Protein AF-A0A968QYL8-F1 (afdb_monomer_lite)

Radius of gyration: 37.09 Å; chains: 1; bounding box: 80×95×115 Å

Sequence (605 aa):
WSVRKTETATDTAAAGEGAASYKPMAKMARERADRGEMQGMAQDVFSGMNFLADGAVILPNLKPDEKGQIVIDRKLLGYHQHVHLLAADTINTLYQEISLPEVSVKKRDLRLAQAADSKKSLTEQRQISVIKAGEKSESRGESAEYNSIARVYQLMLTLNNNPDLQEFNFILRWNDSDDKQKREWYSKYACHELNLFLYHKDKKFFDQEILPHLRFKKDKTFMDLWLLGENLETYLAPWAFSRLNTAEKILLARRLPKERERIVKHIRQQFEMIPQDNETWYRLFDIALSGRAFDAEATGGMQMIDSVGEAEEMDSDLAMDESAAMKSEARTMAAPAPPPMMPKLAAEPEPEAMKDKKQMPAGGKEFFKGRSAERKAVRRFFRSPDKTQEWAENNYWHLPIESQNADLIKINAFWNEYANSDSQKLFLSGNFVYAAGNFTEMMLALAVLDLPITGCVKCDVLSVKNPVIIFHKEIREAAASEEKIPVMVTRNIFKADDRYRYEGNEKFDKFVQDEFLLDTAYGCQFLISNPTSSRRRFTAFLQIPEGAIPLNKGFYGKSIPIVLEPYSNQLAEYYFYFPKPAVSGKLRYGFPKMKKSWLRLRKSH

Secondary structure (DSSP, 8-state):
-EEEE---------TT---PPP----------S----------------TTBSSPPP---SPPP-TTS-----GGGGTT--EEEEEEE-SS-EEEEEEEPPP-PPPBPP-S--S---TTS-EEEEEEEEEE-TTPPP---SEEEEE-SHHHHHHHHHHH---HHHHHGGGGGGGGGS-HHHHHHHHHHH-SHHHHHHHHHH-HHHIIIIIHHHHHT-SS--HHHHHHHT---GGGGSHHHHHHS-HHHHHHHHHH-HHHHHHHHHHHHHHHHTSPP-HHHHHHHHHHHHHTTHHHHHTTS---------------------------------PPPPP---------PPPPPP--------TTHHHHHHHHHHHHHHHHHH-PPPPPPEEEPP-SSTT--GGG-STTSS---HHHHHHHHS-TTS----GGGGG--SSHHHHHHHHHHS---SS--TT--TT--SS-EEEEEEEEEEPP--SS----EEEEEEEESS--EEEETTEEEE-B--SPPPTT-EEEEEEEEE--SSS-EEEEEEEEPPTT-EE-TT--SEEEEEEEEPTT-EEEEEEEEE-SS--S-S-----------------B--

Foldseek 3Di:
DFPDFDDDDDDDDDPPDDDDDDDDDPPPPPPDDPPPPPPPPPPPPPPPLLFFPDDAQDDPDQDADPVRDGDDDPVSRPQDFWDWDWDDDPPDIDIDIGGHDHDDTDTDDQFFADDDDPVFQKDKDWDKDWDFFFDFDDFPFQKDKDQALLLLLVLLCVLPVDVVSVVVPCLLCLVVDDPVVNVVCCVVFPALLVLLLCVQAPVPCNVPPVQVVLVPDPDHDLSSCLSNLHDPVVCVPPVNVQFAALLSLLSVLQSDVVCLVVSLVVLVVQAVPDDDDVVVVVVLLVSSSCSVVVLVCVVDDDPPPPDPDDDDDDDDDDDDDDDDDDDDDDDDDDDDDDDDDDDDDDDDDDDDDDDDDDDDDPPVVVVVVVVVVVVVVVVVVDDPPGGDTDDDDRHDHPDDPVRSGHVVHHRDPLSSQSSVDDPVDQDADPSLSVQSPDDSSNSSSSSRHNRHSDGDPDDDSGGRNRIMIMTGIDIDRDDFDPDAQPKDKDKFKAFPVGQWDADPNDIDGDTDPDDADAPTKMKIKMKIWAQAQDKAKFKDKDADDGQKRWPDPDDRIDIDIDIDHHGDMDMDMTMIGHNDPHPDPDPPPPPPPDDDDDDRTDGDD

Structure (mmCIF, N/CA/C/O backbone):
data_AF-A0A968QYL8-F1
#
_entry.id   AF-A0A968QYL8-F1
#
loop_
_atom_site.group_PDB
_atom_site.id
_atom_site.type_symbol
_atom_site.label_atom_id
_atom_site.label_alt_id
_atom_site.label_comp_id
_atom_site.label_asym_id
_atom_site.label_entity_id
_atom_site.label_seq_id
_atom_site.pdbx_PDB_ins_code
_atom_site.Cartn_x
_atom_site.Cartn_y
_atom_site.Cartn_z
_atom_site.occupancy
_atom_site.B_iso_or_equiv
_atom_site.auth_seq_id
_atom_site.auth_comp_id
_atom_site.auth_asym_id
_atom_site.auth_atom_id
_atom_site.pdbx_PDB_model_num
ATOM 1 N N . TRP A 1 1 ? -2.889 11.075 28.009 1.00 76.06 1 TRP A N 1
ATOM 2 C CA . TRP A 1 1 ? -1.684 11.836 27.611 1.00 76.06 1 TRP A CA 1
ATOM 3 C C . TRP A 1 1 ? -1.864 13.310 27.981 1.00 76.06 1 TRP A C 1
ATOM 5 O O . TRP A 1 1 ? -3.004 13.737 28.159 1.00 76.06 1 TRP A O 1
ATOM 15 N N . SER A 1 2 ? -0.778 14.073 28.169 1.00 74.19 2 SER A N 1
ATOM 16 C CA . SER A 1 2 ? -0.864 15.488 28.574 1.00 74.19 2 SER A CA 1
ATOM 17 C C . SER A 1 2 ? -1.129 16.391 27.364 1.00 74.19 2 SER A C 1
ATOM 19 O O . SER A 1 2 ? -0.269 16.487 26.490 1.00 74.19 2 SER A O 1
ATOM 21 N N . VAL A 1 3 ? -2.275 17.073 27.325 1.00 72.31 3 VAL A N 1
ATOM 22 C CA . VAL A 1 3 ? -2.668 17.952 26.204 1.00 72.31 3 VAL A CA 1
ATOM 23 C C . VAL A 1 3 ? -2.065 19.346 26.353 1.00 72.31 3 VAL A C 1
ATOM 25 O O . VAL A 1 3 ? -1.611 19.948 25.381 1.00 72.31 3 VAL A O 1
ATOM 28 N N . ARG A 1 4 ? -2.033 19.870 27.584 1.00 68.56 4 ARG A N 1
ATOM 29 C CA . ARG A 1 4 ? -1.472 21.187 27.913 1.00 68.56 4 ARG A CA 1
ATOM 30 C C . ARG A 1 4 ? -0.678 21.113 29.212 1.00 68.56 4 ARG A C 1
ATOM 32 O O . ARG A 1 4 ? -1.124 20.508 30.185 1.00 68.56 4 ARG A O 1
ATOM 39 N N . LYS A 1 5 ? 0.487 21.765 29.232 1.00 61.31 5 LYS A N 1
ATOM 40 C CA . LYS A 1 5 ? 1.267 22.043 30.446 1.00 61.31 5 LYS A CA 1
ATOM 41 C C . LYS A 1 5 ? 1.184 23.544 30.707 1.00 61.31 5 LYS A C 1
ATOM 43 O O . LYS A 1 5 ? 1.471 24.330 29.810 1.00 61.31 5 LYS A O 1
ATOM 48 N N . THR A 1 6 ? 0.772 23.950 31.903 1.00 55.56 6 THR A N 1
ATOM 49 C CA . THR A 1 6 ? 0.759 25.372 32.279 1.00 55.56 6 THR A CA 1
ATOM 50 C C . THR A 1 6 ? 2.189 25.915 32.382 1.00 55.56 6 THR A C 1
ATOM 52 O O . THR A 1 6 ? 3.077 25.269 32.938 1.00 55.56 6 THR A O 1
ATOM 55 N N . GLU A 1 7 ? 2.451 27.099 31.828 1.00 50.72 7 GLU A N 1
ATOM 56 C CA . GLU A 1 7 ? 3.715 27.815 32.024 1.00 50.72 7 GLU A CA 1
ATOM 57 C C . GLU A 1 7 ? 3.544 28.842 33.142 1.00 50.72 7 GLU A C 1
ATOM 59 O O . GLU A 1 7 ? 2.859 29.847 32.985 1.00 50.72 7 GLU A O 1
ATOM 64 N N . THR A 1 8 ? 4.154 28.584 34.297 1.00 48.81 8 THR A N 1
ATOM 65 C CA . THR A 1 8 ? 4.257 29.563 35.380 1.00 48.81 8 THR A CA 1
ATOM 66 C C . THR A 1 8 ? 5.431 30.491 35.076 1.00 48.81 8 THR A C 1
ATOM 68 O O . THR A 1 8 ? 6.583 30.069 35.163 1.00 48.81 8 THR A O 1
ATOM 71 N N . ALA A 1 9 ? 5.158 31.742 34.706 1.00 46.16 9 ALA A N 1
ATOM 72 C CA . ALA A 1 9 ? 6.168 32.796 34.661 1.00 46.16 9 ALA A CA 1
ATOM 73 C C . ALA A 1 9 ? 6.125 33.578 35.981 1.00 46.16 9 ALA A C 1
ATOM 75 O O . ALA A 1 9 ? 5.064 34.043 36.397 1.00 46.16 9 ALA A O 1
ATOM 76 N N . THR A 1 10 ? 7.262 33.706 36.664 1.00 44.12 10 THR A N 1
ATOM 77 C CA . THR A 1 10 ? 7.397 34.621 37.803 1.00 44.12 10 THR A CA 1
ATOM 78 C C . THR A 1 10 ? 7.758 36.000 37.280 1.00 44.12 10 THR A C 1
ATOM 80 O O . THR A 1 10 ? 8.883 36.203 36.826 1.00 44.12 10 THR A O 1
ATOM 83 N N . ASP A 1 11 ? 6.812 36.929 37.351 1.00 39.50 11 ASP A N 1
ATOM 84 C CA . ASP A 1 11 ? 7.047 38.333 37.039 1.00 39.50 11 ASP A CA 1
ATOM 85 C C . ASP A 1 11 ? 7.591 39.030 38.296 1.00 39.50 11 ASP A C 1
ATOM 87 O O . ASP A 1 11 ? 6.912 39.109 39.323 1.00 39.50 11 ASP A O 1
ATOM 91 N N . THR A 1 12 ? 8.849 39.470 38.266 1.00 44.78 12 THR A N 1
ATOM 92 C CA . THR A 1 12 ? 9.421 40.299 39.334 1.00 44.78 12 THR A CA 1
ATOM 93 C C . THR A 1 12 ? 9.500 41.734 38.846 1.00 44.78 12 THR A C 1
ATOM 95 O O . THR A 1 12 ? 10.491 42.124 38.233 1.00 44.78 12 THR A O 1
ATOM 98 N N . ALA A 1 13 ? 8.468 42.523 39.137 1.00 44.53 13 ALA A N 1
ATOM 99 C CA . ALA A 1 13 ? 8.512 43.966 38.941 1.00 44.53 13 ALA A CA 1
ATOM 100 C C . ALA A 1 13 ? 9.446 44.616 39.980 1.00 44.53 13 ALA A C 1
ATOM 102 O O . ALA A 1 13 ? 9.364 44.323 41.178 1.00 44.53 13 ALA A O 1
ATOM 103 N N . ALA A 1 14 ? 10.329 45.512 39.532 1.00 49.56 14 ALA A N 1
ATOM 104 C CA . ALA A 1 14 ? 11.038 46.426 40.424 1.00 49.56 14 ALA A CA 1
ATOM 105 C C . ALA A 1 14 ? 10.087 47.542 40.898 1.00 49.56 14 ALA A C 1
ATOM 107 O O . ALA A 1 14 ? 9.089 47.851 40.246 1.00 49.56 14 ALA A O 1
ATOM 108 N N . ALA A 1 15 ? 10.377 48.145 42.056 1.00 35.97 15 ALA A N 1
ATOM 109 C CA . ALA A 1 15 ? 9.539 49.198 42.625 1.00 35.97 15 ALA A CA 1
ATOM 110 C C . ALA A 1 15 ? 9.454 50.408 41.674 1.00 35.97 15 ALA A C 1
ATOM 112 O O . ALA A 1 15 ? 10.436 51.128 41.512 1.00 35.97 15 ALA A O 1
ATOM 113 N N . GLY A 1 16 ? 8.275 50.624 41.080 1.00 52.22 16 GLY A N 1
ATOM 114 C CA . GLY A 1 16 ? 7.958 51.804 40.269 1.00 52.22 16 GLY A CA 1
ATOM 115 C C . GLY A 1 16 ? 7.453 51.538 38.847 1.00 52.22 16 GLY A C 1
ATOM 116 O O . GLY A 1 16 ? 6.991 52.481 38.214 1.00 52.22 16 GLY A O 1
ATOM 117 N N . GLU A 1 17 ? 7.473 50.302 38.339 1.00 38.94 17 GLU A N 1
ATOM 118 C CA . GLU A 1 17 ? 7.007 50.011 36.972 1.00 38.94 17 GLU A CA 1
ATOM 119 C C . GLU A 1 17 ? 5.620 49.345 36.952 1.00 38.94 17 GLU A C 1
ATOM 121 O O . GLU A 1 17 ? 5.368 48.350 37.633 1.00 38.94 17 GLU A O 1
ATOM 126 N N . GLY A 1 18 ? 4.695 49.923 36.177 1.00 41.22 18 GLY A N 1
ATOM 127 C CA . GLY A 1 18 ? 3.356 49.381 35.935 1.00 41.22 18 GLY A CA 1
ATOM 128 C C . GLY A 1 18 ? 3.382 48.195 34.965 1.00 41.22 18 GLY A C 1
ATOM 129 O O . GLY A 1 18 ? 4.142 48.192 34.000 1.00 41.22 18 GLY A O 1
ATOM 130 N N . ALA A 1 19 ? 2.533 47.196 35.223 1.00 38.53 19 ALA A N 1
ATOM 131 C CA . ALA A 1 19 ? 2.480 45.928 34.496 1.00 38.53 19 ALA A CA 1
ATOM 132 C C . ALA A 1 19 ? 2.296 46.115 32.976 1.00 38.53 19 ALA A C 1
ATOM 134 O O . ALA A 1 19 ? 1.256 46.591 32.512 1.00 38.53 19 ALA A O 1
ATOM 135 N N . ALA A 1 20 ? 3.300 45.710 32.196 1.00 40.69 20 ALA A N 1
ATOM 136 C CA . ALA A 1 20 ? 3.242 45.715 30.741 1.00 40.69 20 ALA A CA 1
ATOM 137 C C . ALA A 1 20 ? 2.497 44.474 30.222 1.00 40.69 20 ALA A C 1
ATOM 139 O O . ALA A 1 20 ? 2.777 43.338 30.599 1.00 40.69 20 ALA A O 1
ATOM 140 N N . SER A 1 21 ? 1.542 44.702 29.321 1.00 38.44 21 SER A N 1
ATOM 141 C CA . SER A 1 21 ? 0.743 43.672 28.659 1.00 38.44 21 SER A CA 1
ATOM 142 C C . SER A 1 21 ? 1.612 42.672 27.888 1.00 38.44 21 SER A C 1
ATOM 144 O O . SER A 1 21 ? 2.337 43.047 26.962 1.00 38.44 21 SER A O 1
ATOM 146 N N . TYR A 1 22 ? 1.467 41.394 28.223 1.00 39.66 22 TYR A N 1
ATOM 147 C CA . TYR A 1 22 ? 2.064 40.261 27.526 1.00 39.66 22 TYR A CA 1
ATOM 148 C C . TYR A 1 22 ? 1.618 40.209 26.051 1.00 39.66 22 TYR A C 1
ATOM 150 O O . TYR A 1 22 ? 0.425 40.138 25.754 1.00 39.66 22 TYR A O 1
ATOM 158 N N . LYS A 1 23 ? 2.578 40.204 25.117 1.00 33.69 23 LYS A N 1
ATOM 159 C CA . LYS A 1 23 ? 2.373 39.764 23.728 1.00 33.69 23 LYS A CA 1
ATOM 160 C C . LYS A 1 23 ? 3.076 38.415 23.550 1.00 33.69 23 LYS A C 1
ATOM 162 O O . LYS A 1 23 ? 4.284 38.359 23.782 1.00 33.69 23 LYS A O 1
ATOM 167 N N . PRO A 1 24 ? 2.381 37.348 23.120 1.00 35.31 24 PRO A N 1
ATOM 168 C CA . PRO A 1 24 ? 3.034 36.078 22.844 1.00 35.31 24 PRO A CA 1
ATOM 169 C C . PRO A 1 24 ? 3.993 36.251 21.664 1.00 35.31 24 PRO A C 1
ATOM 171 O O . PRO A 1 24 ? 3.607 36.667 20.569 1.00 35.31 24 PRO A O 1
ATOM 174 N N . MET A 1 25 ? 5.266 35.957 21.909 1.00 31.05 25 MET A N 1
ATOM 175 C CA . MET A 1 25 ? 6.300 35.948 20.887 1.00 31.05 25 MET A CA 1
ATOM 176 C C . MET A 1 25 ? 6.080 34.709 20.014 1.00 31.05 25 MET A C 1
ATOM 178 O O . MET A 1 25 ? 6.291 33.577 20.447 1.00 31.05 25 MET A O 1
ATOM 182 N N . ALA A 1 26 ? 5.614 34.921 18.783 1.00 32.69 26 ALA A N 1
ATOM 183 C CA . ALA A 1 26 ? 5.569 33.881 17.769 1.00 32.69 26 ALA A CA 1
ATOM 184 C C . ALA A 1 26 ? 6.998 33.377 17.526 1.00 32.69 26 ALA A C 1
ATOM 186 O O . ALA A 1 26 ? 7.859 34.117 17.047 1.00 32.69 26 ALA A O 1
ATOM 187 N N . LYS A 1 27 ? 7.248 32.109 17.860 1.00 33.00 27 LYS A N 1
ATOM 188 C CA . LYS A 1 27 ? 8.456 31.386 17.467 1.00 33.00 27 LYS A CA 1
ATOM 189 C C . LYS A 1 27 ? 8.401 31.213 15.946 1.00 33.00 27 LYS A C 1
ATOM 191 O O . LYS A 1 27 ? 7.859 30.237 15.436 1.00 33.00 27 LYS A O 1
ATOM 196 N N . MET A 1 28 ? 8.901 32.201 15.205 1.00 31.48 28 MET A N 1
ATOM 197 C CA . MET A 1 28 ? 9.215 32.016 13.794 1.00 31.48 28 MET A CA 1
ATOM 198 C C . MET A 1 28 ? 10.347 30.998 13.714 1.00 31.48 28 MET A C 1
ATOM 200 O O . MET A 1 28 ? 11.487 31.277 14.084 1.00 31.48 28 MET A O 1
ATOM 204 N N . ALA A 1 29 ? 9.999 29.807 13.236 1.00 34.44 29 ALA A N 1
ATOM 205 C CA . ALA A 1 29 ? 10.938 28.836 12.720 1.00 34.44 29 ALA A CA 1
ATOM 206 C C . ALA A 1 29 ? 11.777 29.506 11.624 1.00 34.44 29 ALA A C 1
ATOM 208 O O . ALA A 1 29 ? 11.308 29.751 10.513 1.00 34.44 29 ALA A O 1
ATOM 209 N N . ARG A 1 30 ? 13.028 29.828 11.953 1.00 32.38 30 ARG A N 1
ATOM 210 C CA . ARG A 1 30 ? 14.072 30.124 10.975 1.00 32.38 30 ARG A CA 1
ATOM 211 C C . ARG A 1 30 ? 14.800 28.816 10.673 1.00 32.38 30 ARG A C 1
ATOM 213 O O . ARG A 1 30 ? 15.943 28.621 11.053 1.00 32.38 30 ARG A O 1
ATOM 220 N N . GLU A 1 31 ? 14.106 27.919 9.985 1.00 34.31 31 GLU A N 1
ATOM 221 C CA . GLU A 1 31 ? 14.721 26.808 9.260 1.00 34.31 31 GLU A CA 1
ATOM 222 C C . GLU A 1 31 ? 14.403 26.983 7.780 1.00 34.31 31 GLU A C 1
ATOM 224 O O . GLU A 1 31 ? 13.396 26.499 7.269 1.00 34.31 31 GLU A O 1
ATOM 229 N N . ARG A 1 32 ? 15.254 27.757 7.105 1.00 32.25 32 ARG A N 1
ATOM 230 C CA . ARG A 1 32 ? 15.595 27.622 5.683 1.00 32.25 32 ARG A CA 1
ATOM 231 C C . ARG A 1 32 ? 16.558 28.738 5.310 1.00 32.25 32 ARG A C 1
ATOM 233 O O . ARG A 1 32 ? 16.131 29.863 5.081 1.00 32.25 32 ARG A O 1
ATOM 240 N N . ALA A 1 33 ? 17.837 28.397 5.252 1.00 34.19 33 ALA A N 1
ATOM 241 C CA . ALA A 1 33 ? 18.744 28.776 4.170 1.00 34.19 33 ALA A CA 1
ATOM 242 C C . ALA A 1 33 ? 20.137 28.224 4.490 1.00 34.19 33 ALA A C 1
ATOM 244 O O . ALA A 1 33 ? 21.062 28.982 4.739 1.00 34.19 33 ALA A O 1
ATOM 245 N N . ASP A 1 34 ? 20.259 26.897 4.501 1.00 31.03 34 ASP A N 1
ATOM 246 C CA . ASP A 1 34 ? 21.494 26.271 4.034 1.00 31.03 34 ASP A CA 1
ATOM 247 C C . ASP A 1 34 ? 21.165 24.889 3.456 1.00 31.03 34 ASP A C 1
ATOM 249 O O . ASP A 1 34 ? 21.412 23.832 4.028 1.00 31.03 34 ASP A O 1
ATOM 253 N N . ARG A 1 35 ? 20.466 24.901 2.318 1.00 30.69 35 ARG A N 1
ATOM 254 C CA . ARG A 1 35 ? 20.659 23.847 1.327 1.00 30.69 35 ARG A CA 1
ATOM 255 C C . ARG A 1 35 ? 21.636 24.436 0.335 1.00 30.69 35 ARG A C 1
ATOM 257 O O . ARG A 1 35 ? 21.217 25.015 -0.663 1.00 30.69 35 ARG A O 1
ATOM 264 N N . GLY A 1 36 ? 22.922 24.321 0.652 1.00 31.12 36 GLY A N 1
ATOM 265 C CA . GLY A 1 36 ? 23.928 24.307 -0.389 1.00 31.12 36 GLY A CA 1
ATOM 266 C C . GLY A 1 36 ? 23.453 23.319 -1.446 1.00 31.12 36 GLY A C 1
ATOM 267 O O . GLY A 1 36 ? 23.208 22.145 -1.154 1.00 31.12 36 GLY A O 1
ATOM 268 N N . GLU A 1 37 ? 23.233 23.826 -2.654 1.00 32.59 37 GLU A N 1
ATOM 269 C CA . GLU A 1 37 ? 23.182 23.008 -3.848 1.00 32.59 37 GLU A CA 1
ATOM 270 C C . GLU A 1 37 ? 24.529 22.288 -3.941 1.00 32.59 37 GLU A C 1
ATOM 272 O O . GLU A 1 37 ? 25.467 22.739 -4.592 1.00 32.59 37 GLU A O 1
ATOM 277 N N . MET A 1 38 ? 24.628 21.127 -3.295 1.00 28.36 38 MET A N 1
ATOM 278 C CA . MET A 1 38 ? 25.409 20.046 -3.859 1.00 28.36 38 MET A CA 1
ATOM 279 C C . MET A 1 38 ? 24.703 19.708 -5.169 1.00 28.36 38 MET A C 1
ATOM 281 O O . MET A 1 38 ? 23.797 18.875 -5.224 1.00 28.36 38 MET A O 1
ATOM 285 N N . GLN A 1 39 ? 25.101 20.406 -6.235 1.00 31.12 39 GLN A N 1
ATOM 286 C CA . GLN A 1 39 ? 25.135 19.808 -7.555 1.00 31.12 39 GLN A CA 1
ATOM 287 C C . GLN A 1 39 ? 25.925 18.515 -7.391 1.00 31.12 39 GLN A C 1
ATOM 289 O O . GLN A 1 39 ? 27.153 18.494 -7.445 1.00 31.12 39 GLN A O 1
ATOM 294 N N . GLY A 1 40 ? 25.201 17.431 -7.126 1.00 31.38 40 GLY A N 1
ATOM 295 C CA . GLY A 1 40 ? 25.692 16.105 -7.399 1.00 31.38 40 GLY A CA 1
ATOM 296 C C . GLY A 1 40 ? 26.027 16.097 -8.878 1.00 31.38 40 GLY A C 1
ATOM 297 O O . GLY A 1 40 ? 25.142 15.973 -9.724 1.00 31.38 40 GLY A O 1
ATOM 298 N N . MET A 1 41 ? 27.312 16.253 -9.185 1.00 34.72 41 MET A N 1
ATOM 299 C CA . MET A 1 41 ? 27.903 15.639 -10.358 1.00 34.72 41 MET A CA 1
ATOM 300 C C . MET A 1 41 ? 27.671 14.132 -10.225 1.00 34.72 41 MET A C 1
ATOM 302 O O . MET A 1 41 ? 28.511 13.384 -9.752 1.00 34.72 41 MET A O 1
ATOM 306 N N . ALA A 1 42 ? 26.473 13.704 -10.597 1.00 37.31 42 ALA A N 1
ATOM 307 C CA . ALA A 1 42 ? 26.135 12.330 -10.903 1.00 37.31 42 ALA A CA 1
ATOM 308 C C . ALA A 1 42 ? 25.526 12.327 -12.309 1.00 37.31 42 ALA A C 1
ATOM 310 O O . ALA A 1 42 ? 24.409 11.879 -12.552 1.00 37.31 42 ALA A O 1
ATOM 311 N N . GLN A 1 43 ? 26.287 12.891 -13.246 1.00 36.62 43 GLN A N 1
ATOM 312 C CA . GLN A 1 43 ? 26.263 12.464 -14.637 1.00 36.62 43 GLN A CA 1
ATOM 313 C C . GLN A 1 43 ? 27.434 11.512 -14.900 1.00 36.62 43 GLN A C 1
ATOM 315 O O . GLN A 1 43 ? 28.006 11.509 -15.983 1.00 36.62 43 GLN A O 1
ATOM 320 N N . ASP A 1 44 ? 27.745 10.634 -13.946 1.00 37.38 44 ASP A N 1
ATOM 321 C CA . ASP A 1 44 ? 28.324 9.362 -14.346 1.00 37.38 44 ASP A CA 1
ATOM 322 C C . ASP A 1 44 ? 27.204 8.559 -14.996 1.00 37.38 44 ASP A C 1
ATOM 324 O O . ASP A 1 44 ? 26.410 7.859 -14.364 1.00 37.38 44 ASP A O 1
ATOM 328 N N . VAL A 1 45 ? 27.117 8.713 -16.316 1.00 39.91 45 VAL A N 1
ATOM 329 C CA . VAL A 1 45 ? 26.490 7.740 -17.200 1.00 39.91 45 VAL A CA 1
ATOM 330 C C . VAL A 1 45 ? 27.331 6.469 -17.090 1.00 39.91 45 VAL A C 1
ATOM 332 O O . VAL A 1 45 ? 28.104 6.136 -17.985 1.00 39.91 45 VAL A O 1
ATOM 335 N N . PHE A 1 46 ? 27.218 5.751 -15.970 1.00 47.25 46 PHE A N 1
ATOM 336 C CA . PHE A 1 46 ? 27.701 4.385 -15.913 1.00 47.25 46 PHE A CA 1
ATOM 337 C C . PHE A 1 46 ? 26.968 3.633 -17.019 1.00 47.25 46 PHE A C 1
ATOM 339 O O . PHE A 1 46 ? 25.735 3.559 -17.052 1.00 47.25 46 PHE A O 1
ATOM 346 N N . SER A 1 47 ? 27.739 3.111 -17.970 1.00 58.22 47 SER A N 1
ATOM 347 C CA . SER A 1 47 ? 27.216 2.178 -18.956 1.00 58.22 47 SER A CA 1
ATOM 348 C C . SER A 1 47 ? 26.647 0.995 -18.185 1.00 58.22 47 SER A C 1
ATOM 350 O O . SER A 1 47 ? 27.392 0.282 -17.518 1.00 58.22 47 SER A O 1
ATOM 352 N N . GLY A 1 48 ? 25.325 0.812 -18.222 1.00 62.84 48 GLY A N 1
ATOM 353 C CA . GLY A 1 48 ? 24.682 -0.293 -17.520 1.00 62.84 48 GLY A CA 1
ATOM 354 C C . GLY A 1 48 ? 25.299 -1.612 -17.977 1.00 62.84 48 GLY A C 1
ATOM 355 O O . GLY A 1 48 ? 25.119 -2.014 -19.127 1.00 62.84 48 GLY A O 1
ATOM 356 N N . MET A 1 49 ? 26.018 -2.300 -17.088 1.00 73.06 49 MET A N 1
ATOM 357 C CA . MET A 1 49 ? 26.732 -3.548 -17.390 1.00 73.06 49 MET A CA 1
ATOM 358 C C . MET A 1 49 ? 25.788 -4.760 -17.485 1.00 73.06 49 MET A C 1
ATOM 360 O O . MET A 1 49 ? 26.171 -5.896 -17.234 1.00 73.06 49 MET A O 1
ATOM 364 N N . ASN A 1 50 ? 24.540 -4.537 -17.904 1.00 72.44 50 ASN A N 1
ATOM 365 C CA . ASN A 1 50 ? 23.487 -5.550 -18.004 1.00 72.44 50 ASN A CA 1
ATOM 366 C C . ASN A 1 50 ? 23.790 -6.629 -19.062 1.00 72.44 50 ASN A C 1
ATOM 368 O O . ASN A 1 50 ? 23.094 -7.641 -19.126 1.00 72.44 50 ASN A O 1
ATOM 372 N N . PHE A 1 51 ? 24.791 -6.396 -19.921 1.00 79.38 51 PHE A N 1
ATOM 373 C CA . PHE A 1 51 ? 25.290 -7.367 -20.895 1.00 79.38 51 PHE A CA 1
ATOM 374 C C . PHE A 1 51 ? 26.201 -8.427 -20.263 1.00 79.38 51 PHE A C 1
ATOM 376 O O . PHE A 1 51 ? 26.495 -9.425 -20.919 1.00 79.38 51 PHE A O 1
ATOM 383 N N . LEU A 1 52 ? 26.670 -8.231 -19.029 1.00 84.69 52 LEU A N 1
ATOM 384 C CA . LEU A 1 52 ? 27.392 -9.251 -18.277 1.00 84.69 52 LEU A CA 1
ATOM 385 C C . LEU A 1 52 ? 26.392 -10.297 -17.777 1.00 84.69 52 LEU A C 1
ATOM 387 O O . LEU A 1 52 ? 25.318 -9.955 -17.286 1.00 84.69 52 LEU A O 1
ATOM 391 N N . ALA A 1 53 ? 26.705 -11.580 -17.966 1.00 80.44 53 ALA A N 1
ATOM 392 C CA . ALA A 1 53 ? 25.822 -12.659 -17.521 1.00 80.44 53 ALA A CA 1
ATOM 393 C C . ALA A 1 53 ? 25.841 -12.838 -15.997 1.00 80.44 53 ALA A C 1
ATOM 395 O O . ALA A 1 53 ? 24.817 -13.200 -15.422 1.00 80.44 53 ALA A O 1
ATOM 396 N N . ASP A 1 54 ? 26.987 -12.561 -15.379 1.00 80.19 54 ASP A N 1
ATOM 397 C CA . ASP A 1 54 ? 27.230 -12.721 -13.952 1.00 80.19 54 ASP A CA 1
ATOM 398 C C . ASP A 1 54 ? 27.482 -11.336 -13.325 1.00 80.19 54 ASP A C 1
ATOM 400 O O . ASP A 1 54 ? 28.128 -10.481 -13.935 1.00 80.19 54 ASP A O 1
ATOM 404 N N . GLY A 1 55 ? 26.919 -11.099 -12.137 1.00 79.75 55 GLY A N 1
ATOM 405 C CA . GLY A 1 55 ? 27.144 -9.877 -11.357 1.00 79.75 55 GLY A CA 1
ATOM 406 C C . GLY A 1 55 ? 28.412 -9.958 -10.503 1.00 79.75 55 GLY A C 1
ATOM 407 O O . GLY A 1 55 ? 29.020 -11.021 -10.399 1.00 79.75 55 GLY A O 1
ATOM 408 N N . ALA A 1 56 ? 28.777 -8.847 -9.854 1.00 83.00 56 ALA A N 1
ATOM 409 C CA . ALA A 1 56 ? 29.958 -8.785 -8.996 1.00 83.00 56 ALA A CA 1
ATOM 410 C C . ALA A 1 56 ? 29.912 -9.834 -7.869 1.00 83.00 56 ALA A C 1
ATOM 412 O O . ALA A 1 56 ? 28.887 -10.025 -7.212 1.00 83.00 56 ALA A O 1
ATOM 413 N N . VAL A 1 57 ? 31.045 -10.493 -7.626 1.00 86.06 57 VAL A N 1
ATOM 414 C CA . VAL A 1 57 ? 31.210 -11.430 -6.509 1.00 86.06 57 VAL A CA 1
ATOM 415 C C . VAL A 1 57 ? 31.609 -10.647 -5.262 1.00 86.06 57 VAL A C 1
ATOM 417 O O . VAL A 1 57 ? 32.653 -9.999 -5.248 1.00 86.06 57 VAL A O 1
ATOM 420 N N . ILE A 1 58 ? 30.794 -10.733 -4.208 1.00 88.44 58 ILE A N 1
ATOM 421 C CA . ILE A 1 58 ? 31.067 -10.117 -2.903 1.00 88.44 58 ILE A CA 1
ATOM 422 C C . ILE A 1 58 ? 31.367 -11.232 -1.900 1.00 88.44 58 ILE A C 1
ATOM 424 O O . ILE A 1 58 ? 30.544 -12.123 -1.694 1.00 88.44 58 ILE A O 1
ATOM 428 N N . LEU A 1 59 ? 32.540 -11.174 -1.268 1.00 87.12 59 LEU A N 1
ATOM 429 C CA . LEU A 1 59 ? 32.954 -12.090 -0.202 1.00 87.1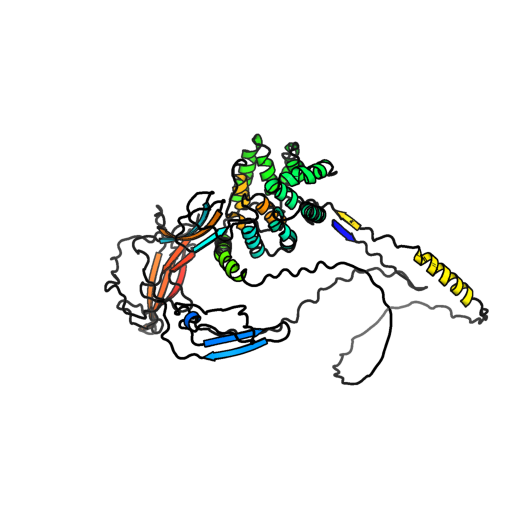2 59 LEU A CA 1
ATOM 430 C C . LEU A 1 59 ? 33.070 -11.298 1.112 1.00 87.12 59 LEU A C 1
ATOM 432 O O . LEU A 1 59 ? 34.146 -10.781 1.414 1.00 87.12 59 LEU A O 1
ATOM 436 N N . PRO A 1 60 ? 31.972 -11.134 1.873 1.00 88.38 60 PRO A N 1
ATOM 437 C CA . PRO A 1 60 ? 31.986 -10.336 3.093 1.00 88.38 60 PRO A CA 1
ATOM 438 C C . PRO A 1 60 ? 32.588 -11.116 4.269 1.00 88.38 60 PRO A C 1
ATOM 440 O O . PRO A 1 60 ? 32.498 -12.342 4.328 1.00 88.38 60 PRO A O 1
ATOM 443 N N . ASN A 1 61 ? 33.127 -10.389 5.252 1.00 85.19 61 ASN A N 1
ATOM 444 C CA . ASN A 1 61 ? 33.514 -10.918 6.567 1.00 85.19 61 ASN A CA 1
ATOM 445 C C . ASN A 1 61 ? 34.474 -12.123 6.524 1.00 85.19 61 ASN A C 1
ATOM 447 O O . ASN A 1 61 ? 34.359 -13.050 7.332 1.00 85.19 61 ASN A O 1
ATOM 451 N N . LEU A 1 62 ? 35.421 -12.123 5.581 1.00 85.88 62 LEU A N 1
ATOM 452 C CA . LEU A 1 62 ? 36.463 -13.145 5.513 1.00 85.88 62 LEU A CA 1
ATOM 453 C C . LEU A 1 62 ? 37.331 -13.084 6.773 1.00 85.88 62 LEU A C 1
ATOM 455 O O . LEU A 1 62 ? 37.887 -12.040 7.109 1.00 85.88 62 LEU A O 1
ATOM 459 N N . LYS A 1 63 ? 37.432 -14.215 7.475 1.00 86.06 63 LYS A N 1
ATOM 460 C CA . LYS A 1 63 ? 38.244 -14.319 8.687 1.00 86.06 63 LYS A CA 1
ATOM 461 C C . LYS A 1 63 ? 39.690 -14.635 8.307 1.00 86.06 63 LYS A C 1
ATOM 463 O O . LYS A 1 63 ? 39.896 -15.600 7.568 1.00 86.06 63 LYS A O 1
ATOM 468 N N . PRO A 1 64 ? 40.672 -13.862 8.795 1.00 85.50 64 PRO A N 1
ATOM 469 C CA . PRO A 1 64 ? 42.069 -14.222 8.632 1.00 85.50 64 PRO A CA 1
ATOM 470 C C . PRO A 1 64 ? 42.387 -15.512 9.396 1.00 85.50 64 PRO A C 1
ATOM 472 O O . PRO A 1 64 ? 41.726 -15.848 10.382 1.00 85.50 64 PRO A O 1
ATOM 475 N N . ASP A 1 65 ? 43.401 -16.232 8.929 1.00 88.44 65 ASP A N 1
ATOM 476 C CA . ASP A 1 65 ? 43.967 -17.373 9.641 1.00 88.44 65 ASP A CA 1
ATOM 477 C C . ASP A 1 65 ? 44.775 -16.938 10.883 1.00 88.44 65 ASP A C 1
ATOM 479 O O . ASP A 1 65 ? 44.909 -15.751 11.191 1.00 88.44 65 ASP A O 1
ATOM 483 N N . GLU A 1 66 ? 45.353 -17.906 11.602 1.00 84.69 66 GLU A N 1
ATOM 484 C CA . GLU A 1 66 ? 46.183 -17.665 12.797 1.00 84.69 66 GLU A CA 1
ATOM 485 C C . GLU A 1 66 ? 47.417 -16.776 12.530 1.00 84.69 66 GLU A C 1
ATOM 487 O O . GLU A 1 66 ? 48.051 -16.300 13.470 1.00 84.69 66 GLU A O 1
ATOM 492 N N . LYS A 1 67 ? 47.761 -16.530 11.259 1.00 85.69 67 LYS A N 1
ATOM 493 C CA . LYS A 1 67 ? 48.874 -15.679 10.818 1.00 85.69 67 LYS A CA 1
ATOM 494 C C . LYS A 1 67 ? 48.408 -14.345 10.224 1.00 85.69 67 LYS A C 1
ATOM 496 O O . LYS A 1 67 ? 49.242 -13.599 9.711 1.00 85.69 67 LYS A O 1
ATOM 501 N N . GLY A 1 68 ? 47.113 -14.028 10.277 1.00 83.50 68 GLY A N 1
ATOM 502 C CA . GLY A 1 68 ? 46.570 -12.787 9.725 1.00 83.50 68 GLY A CA 1
ATOM 503 C C . GLY A 1 68 ? 46.355 -12.810 8.206 1.00 83.50 68 GLY A C 1
ATOM 504 O O . GLY A 1 68 ? 46.126 -11.757 7.616 1.00 83.50 68 GLY A O 1
ATOM 505 N N . GLN A 1 69 ? 46.451 -13.970 7.551 1.00 86.94 69 GLN A N 1
ATOM 506 C CA . GLN A 1 69 ? 46.349 -14.098 6.096 1.00 86.94 69 GLN A CA 1
ATOM 507 C C . GLN A 1 69 ? 44.947 -14.541 5.673 1.00 86.94 69 GLN A C 1
ATOM 509 O O . GLN A 1 69 ? 44.310 -15.373 6.317 1.00 86.94 69 GLN A O 1
ATOM 514 N N . ILE A 1 70 ? 44.469 -13.998 4.553 1.00 87.00 70 ILE A N 1
ATOM 515 C CA . ILE A 1 70 ? 43.212 -14.406 3.921 1.00 87.00 70 ILE A CA 1
ATOM 516 C C . ILE A 1 70 ? 43.554 -15.020 2.567 1.00 87.00 70 ILE A C 1
ATOM 518 O O . ILE A 1 70 ? 44.094 -14.349 1.688 1.00 87.00 70 ILE A O 1
ATOM 522 N N . VAL A 1 71 ? 43.223 -16.299 2.394 1.00 87.44 71 VAL A N 1
ATOM 523 C CA . VAL A 1 71 ? 43.416 -17.021 1.133 1.00 87.44 71 VAL A CA 1
ATOM 524 C C . VAL A 1 71 ? 42.065 -17.185 0.448 1.00 87.44 71 VAL A C 1
ATOM 526 O O . VAL A 1 71 ? 41.157 -17.815 0.986 1.00 87.44 71 VAL A O 1
ATOM 529 N N . ILE A 1 72 ? 41.934 -16.622 -0.752 1.00 86.12 72 ILE A N 1
ATOM 530 C CA . ILE A 1 72 ? 40.718 -16.704 -1.568 1.00 86.12 72 ILE A CA 1
ATOM 531 C C . ILE A 1 72 ? 40.997 -17.624 -2.757 1.00 86.12 72 ILE A C 1
ATOM 533 O O . ILE A 1 72 ? 41.923 -17.376 -3.530 1.00 86.12 72 ILE A O 1
ATOM 537 N N . ASP A 1 73 ? 40.192 -18.676 -2.933 1.00 86.38 73 ASP A N 1
ATOM 538 C CA . ASP A 1 73 ? 40.289 -19.527 -4.123 1.00 86.38 73 ASP A CA 1
ATOM 539 C C . ASP A 1 73 ? 39.905 -18.717 -5.374 1.00 86.38 73 ASP A C 1
ATOM 541 O O . ASP A 1 73 ? 38.794 -18.189 -5.483 1.00 86.38 73 ASP A O 1
ATOM 545 N N . ARG A 1 74 ? 40.815 -18.656 -6.356 1.00 83.75 74 ARG A N 1
ATOM 546 C CA . ARG A 1 74 ? 40.619 -17.965 -7.640 1.00 83.75 74 ARG A CA 1
ATOM 547 C C . ARG A 1 74 ? 39.352 -18.416 -8.370 1.00 83.75 74 ARG A C 1
ATOM 549 O O . ARG A 1 74 ? 38.786 -17.621 -9.127 1.00 83.75 74 ARG A O 1
ATOM 556 N N . LYS A 1 75 ? 38.898 -19.655 -8.155 1.00 84.44 75 LYS A N 1
ATOM 557 C CA . LYS A 1 75 ? 37.660 -20.187 -8.744 1.00 84.44 75 LYS A CA 1
ATOM 558 C C . LYS A 1 75 ? 36.413 -19.443 -8.269 1.00 84.44 75 LYS A C 1
ATOM 560 O O . LYS A 1 75 ? 35.491 -19.277 -9.061 1.00 84.44 75 LYS A O 1
ATOM 565 N N . LEU A 1 76 ? 36.401 -18.949 -7.028 1.00 83.44 76 LEU A N 1
ATOM 566 C CA . LEU A 1 76 ? 35.269 -18.201 -6.464 1.00 83.44 76 LEU A CA 1
ATOM 567 C C . LEU A 1 76 ? 35.059 -16.856 -7.168 1.00 83.44 76 LEU A C 1
ATOM 569 O O . LEU A 1 76 ? 33.935 -16.377 -7.256 1.00 83.44 76 LEU A O 1
ATOM 573 N N . LEU A 1 77 ? 36.129 -16.276 -7.717 1.00 82.44 77 LEU A N 1
ATOM 574 C CA . LEU A 1 77 ? 36.084 -15.013 -8.454 1.00 82.44 77 LEU A CA 1
ATOM 575 C C . LEU A 1 77 ? 35.605 -15.189 -9.907 1.00 82.44 77 LEU A C 1
ATOM 577 O O . LEU A 1 77 ? 35.313 -14.204 -10.579 1.00 82.44 77 LEU A O 1
ATOM 581 N N . GLY A 1 78 ? 35.504 -16.421 -10.420 1.00 82.56 78 GLY A N 1
ATOM 582 C CA . GLY A 1 78 ? 34.990 -16.701 -11.765 1.00 82.56 78 GLY A CA 1
ATOM 583 C C . GLY A 1 78 ? 35.692 -15.897 -12.868 1.00 82.56 78 GLY A C 1
ATOM 584 O O . GLY A 1 78 ? 36.922 -15.850 -12.933 1.00 82.56 78 GLY A O 1
ATOM 585 N N . TYR A 1 79 ? 34.906 -15.244 -13.727 1.00 81.56 79 TYR A N 1
ATOM 586 C CA . TYR A 1 79 ? 35.389 -14.445 -14.863 1.00 81.56 79 TYR A CA 1
ATOM 587 C C . TYR A 1 79 ? 35.768 -12.996 -14.501 1.00 81.56 79 TYR A C 1
ATOM 589 O O . TYR A 1 79 ? 36.119 -12.222 -15.390 1.00 81.56 79 TYR A O 1
ATOM 597 N N . HIS A 1 80 ? 35.690 -12.613 -13.222 1.00 85.75 80 HIS A N 1
ATOM 598 C CA . HIS A 1 80 ? 35.977 -11.251 -12.769 1.00 85.75 80 HIS A CA 1
ATOM 599 C C . HIS A 1 80 ? 37.483 -10.971 -12.774 1.00 85.75 80 HIS A C 1
ATOM 601 O O . HIS A 1 80 ? 38.300 -11.861 -12.507 1.00 85.75 80 HIS A O 1
ATOM 607 N N . GLN A 1 81 ? 37.830 -9.727 -13.105 1.00 86.94 81 GLN A N 1
ATOM 608 C CA . GLN A 1 81 ? 39.210 -9.291 -13.328 1.00 86.94 81 GLN A CA 1
ATOM 609 C C . GLN A 1 81 ? 39.623 -8.162 -12.378 1.00 86.94 81 GLN A C 1
ATOM 611 O O . GLN A 1 81 ? 40.740 -8.183 -11.881 1.00 86.94 81 GLN A O 1
ATOM 616 N N . HIS A 1 82 ? 38.722 -7.229 -12.065 1.00 86.81 82 HIS A N 1
ATOM 617 C CA . HIS A 1 82 ? 38.961 -6.184 -11.070 1.00 86.81 82 HIS A CA 1
ATOM 618 C C . HIS A 1 82 ? 38.511 -6.666 -9.693 1.00 86.81 82 HIS A C 1
ATOM 620 O O . HIS A 1 82 ? 37.333 -6.962 -9.484 1.00 86.81 82 HIS A O 1
ATOM 626 N N . VAL A 1 83 ? 39.462 -6.788 -8.769 1.00 89.38 83 VAL A N 1
ATOM 627 C CA . VAL A 1 83 ? 39.217 -7.187 -7.384 1.00 89.38 83 VAL A CA 1
ATOM 628 C C . VAL A 1 83 ? 39.409 -5.974 -6.491 1.00 89.38 83 VAL A C 1
ATOM 630 O O . VAL A 1 83 ? 40.499 -5.412 -6.419 1.00 89.38 83 VAL A O 1
ATOM 633 N N . HIS A 1 84 ? 38.348 -5.614 -5.778 1.00 91.75 84 HIS A N 1
ATOM 634 C CA . HIS A 1 84 ? 38.359 -4.577 -4.758 1.00 91.75 84 HIS A CA 1
ATOM 635 C C . HIS A 1 84 ? 38.455 -5.242 -3.385 1.00 91.75 84 HIS A C 1
ATOM 637 O O . HIS A 1 84 ? 37.579 -6.018 -3.002 1.00 91.75 84 HIS A O 1
ATOM 643 N N . LEU A 1 85 ? 39.529 -4.959 -2.656 1.00 89.81 85 LEU A N 1
ATOM 644 C CA . LEU A 1 85 ? 39.754 -5.428 -1.295 1.00 89.81 85 LEU A CA 1
ATOM 645 C C . LEU A 1 85 ? 39.486 -4.270 -0.338 1.00 89.81 85 LEU A C 1
ATOM 647 O O . LEU A 1 85 ? 40.128 -3.226 -0.429 1.00 89.81 85 LEU A O 1
ATOM 651 N N . LEU A 1 86 ? 38.542 -4.466 0.579 1.00 91.38 86 LEU A N 1
ATOM 652 C CA . LEU A 1 86 ? 38.207 -3.510 1.628 1.00 91.38 86 LEU A CA 1
ATOM 653 C C . LEU A 1 86 ? 38.379 -4.194 2.983 1.00 91.38 86 LEU A C 1
ATOM 655 O O . LEU A 1 86 ? 37.716 -5.192 3.262 1.00 91.38 86 LEU A O 1
ATOM 659 N N . ALA A 1 87 ? 39.254 -3.646 3.817 1.00 88.31 87 ALA A N 1
ATOM 660 C CA . ALA A 1 87 ? 39.417 -4.046 5.206 1.00 88.31 87 ALA A CA 1
ATOM 661 C C . ALA A 1 87 ? 39.074 -2.849 6.093 1.00 88.31 87 ALA A C 1
ATOM 663 O O . ALA A 1 87 ? 39.673 -1.786 5.952 1.00 88.31 87 ALA A O 1
ATOM 664 N N . ALA A 1 88 ? 38.105 -3.010 6.989 1.00 88.38 88 ALA A N 1
ATOM 665 C CA . ALA A 1 88 ? 37.670 -1.951 7.891 1.00 88.38 88 ALA A CA 1
ATOM 666 C C . ALA A 1 88 ? 37.639 -2.457 9.337 1.00 88.38 88 ALA A C 1
ATOM 668 O O . ALA A 1 88 ? 37.183 -3.573 9.595 1.00 88.38 88 ALA A O 1
ATOM 669 N N . ASP A 1 89 ? 38.124 -1.628 10.259 1.00 84.19 89 ASP A N 1
ATOM 670 C CA . ASP A 1 89 ? 37.918 -1.760 11.703 1.00 84.19 89 ASP A CA 1
ATOM 671 C C . ASP A 1 89 ? 37.046 -0.583 12.209 1.00 84.19 89 ASP A C 1
ATOM 673 O O . ASP A 1 89 ? 36.469 0.157 11.409 1.00 84.19 89 ASP A O 1
ATOM 677 N N . THR A 1 90 ? 36.882 -0.414 13.525 1.00 85.50 90 THR A N 1
ATOM 678 C CA . THR A 1 90 ? 36.045 0.660 14.100 1.00 85.50 90 THR A CA 1
ATOM 679 C C . THR A 1 90 ? 36.601 2.079 13.904 1.00 85.50 90 THR A C 1
ATOM 681 O O . THR A 1 90 ? 35.885 3.043 14.163 1.00 85.50 90 THR A O 1
ATOM 684 N N . ILE A 1 91 ? 37.858 2.223 13.478 1.00 87.94 91 ILE A N 1
ATOM 685 C CA . ILE A 1 91 ? 38.616 3.482 13.408 1.00 87.94 91 ILE A CA 1
ATOM 686 C C . ILE A 1 91 ? 39.268 3.685 12.023 1.00 87.94 91 ILE A C 1
ATOM 688 O O . ILE A 1 91 ? 39.411 4.817 11.567 1.00 87.94 91 ILE A O 1
ATOM 692 N N . ASN A 1 92 ? 39.642 2.611 11.330 1.00 88.06 92 ASN A N 1
ATOM 693 C CA . ASN A 1 92 ? 40.435 2.603 10.107 1.00 88.06 92 ASN A CA 1
ATOM 694 C C . ASN A 1 92 ? 39.710 1.886 8.970 1.00 88.06 92 ASN A C 1
ATOM 696 O O . ASN A 1 92 ? 39.004 0.896 9.155 1.00 88.06 92 ASN A O 1
ATOM 700 N N . THR A 1 93 ? 39.951 2.348 7.748 1.00 91.19 93 THR A N 1
ATOM 701 C CA . THR A 1 93 ? 39.529 1.666 6.524 1.00 91.19 93 THR A CA 1
ATOM 702 C C . THR A 1 93 ? 40.689 1.656 5.540 1.00 91.19 93 THR A C 1
ATOM 704 O O . THR A 1 93 ? 41.257 2.698 5.221 1.00 91.19 93 THR A O 1
ATOM 707 N N . LEU A 1 94 ? 41.043 0.467 5.066 1.00 90.81 94 LEU A N 1
ATOM 708 C CA . LEU A 1 94 ? 42.069 0.219 4.066 1.00 90.81 94 LEU A CA 1
ATOM 709 C C . LEU A 1 94 ? 41.406 -0.338 2.811 1.00 90.81 94 LEU A C 1
ATOM 711 O O . LEU A 1 94 ? 40.608 -1.274 2.870 1.00 90.81 94 LEU A O 1
ATOM 715 N N . TYR A 1 95 ? 41.761 0.240 1.671 1.00 92.31 95 TYR A N 1
ATOM 716 C CA . TYR A 1 95 ? 41.246 -0.146 0.368 1.00 92.31 95 TYR A CA 1
ATOM 717 C C . TYR A 1 95 ? 42.406 -0.417 -0.584 1.00 92.31 95 TYR A C 1
ATOM 719 O O . TYR A 1 95 ? 43.342 0.379 -0.678 1.00 92.31 95 TYR A O 1
ATOM 727 N N . GLN A 1 96 ? 42.331 -1.535 -1.299 1.00 91.00 96 GLN A N 1
ATOM 728 C CA . GLN A 1 96 ? 43.296 -1.902 -2.323 1.00 91.00 96 GLN A CA 1
ATOM 729 C C . GLN A 1 96 ? 42.577 -2.492 -3.533 1.00 91.00 96 GLN A C 1
ATOM 731 O O . GLN A 1 96 ? 41.641 -3.276 -3.395 1.00 91.00 96 GLN A O 1
ATOM 736 N N . GLU A 1 97 ? 43.046 -2.149 -4.727 1.00 92.31 97 GLU A N 1
ATOM 737 C CA . GLU A 1 97 ? 42.556 -2.727 -5.973 1.00 92.31 97 GLU A CA 1
ATOM 738 C C . GLU A 1 97 ? 43.637 -3.593 -6.618 1.00 92.31 97 GLU A C 1
ATOM 740 O O . GLU A 1 97 ? 44.816 -3.230 -6.649 1.00 92.31 97 GLU A O 1
ATOM 745 N N . ILE A 1 98 ? 43.229 -4.751 -7.133 1.00 90.62 98 ILE A N 1
ATOM 746 C CA . ILE A 1 98 ? 44.095 -5.679 -7.854 1.00 90.62 98 ILE A CA 1
ATOM 747 C C . ILE A 1 98 ? 43.417 -6.048 -9.171 1.00 90.62 98 ILE A C 1
ATOM 749 O O . ILE A 1 98 ? 42.269 -6.490 -9.190 1.00 90.62 98 ILE A O 1
ATOM 753 N N . SER A 1 99 ? 44.146 -5.899 -10.276 1.00 90.19 99 SER A N 1
ATOM 754 C CA . SER A 1 99 ? 43.715 -6.366 -11.597 1.00 90.19 99 SER A CA 1
ATOM 755 C C . SER A 1 99 ? 44.308 -7.743 -11.888 1.00 90.19 99 SER A C 1
ATOM 757 O O . SER A 1 99 ? 45.523 -7.937 -11.849 1.00 90.19 99 SER A O 1
ATOM 759 N N . LEU A 1 100 ? 43.444 -8.712 -12.168 1.00 87.88 100 LEU A N 1
ATOM 760 C CA . LEU A 1 100 ? 43.804 -10.069 -12.565 1.00 87.88 100 LEU A CA 1
ATOM 761 C C . LEU A 1 100 ? 43.948 -10.165 -14.095 1.00 87.88 100 LEU A C 1
ATOM 763 O O . LEU A 1 100 ? 43.379 -9.345 -14.815 1.00 87.88 100 LEU A O 1
ATOM 767 N N . PRO A 1 101 ? 44.663 -11.183 -14.610 1.00 85.19 101 PRO A N 1
ATOM 768 C CA . PRO A 1 101 ? 44.778 -11.416 -16.048 1.00 85.19 101 PRO A CA 1
ATOM 769 C C . PRO A 1 101 ? 43.421 -11.567 -16.746 1.00 85.19 101 PRO A C 1
ATOM 771 O O . PRO A 1 101 ? 42.458 -12.062 -16.153 1.00 85.19 101 PRO A O 1
ATOM 774 N N . GLU A 1 102 ? 43.373 -11.184 -18.024 1.00 82.19 102 GLU A N 1
ATOM 775 C CA . GLU A 1 102 ? 42.151 -11.200 -18.826 1.00 82.19 102 GLU A CA 1
ATOM 776 C C . GLU A 1 102 ? 41.590 -12.623 -18.989 1.00 82.19 102 GLU A C 1
ATOM 778 O O . GLU A 1 102 ? 42.286 -13.567 -19.367 1.00 82.19 102 GLU A O 1
ATOM 783 N N . VAL A 1 103 ? 40.294 -12.768 -18.719 1.00 83.50 103 VAL A N 1
ATOM 784 C CA . VAL A 1 103 ? 39.518 -13.995 -18.917 1.00 83.50 103 VAL A CA 1
ATOM 785 C C . VAL A 1 103 ? 38.288 -13.663 -19.751 1.00 83.50 103 VAL A C 1
ATOM 787 O O . VAL A 1 103 ? 37.617 -12.662 -19.503 1.00 83.50 103 VAL A O 1
ATOM 790 N N . SER A 1 104 ? 37.965 -14.518 -20.723 1.00 82.38 104 SER A N 1
ATOM 791 C CA . SER A 1 104 ? 36.780 -14.344 -21.566 1.00 82.38 104 SER A CA 1
ATOM 792 C C . SER A 1 104 ? 35.508 -14.247 -20.719 1.00 82.38 104 SER A C 1
ATOM 794 O O . SER A 1 104 ? 35.177 -15.156 -19.956 1.00 82.38 104 SER A O 1
ATOM 796 N N . VAL A 1 105 ? 34.802 -13.127 -20.859 1.00 80.88 105 VAL A N 1
ATOM 797 C CA . VAL A 1 105 ? 33.621 -12.813 -20.058 1.00 80.88 105 VAL A CA 1
ATOM 798 C C . VAL A 1 105 ? 32.372 -13.407 -20.695 1.00 80.88 105 VAL A C 1
ATOM 800 O O . VAL A 1 105 ? 32.099 -13.213 -21.884 1.00 80.88 105 VAL A O 1
ATOM 803 N N . LYS A 1 106 ? 31.562 -14.089 -19.884 1.00 82.69 106 LYS A N 1
ATOM 804 C CA . LYS A 1 106 ? 30.258 -14.593 -20.307 1.00 82.69 106 LYS A CA 1
ATOM 805 C C . LYS A 1 106 ? 29.280 -13.427 -20.472 1.00 82.69 106 LYS A C 1
ATOM 807 O O . LYS A 1 106 ? 28.974 -12.710 -19.521 1.00 82.69 106 LYS A O 1
ATOM 812 N N . LYS A 1 107 ? 28.779 -13.240 -21.693 1.00 84.38 107 LYS A N 1
ATOM 813 C CA . LYS A 1 107 ? 27.828 -12.172 -22.031 1.00 84.38 107 LYS A CA 1
ATOM 814 C C . LYS A 1 107 ? 26.398 -12.704 -22.071 1.00 84.38 107 LYS A C 1
ATOM 816 O O . LYS A 1 107 ? 26.156 -13.819 -22.533 1.00 84.38 107 LYS A O 1
ATOM 821 N N . ARG A 1 108 ? 25.453 -11.885 -21.618 1.00 83.38 108 ARG A N 1
ATOM 822 C CA . ARG A 1 108 ? 24.014 -12.095 -21.765 1.00 83.38 108 ARG A CA 1
ATOM 823 C C . ARG A 1 108 ? 23.550 -11.535 -23.103 1.00 83.38 108 ARG A C 1
ATOM 825 O O . ARG A 1 108 ? 23.936 -10.431 -23.486 1.00 83.38 108 ARG A O 1
ATOM 832 N N . ASP A 1 109 ? 22.688 -12.273 -23.794 1.00 84.25 109 ASP A N 1
ATOM 833 C CA . ASP A 1 109 ? 21.987 -11.727 -24.951 1.00 84.25 109 ASP A CA 1
ATOM 834 C C . ASP A 1 109 ? 20.940 -10.713 -24.476 1.00 84.25 109 ASP A C 1
ATOM 836 O O . ASP A 1 109 ? 20.064 -11.033 -23.672 1.00 84.25 109 ASP A O 1
ATOM 840 N N . LEU A 1 110 ? 21.070 -9.475 -24.944 1.00 86.56 110 LEU A N 1
ATOM 841 C CA . LEU A 1 110 ? 20.151 -8.382 -24.638 1.00 86.56 110 LEU A CA 1
ATOM 842 C C . LEU A 1 110 ? 19.087 -8.201 -25.716 1.00 86.56 110 LEU A C 1
ATOM 844 O O . LEU A 1 110 ? 18.307 -7.268 -25.645 1.00 86.56 110 LEU A O 1
ATOM 848 N N . ARG A 1 111 ? 19.032 -9.043 -26.744 1.00 87.62 111 ARG A N 1
ATOM 849 C CA . ARG A 1 111 ? 17.983 -8.928 -27.759 1.00 87.62 111 ARG A CA 1
ATOM 850 C C . ARG A 1 111 ? 16.646 -9.417 -27.214 1.00 87.62 111 ARG A C 1
ATOM 852 O O . ARG A 1 111 ? 16.593 -10.326 -26.385 1.00 87.62 111 ARG A O 1
ATOM 859 N N . LEU A 1 112 ? 15.548 -8.876 -27.743 1.00 82.62 112 LEU A N 1
ATOM 860 C CA . LEU A 1 112 ? 14.238 -9.494 -27.546 1.00 82.62 112 LEU A CA 1
ATOM 861 C C . LEU A 1 112 ? 14.241 -10.894 -28.181 1.00 82.62 112 LEU A C 1
ATOM 863 O O . LEU A 1 112 ? 14.253 -11.008 -29.405 1.00 82.62 112 LEU A O 1
ATOM 867 N N . ALA A 1 113 ? 14.239 -11.941 -27.354 1.00 80.50 113 ALA A N 1
ATOM 868 C CA . ALA A 1 113 ? 14.365 -13.323 -27.816 1.00 80.50 113 ALA A CA 1
ATOM 869 C C . ALA A 1 113 ? 13.132 -13.819 -28.585 1.00 80.50 113 ALA A C 1
ATOM 871 O O . ALA A 1 113 ? 13.277 -14.497 -29.595 1.00 80.50 113 ALA A O 1
ATOM 872 N N . GLN A 1 114 ? 11.932 -13.479 -28.109 1.00 78.50 114 GLN A N 1
ATOM 873 C CA . GLN A 1 114 ? 10.673 -13.872 -28.734 1.00 78.50 114 GLN A CA 1
ATOM 874 C C . GLN A 1 114 ? 9.687 -12.707 -28.669 1.00 78.50 114 GLN A C 1
ATOM 876 O O . GLN A 1 114 ? 9.402 -12.184 -27.586 1.00 78.50 114 GLN A O 1
ATOM 881 N N . ALA A 1 115 ? 9.171 -12.288 -29.824 1.00 74.94 115 ALA A N 1
ATOM 882 C CA . ALA A 1 115 ? 8.107 -11.294 -29.860 1.00 74.94 115 ALA A CA 1
ATOM 883 C C . ALA A 1 115 ? 6.761 -11.886 -29.414 1.00 74.94 115 ALA A C 1
ATOM 885 O O . ALA A 1 115 ? 6.506 -13.088 -29.512 1.00 74.94 115 ALA A O 1
ATOM 886 N N . ALA A 1 116 ? 5.877 -11.012 -28.934 1.00 72.19 116 ALA A N 1
ATOM 887 C CA . ALA A 1 116 ? 4.488 -11.362 -28.686 1.00 72.19 116 ALA A CA 1
ATOM 888 C C . ALA A 1 116 ? 3.801 -11.806 -29.987 1.00 72.19 116 ALA A C 1
ATOM 890 O O . ALA A 1 116 ? 4.057 -11.252 -31.059 1.00 72.19 116 ALA A O 1
ATOM 891 N N . ASP A 1 117 ? 2.877 -12.766 -29.895 1.00 71.38 117 ASP A N 1
ATOM 892 C CA . ASP A 1 117 ? 2.079 -13.170 -31.052 1.00 71.38 117 ASP A CA 1
ATOM 893 C C . ASP A 1 117 ? 1.201 -12.003 -31.527 1.00 71.38 117 ASP A C 1
ATOM 895 O O . ASP A 1 117 ? 0.208 -11.652 -30.894 1.00 71.38 117 ASP A O 1
ATOM 899 N N . SER A 1 118 ? 1.555 -11.433 -32.681 1.00 65.25 118 SER A N 1
ATOM 900 C CA . SER A 1 118 ? 0.828 -10.335 -33.333 1.00 65.25 118 SER A CA 1
ATOM 901 C C . SER A 1 118 ? -0.650 -10.626 -33.629 1.00 65.25 118 SER A C 1
ATOM 903 O O . SER A 1 118 ? -1.418 -9.691 -33.854 1.00 65.25 118 SER A O 1
ATOM 905 N N . LYS A 1 119 ? -1.069 -11.901 -33.644 1.00 69.12 119 LYS A N 1
ATOM 906 C CA . LYS A 1 119 ? -2.475 -12.289 -33.838 1.00 69.12 119 LYS A CA 1
ATOM 907 C C . LYS A 1 119 ? -3.293 -12.218 -32.552 1.00 69.12 119 LYS A C 1
ATOM 909 O O . LYS A 1 119 ? -4.520 -12.155 -32.622 1.00 69.12 119 LYS A O 1
ATOM 914 N N . LYS A 1 120 ? -2.634 -12.240 -31.395 1.00 69.25 120 LYS A N 1
ATOM 915 C CA . LYS A 1 120 ? -3.275 -12.193 -30.084 1.00 69.25 120 LYS A CA 1
ATOM 916 C C . LYS A 1 120 ? -3.280 -10.762 -29.573 1.00 69.25 120 LYS A C 1
ATOM 918 O O . LYS A 1 120 ? -2.282 -10.051 -29.633 1.00 69.25 120 LYS A O 1
ATOM 923 N N . SER A 1 121 ? -4.416 -10.331 -29.036 1.00 68.19 121 SER A N 1
ATOM 924 C CA . SER A 1 121 ? -4.492 -9.044 -28.342 1.00 68.19 121 SER A CA 1
ATOM 925 C C . SER A 1 121 ? -3.885 -9.215 -26.956 1.00 68.19 121 SER A C 1
ATOM 927 O O . SER A 1 121 ? -4.586 -9.582 -26.021 1.00 68.19 121 SER A O 1
ATOM 929 N N . LEU A 1 122 ? -2.575 -9.026 -26.826 1.00 69.50 122 LEU A N 1
ATOM 930 C CA . LEU A 1 122 ? -1.905 -9.106 -25.531 1.00 69.50 122 LEU A CA 1
ATOM 931 C C . LEU A 1 122 ? -1.965 -7.764 -24.804 1.00 69.50 122 LEU A C 1
ATOM 933 O O . LEU A 1 122 ? -1.778 -6.702 -25.397 1.00 69.50 122 LEU A O 1
ATOM 937 N N . THR A 1 123 ? -2.194 -7.824 -23.499 1.00 70.56 123 THR A N 1
ATOM 938 C CA . THR A 1 123 ? -2.151 -6.663 -22.608 1.00 70.56 123 THR A CA 1
ATOM 939 C C . THR A 1 123 ? -1.399 -7.034 -21.345 1.00 70.56 123 THR A C 1
ATOM 941 O O . THR A 1 123 ? -1.573 -8.139 -20.831 1.00 70.56 123 THR A O 1
ATOM 944 N N . GLU A 1 124 ? -0.605 -6.107 -20.819 1.00 76.62 124 GLU A N 1
ATOM 945 C CA . GLU A 1 124 ? -0.102 -6.233 -19.454 1.00 76.62 124 GLU A CA 1
ATOM 946 C C . GLU A 1 124 ? -1.272 -6.052 -18.490 1.00 76.62 124 GLU A C 1
ATOM 948 O O . GLU A 1 124 ? -1.943 -5.017 -18.482 1.00 76.62 124 GLU A O 1
ATOM 953 N N . GLN A 1 125 ? -1.532 -7.078 -17.696 1.00 78.06 125 GLN A N 1
ATOM 954 C CA . GLN A 1 125 ? -2.552 -7.066 -16.670 1.00 78.06 125 GLN A CA 1
ATOM 955 C C . GLN A 1 125 ? -1.856 -6.976 -15.319 1.00 78.06 125 GLN A C 1
ATOM 957 O O . GLN A 1 125 ? -0.969 -7.767 -15.006 1.00 78.06 125 GLN A O 1
ATOM 962 N N . ARG A 1 126 ? -2.261 -5.973 -14.542 1.00 84.25 126 ARG A N 1
ATOM 963 C CA . ARG A 1 126 ? -1.946 -5.859 -13.122 1.00 84.25 126 ARG A CA 1
ATOM 964 C C . ARG A 1 126 ? -3.094 -6.491 -12.366 1.00 84.25 126 ARG A C 1
ATOM 966 O O . ARG A 1 126 ? -4.246 -6.102 -12.569 1.00 84.25 126 ARG A O 1
ATOM 973 N N . GLN A 1 127 ? -2.788 -7.496 -11.569 1.00 84.62 127 GLN A N 1
ATOM 974 C CA . GLN A 1 127 ? -3.782 -8.231 -10.813 1.00 84.62 127 GLN A CA 1
ATOM 975 C C . GLN A 1 127 ? -3.306 -8.402 -9.380 1.00 84.62 127 GLN A C 1
ATOM 977 O O . GLN A 1 127 ? -2.113 -8.478 -9.094 1.00 84.62 127 GLN A O 1
ATOM 982 N N . ILE A 1 128 ? -4.288 -8.435 -8.492 1.00 88.69 128 ILE A N 1
ATOM 983 C CA . ILE A 1 128 ? -4.113 -8.810 -7.103 1.00 88.69 128 ILE A CA 1
ATOM 984 C C . ILE A 1 128 ? -4.828 -10.146 -6.960 1.00 88.69 128 ILE A C 1
ATOM 986 O O . ILE A 1 128 ? -6.040 -10.219 -7.172 1.00 88.69 128 ILE A O 1
ATOM 990 N N . SER A 1 129 ? -4.094 -11.199 -6.626 1.00 86.31 129 SER A N 1
ATOM 991 C CA . SER A 1 129 ? -4.680 -12.494 -6.283 1.00 86.31 129 SER A CA 1
ATOM 992 C C . SER A 1 129 ? -4.514 -12.770 -4.800 1.00 86.31 129 SER A C 1
ATOM 994 O O . SER A 1 129 ? -3.419 -12.652 -4.255 1.00 86.31 129 SER A O 1
ATOM 996 N N . VAL A 1 130 ? -5.605 -13.181 -4.164 1.00 86.44 130 VAL A N 1
ATOM 997 C CA . VAL A 1 130 ? -5.598 -13.714 -2.805 1.00 86.44 130 VAL A CA 1
ATOM 998 C C . VAL A 1 130 ? -5.573 -15.231 -2.910 1.00 86.44 130 VAL A C 1
ATOM 1000 O O . VAL A 1 130 ? -6.476 -15.817 -3.504 1.00 86.44 130 VAL A O 1
ATOM 1003 N N . ILE A 1 131 ? -4.546 -15.852 -2.340 1.00 81.94 131 ILE A N 1
ATOM 1004 C CA . ILE A 1 131 ? -4.340 -17.299 -2.366 1.00 81.94 131 ILE A CA 1
ATOM 1005 C C . ILE A 1 131 ? -4.546 -17.832 -0.958 1.00 81.94 131 ILE A C 1
ATOM 1007 O O . ILE A 1 131 ? -3.915 -17.362 -0.005 1.00 81.94 131 ILE A O 1
ATOM 1011 N N . LYS A 1 132 ? -5.452 -18.800 -0.813 1.00 78.19 132 LYS A N 1
ATOM 1012 C CA . LYS A 1 132 ? -5.691 -19.448 0.478 1.00 78.19 132 LYS A CA 1
ATOM 1013 C C . LYS A 1 132 ? -4.629 -20.510 0.744 1.00 78.19 132 LYS A C 1
ATOM 1015 O O . LYS A 1 132 ? -3.976 -21.008 -0.170 1.00 78.19 132 LYS A O 1
ATOM 1020 N N . ALA A 1 133 ? -4.472 -20.876 2.014 1.00 71.00 133 ALA A N 1
ATOM 1021 C CA . ALA A 1 133 ? -3.544 -21.928 2.409 1.00 71.00 133 ALA A CA 1
ATOM 1022 C C . ALA A 1 133 ? -3.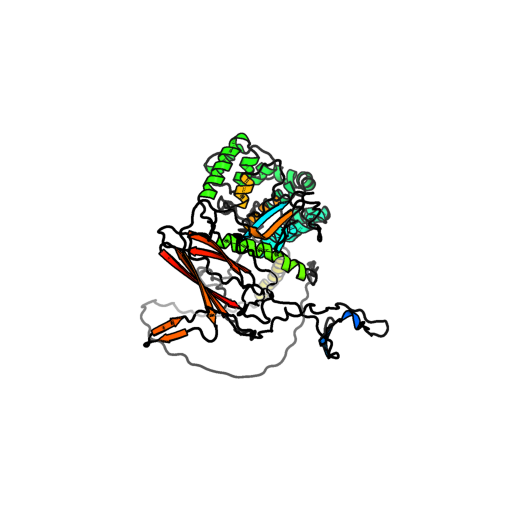806 -23.226 1.613 1.00 71.00 133 ALA A C 1
ATOM 1024 O O . ALA A 1 133 ? -4.932 -23.720 1.577 1.00 71.00 133 ALA A O 1
ATOM 1025 N N . GLY A 1 134 ? -2.764 -23.764 0.976 1.00 63.75 134 GLY A N 1
ATOM 1026 C CA . GLY A 1 134 ? -2.804 -24.986 0.165 1.00 63.75 134 GLY A CA 1
ATOM 1027 C C . GLY A 1 134 ? -3.148 -24.800 -1.319 1.00 63.75 134 GLY A C 1
ATOM 1028 O O . GLY A 1 134 ? -3.041 -25.763 -2.078 1.00 63.75 134 GLY A O 1
ATOM 1029 N N . GLU A 1 135 ? -3.519 -23.597 -1.762 1.00 68.88 135 GLU A N 1
ATOM 1030 C CA . GLU A 1 135 ? -3.752 -23.297 -3.180 1.00 68.88 135 GLU A CA 1
ATOM 1031 C C . GLU A 1 135 ? -2.431 -22.959 -3.899 1.00 68.88 135 GLU A C 1
ATOM 1033 O O . GLU A 1 135 ? -1.489 -22.431 -3.304 1.00 68.88 135 GLU A O 1
ATOM 1038 N N . LYS A 1 136 ? -2.344 -23.285 -5.195 1.00 64.75 136 LYS A N 1
ATOM 1039 C CA . LYS A 1 136 ? -1.166 -22.989 -6.027 1.00 64.75 136 LYS A CA 1
ATOM 1040 C C . LYS A 1 136 ? -1.345 -21.667 -6.762 1.00 64.75 136 LYS A C 1
ATOM 1042 O O . LYS A 1 136 ? -2.408 -21.421 -7.329 1.00 64.75 136 LYS A O 1
ATOM 1047 N N . SER A 1 137 ? -0.281 -20.867 -6.817 1.00 63.69 137 SER A N 1
ATOM 1048 C CA . SER A 1 137 ? -0.212 -19.708 -7.711 1.00 63.69 137 SER A CA 1
ATOM 1049 C C . SER A 1 137 ? 0.350 -20.098 -9.076 1.00 63.69 137 SER A C 1
ATOM 1051 O O . SER A 1 137 ? 1.363 -20.792 -9.157 1.00 63.69 137 SER A O 1
ATOM 1053 N N . GLU A 1 138 ? -0.253 -19.587 -10.148 1.00 60.44 138 GLU A N 1
ATOM 1054 C CA . GLU A 1 138 ? 0.295 -19.632 -11.507 1.00 60.44 138 GLU A CA 1
ATOM 1055 C C . GLU A 1 138 ? 0.603 -18.210 -12.006 1.00 60.44 138 GLU A C 1
ATOM 1057 O O . GLU A 1 138 ? 0.035 -17.739 -12.989 1.00 60.44 138 GLU A O 1
ATOM 1062 N N . SER A 1 139 ? 1.496 -17.482 -11.330 1.00 60.66 139 SER A N 1
ATOM 1063 C CA . SER A 1 139 ? 2.011 -16.206 -11.846 1.00 60.66 139 SER A CA 1
ATOM 1064 C C . SER A 1 139 ? 3.307 -16.439 -12.630 1.00 60.66 139 SER A C 1
ATOM 1066 O O . SER A 1 139 ? 4.324 -16.810 -12.048 1.00 60.66 139 SER A O 1
ATOM 1068 N N . ARG A 1 140 ? 3.296 -16.208 -13.952 1.00 62.78 140 ARG A N 1
ATOM 1069 C CA . ARG A 1 140 ? 4.491 -16.309 -14.828 1.00 62.78 140 ARG A CA 1
ATOM 1070 C C . ARG A 1 140 ? 5.169 -14.955 -15.103 1.00 62.78 140 ARG A C 1
ATOM 1072 O O . ARG A 1 140 ? 5.961 -14.846 -16.036 1.00 62.78 140 ARG A O 1
ATOM 1079 N N . GLY A 1 141 ? 4.815 -13.924 -14.337 1.00 72.69 141 GLY A N 1
ATOM 1080 C CA . GLY A 1 141 ? 5.292 -12.549 -14.497 1.00 72.69 141 GLY A CA 1
ATOM 1081 C C . GLY A 1 141 ? 6.059 -12.029 -13.284 1.00 72.69 141 GLY A C 1
ATOM 1082 O O . GLY A 1 141 ? 6.470 -12.792 -12.413 1.00 72.69 141 GLY A O 1
ATOM 1083 N N . GLU A 1 142 ? 6.237 -10.712 -13.237 1.00 80.06 142 GLU A N 1
ATOM 1084 C CA . GLU A 1 142 ? 6.772 -10.029 -12.060 1.00 80.06 142 GLU A CA 1
ATOM 1085 C C . GLU A 1 142 ? 5.746 -10.118 -10.926 1.00 80.06 142 GLU A C 1
ATOM 1087 O O . GLU A 1 142 ? 4.562 -9.852 -11.148 1.00 80.06 142 GLU A O 1
ATOM 1092 N N . SER A 1 143 ? 6.179 -10.518 -9.730 1.00 83.81 143 SER A N 1
ATOM 1093 C CA . SER A 1 143 ? 5.295 -10.678 -8.577 1.00 83.81 143 SER A CA 1
ATOM 1094 C C . SER A 1 143 ? 5.947 -10.251 -7.261 1.00 83.81 143 SER A C 1
ATOM 1096 O O . SER A 1 143 ? 7.154 -10.427 -7.050 1.00 83.81 143 SER A O 1
ATOM 1098 N N . ALA A 1 144 ? 5.110 -9.715 -6.372 1.00 85.75 144 ALA A N 1
ATOM 1099 C CA . ALA A 1 144 ? 5.409 -9.397 -4.983 1.00 85.75 144 ALA A CA 1
ATOM 1100 C C . ALA A 1 144 ? 4.393 -10.081 -4.062 1.00 85.75 144 ALA A C 1
ATOM 1102 O O . ALA A 1 144 ? 3.186 -10.062 -4.317 1.00 85.75 144 ALA A O 1
ATOM 1103 N N . GLU A 1 145 ? 4.890 -10.693 -2.989 1.00 86.38 145 GLU A N 1
ATOM 1104 C CA . GLU A 1 145 ? 4.103 -11.547 -2.099 1.00 86.38 145 GLU A CA 1
ATOM 1105 C C . GLU A 1 145 ? 4.020 -10.969 -0.688 1.00 86.38 145 GLU A C 1
ATOM 1107 O O . GLU A 1 145 ? 5.025 -10.812 0.013 1.00 86.38 145 GLU A O 1
ATOM 1112 N N . TYR A 1 146 ? 2.794 -10.748 -0.232 1.00 87.94 146 TYR A N 1
ATOM 1113 C CA . TYR A 1 146 ? 2.465 -10.288 1.109 1.00 87.94 146 TYR A CA 1
ATOM 1114 C C . TYR A 1 146 ? 1.865 -11.444 1.898 1.00 87.94 146 TYR A C 1
ATOM 1116 O O . TYR A 1 146 ? 0.674 -11.746 1.810 1.00 87.94 146 TYR A O 1
ATOM 1124 N N . ASN A 1 147 ? 2.730 -12.118 2.651 1.00 86.25 147 ASN A N 1
ATOM 1125 C CA . ASN A 1 147 ? 2.397 -13.299 3.444 1.00 86.25 147 ASN A CA 1
ATOM 1126 C C . ASN A 1 147 ? 2.313 -13.027 4.953 1.00 86.25 147 ASN A C 1
ATOM 1128 O O . ASN A 1 147 ? 2.117 -13.958 5.730 1.00 86.25 147 ASN A O 1
ATOM 1132 N N . SER A 1 148 ? 2.510 -11.776 5.373 1.00 89.19 148 SER A N 1
ATOM 1133 C CA . SER A 1 148 ? 2.549 -11.374 6.777 1.00 89.19 148 SER A CA 1
ATOM 1134 C C . SER A 1 148 ? 2.143 -9.925 6.978 1.00 89.19 148 SER A C 1
ATOM 1136 O O . SER A 1 148 ? 2.286 -9.095 6.076 1.00 89.19 148 SER A O 1
ATOM 1138 N N . ILE A 1 149 ? 1.696 -9.621 8.194 1.00 91.50 149 ILE A N 1
ATOM 1139 C CA . ILE A 1 149 ? 1.428 -8.255 8.645 1.00 91.50 149 ILE A CA 1
ATOM 1140 C C . ILE A 1 149 ? 2.716 -7.435 8.615 1.00 91.50 149 ILE A C 1
ATOM 1142 O O . ILE A 1 149 ? 2.657 -6.287 8.203 1.00 91.50 149 ILE A O 1
ATOM 1146 N N . ALA A 1 150 ? 3.877 -8.016 8.944 1.00 90.12 150 ALA A N 1
ATOM 1147 C CA . ALA A 1 150 ? 5.164 -7.320 8.859 1.00 90.12 150 ALA A CA 1
ATOM 1148 C C . ALA A 1 150 ? 5.433 -6.720 7.466 1.00 90.12 150 ALA A C 1
ATOM 1150 O O . ALA A 1 150 ? 5.788 -5.547 7.361 1.00 90.12 150 ALA A O 1
ATOM 1151 N N . ARG A 1 151 ? 5.182 -7.475 6.386 1.00 89.00 151 ARG A N 1
ATOM 1152 C CA . ARG A 1 151 ? 5.333 -6.952 5.014 1.00 89.00 151 ARG A CA 1
ATOM 1153 C C . ARG A 1 151 ? 4.296 -5.889 4.659 1.00 89.00 151 ARG A C 1
ATOM 1155 O O . ARG A 1 151 ? 4.615 -4.924 3.970 1.00 89.00 151 ARG A O 1
ATOM 1162 N N . VAL A 1 152 ? 3.053 -6.054 5.113 1.00 92.19 152 VAL A N 1
ATOM 1163 C CA . VAL A 1 152 ? 1.999 -5.047 4.901 1.00 92.19 152 VAL A CA 1
ATOM 1164 C C . VAL A 1 152 ? 2.334 -3.752 5.646 1.00 92.19 152 VAL A C 1
ATOM 1166 O O . VAL A 1 152 ? 2.232 -2.673 5.071 1.00 92.19 152 VAL A O 1
ATOM 1169 N N . TYR A 1 153 ? 2.804 -3.865 6.886 1.00 92.50 153 TYR A N 1
ATOM 1170 C CA . TYR A 1 153 ? 3.263 -2.765 7.730 1.00 92.50 153 TYR A CA 1
ATOM 1171 C C . TYR A 1 153 ? 4.424 -2.000 7.078 1.00 92.50 153 TYR A C 1
ATOM 1173 O O . TYR A 1 153 ? 4.375 -0.776 6.978 1.00 92.50 153 TYR A O 1
ATOM 1181 N N . GLN A 1 154 ? 5.428 -2.708 6.549 1.00 91.06 154 GLN A N 1
ATOM 1182 C CA . GLN A 1 154 ? 6.536 -2.090 5.809 1.00 91.06 154 GLN A CA 1
ATOM 1183 C C . GLN A 1 154 ? 6.056 -1.340 4.560 1.00 91.06 154 GLN A C 1
ATOM 1185 O O . GLN A 1 154 ? 6.516 -0.227 4.288 1.00 91.06 154 GLN A O 1
ATOM 1190 N N . LEU A 1 155 ? 5.100 -1.907 3.812 1.00 92.06 155 LEU A N 1
ATOM 1191 C CA . LEU A 1 155 ? 4.526 -1.208 2.665 1.00 92.06 155 LEU A CA 1
ATOM 1192 C C . LEU A 1 155 ? 3.768 0.048 3.105 1.00 92.06 155 LEU A C 1
ATOM 1194 O O . LEU A 1 155 ? 3.935 1.097 2.493 1.00 92.06 155 LEU A O 1
ATOM 1198 N N . MET A 1 156 ? 2.970 -0.031 4.171 1.00 93.31 156 MET A N 1
ATOM 1199 C CA . MET A 1 156 ? 2.243 1.122 4.710 1.00 93.31 156 MET A CA 1
ATOM 1200 C C . MET A 1 156 ? 3.191 2.245 5.140 1.00 93.31 156 MET A C 1
ATOM 1202 O O . MET A 1 156 ? 2.949 3.389 4.765 1.00 93.31 156 MET A O 1
ATOM 1206 N N . LEU A 1 157 ? 4.309 1.929 5.806 1.00 92.12 157 LEU A N 1
ATOM 1207 C CA . LEU A 1 157 ? 5.351 2.914 6.130 1.00 92.12 157 LEU A CA 1
ATOM 1208 C C . LEU A 1 157 ? 5.981 3.550 4.883 1.00 92.12 157 LEU A C 1
ATOM 1210 O O . LEU A 1 157 ? 6.296 4.738 4.883 1.00 92.12 157 LEU A O 1
ATOM 1214 N N . THR A 1 158 ? 6.140 2.775 3.808 1.00 91.56 158 THR A N 1
ATOM 1215 C CA . THR A 1 158 ? 6.665 3.274 2.527 1.00 91.56 158 THR A CA 1
ATOM 1216 C C . THR A 1 158 ? 5.681 4.235 1.853 1.00 91.56 158 THR A C 1
ATOM 1218 O O . THR A 1 158 ? 6.084 5.225 1.246 1.00 91.56 158 THR A O 1
ATOM 1221 N N . LEU A 1 159 ? 4.380 3.955 1.956 1.00 91.50 159 LEU A N 1
ATOM 1222 C CA . LEU A 1 159 ? 3.322 4.805 1.407 1.00 91.50 159 LEU A CA 1
ATOM 1223 C C . LEU A 1 159 ? 3.113 6.073 2.237 1.00 91.50 159 LEU A C 1
ATOM 1225 O O . LEU A 1 159 ? 2.861 7.141 1.679 1.00 91.50 159 LEU A O 1
ATOM 1229 N N . ASN A 1 160 ? 3.201 5.946 3.560 1.00 92.31 160 ASN A N 1
ATOM 1230 C CA . ASN A 1 160 ? 3.015 7.022 4.516 1.00 92.31 160 ASN A CA 1
ATOM 1231 C C . ASN A 1 160 ? 3.989 6.847 5.688 1.00 92.31 160 ASN A C 1
ATOM 1233 O O . ASN A 1 160 ? 3.781 6.014 6.572 1.00 92.31 160 ASN A O 1
ATOM 1237 N N . ASN A 1 161 ? 5.045 7.662 5.700 1.00 91.12 161 ASN A N 1
ATOM 1238 C CA . ASN A 1 161 ? 6.093 7.631 6.716 1.00 91.12 161 ASN A CA 1
ATOM 1239 C C . ASN A 1 161 ? 5.626 8.283 8.032 1.00 91.12 161 ASN A C 1
ATOM 1241 O O . ASN A 1 161 ? 6.102 9.351 8.421 1.00 91.12 161 ASN A O 1
ATOM 1245 N N . ASN A 1 162 ? 4.631 7.675 8.677 1.00 91.44 162 ASN A N 1
ATOM 1246 C CA . ASN A 1 162 ? 4.022 8.184 9.897 1.00 91.44 162 ASN A CA 1
ATOM 1247 C C . ASN A 1 162 ? 4.860 7.785 11.136 1.00 91.44 162 ASN A C 1
ATOM 1249 O O . ASN A 1 162 ? 5.092 6.589 11.337 1.00 91.44 162 ASN A O 1
ATOM 1253 N N . PRO A 1 163 ? 5.285 8.746 11.980 1.00 93.00 163 PRO A N 1
ATOM 1254 C CA . PRO A 1 163 ? 6.130 8.468 13.143 1.00 93.00 163 PRO A CA 1
ATOM 1255 C C . PRO A 1 163 ? 5.426 7.629 14.218 1.00 93.00 163 PRO A C 1
ATOM 1257 O O . PRO A 1 163 ? 6.065 6.772 14.822 1.00 93.00 163 PRO A O 1
ATOM 1260 N N . ASP A 1 164 ? 4.114 7.802 14.416 1.00 93.06 164 ASP A N 1
ATOM 1261 C CA . ASP A 1 164 ? 3.351 6.998 15.377 1.00 93.06 164 ASP A CA 1
ATOM 1262 C C . ASP A 1 164 ? 3.331 5.527 14.942 1.00 93.06 164 ASP A C 1
ATOM 1264 O O . ASP A 1 164 ? 3.499 4.625 15.757 1.00 93.06 164 ASP A O 1
ATOM 1268 N N . LEU A 1 165 ? 3.211 5.250 13.636 1.00 92.94 165 LEU A N 1
ATOM 1269 C CA . LEU A 1 165 ? 3.249 3.867 13.152 1.00 92.94 165 LEU A CA 1
ATOM 1270 C C . LEU A 1 165 ? 4.611 3.220 13.428 1.00 92.94 165 LEU A C 1
ATOM 1272 O O . LEU A 1 165 ? 4.648 2.054 13.821 1.00 92.94 165 LEU A O 1
ATOM 1276 N N . GLN A 1 166 ? 5.709 3.968 13.272 1.00 92.75 166 GLN A N 1
ATOM 1277 C CA . GLN A 1 166 ? 7.063 3.504 13.599 1.00 92.75 166 GLN A CA 1
ATOM 1278 C C . GLN A 1 166 ? 7.232 3.206 15.094 1.00 92.75 166 GLN A C 1
ATOM 1280 O O . GLN A 1 166 ? 7.847 2.199 15.445 1.00 92.75 166 GLN A O 1
ATOM 1285 N N . GLU A 1 167 ? 6.654 4.027 15.977 1.00 93.06 167 GLU A N 1
ATOM 1286 C CA . GLU A 1 167 ? 6.659 3.774 17.425 1.00 93.06 167 GLU A CA 1
ATOM 1287 C C . GLU A 1 167 ? 5.952 2.448 17.766 1.00 93.06 167 GLU A C 1
ATOM 1289 O O . GLU A 1 167 ? 6.392 1.705 18.645 1.00 93.06 167 GLU A O 1
ATOM 1294 N N . PHE A 1 168 ? 4.924 2.085 16.993 1.00 93.94 168 PHE A N 1
ATOM 1295 C CA . PHE A 1 168 ? 4.165 0.839 17.134 1.00 93.94 168 PHE A CA 1
ATOM 1296 C C . PHE A 1 168 ? 4.804 -0.395 16.465 1.00 93.94 168 PHE A C 1
ATOM 1298 O O . PHE A 1 168 ? 4.186 -1.460 16.406 1.00 93.94 168 PHE A O 1
ATOM 1305 N N . ASN A 1 169 ? 6.063 -0.321 16.018 1.00 92.81 169 ASN A N 1
ATOM 1306 C CA . ASN A 1 169 ? 6.785 -1.460 15.427 1.00 92.81 169 ASN A CA 1
ATOM 1307 C C . ASN A 1 169 ? 6.889 -2.678 16.376 1.00 92.81 169 ASN A C 1
ATOM 1309 O O . ASN A 1 169 ? 7.010 -3.820 15.929 1.00 92.81 169 ASN A O 1
ATOM 1313 N N . PHE A 1 170 ? 6.776 -2.471 17.696 1.00 92.50 170 PHE A N 1
ATOM 1314 C CA . PHE A 1 170 ? 6.773 -3.557 18.688 1.00 92.50 170 PHE A CA 1
ATOM 1315 C C . PHE A 1 170 ? 5.689 -4.617 18.422 1.00 92.50 170 PHE A C 1
ATOM 1317 O O . PHE A 1 170 ? 5.875 -5.785 18.760 1.00 92.50 170 PHE A O 1
ATOM 1324 N N . ILE A 1 171 ? 4.593 -4.250 17.747 1.00 92.62 171 ILE A N 1
ATOM 1325 C CA . ILE A 1 171 ? 3.511 -5.167 17.370 1.00 92.62 171 ILE A CA 1
ATOM 1326 C C . ILE A 1 171 ? 4.010 -6.332 16.508 1.00 92.62 171 ILE A C 1
ATOM 1328 O O . ILE A 1 171 ? 3.501 -7.448 16.623 1.00 92.62 171 ILE A O 1
ATOM 1332 N N . LEU A 1 172 ? 5.036 -6.111 15.681 1.00 90.88 172 LEU A N 1
ATOM 1333 C CA . LEU A 1 172 ? 5.609 -7.164 14.841 1.00 90.88 172 LEU A CA 1
ATOM 1334 C C . LEU A 1 172 ? 6.322 -8.250 15.656 1.00 90.88 172 LEU A C 1
ATOM 1336 O O . LEU A 1 172 ? 6.464 -9.370 15.178 1.00 90.88 172 LEU A O 1
ATOM 1340 N N . ARG A 1 173 ? 6.748 -7.927 16.881 1.00 89.81 173 ARG A N 1
ATOM 1341 C CA . ARG A 1 173 ? 7.422 -8.842 17.814 1.00 89.81 173 ARG A CA 1
ATOM 1342 C C . ARG A 1 173 ? 6.496 -9.328 18.927 1.00 89.81 173 ARG A C 1
ATOM 1344 O O . ARG A 1 173 ? 6.930 -10.080 19.789 1.00 89.81 173 ARG A O 1
ATOM 1351 N N . TRP A 1 174 ? 5.217 -8.941 18.901 1.00 89.81 174 TRP A N 1
ATOM 1352 C CA . TRP A 1 174 ? 4.267 -9.217 19.981 1.00 89.81 174 TRP A CA 1
ATOM 1353 C C . TRP A 1 174 ? 4.183 -10.702 20.346 1.00 89.81 174 TRP A C 1
ATOM 1355 O O . TRP A 1 174 ? 4.161 -11.052 21.521 1.00 89.81 174 TRP A O 1
ATOM 1365 N N . ASN A 1 175 ? 4.159 -11.587 19.346 1.00 87.19 175 ASN A N 1
ATOM 1366 C CA . ASN A 1 175 ? 4.064 -13.029 19.580 1.00 87.19 175 ASN A CA 1
ATOM 1367 C C . ASN A 1 175 ? 5.346 -13.647 20.154 1.00 87.19 175 ASN A C 1
ATOM 1369 O O . ASN A 1 175 ? 5.260 -14.710 20.765 1.00 87.19 175 ASN A O 1
ATOM 1373 N N . ASP A 1 176 ? 6.492 -12.994 19.965 1.00 88.06 176 ASP A N 1
ATOM 1374 C CA . ASP A 1 176 ? 7.800 -13.475 20.417 1.00 88.06 176 ASP A CA 1
ATOM 1375 C C . ASP A 1 176 ? 8.158 -12.947 21.823 1.00 88.06 176 ASP A C 1
ATOM 1377 O O . ASP A 1 176 ? 9.107 -13.425 22.443 1.00 88.06 176 ASP A O 1
ATOM 1381 N N . SER A 1 177 ? 7.399 -11.974 22.335 1.00 88.94 177 SER A N 1
ATOM 1382 C CA . SER A 1 177 ? 7.616 -11.336 23.637 1.00 88.94 177 SER A CA 1
ATOM 1383 C C . SER A 1 177 ? 6.975 -12.077 24.805 1.00 88.94 177 SER A C 1
ATOM 1385 O O . SER A 1 177 ? 5.948 -12.747 24.667 1.00 88.94 177 SER A O 1
ATOM 1387 N N . ASP A 1 178 ? 7.563 -11.896 25.989 1.00 92.19 178 ASP A N 1
ATOM 1388 C CA . ASP A 1 178 ? 7.036 -12.440 27.238 1.00 92.19 178 ASP A CA 1
ATOM 1389 C C . ASP A 1 178 ? 5.829 -11.638 27.772 1.00 92.19 178 ASP A C 1
ATOM 1391 O O . ASP A 1 178 ? 5.562 -10.495 27.387 1.00 92.19 178 ASP A O 1
ATOM 1395 N N . ASP A 1 179 ? 5.072 -12.234 28.697 1.00 89.81 179 ASP A N 1
ATOM 1396 C CA . ASP A 1 179 ? 3.866 -11.603 29.254 1.00 89.81 179 ASP A CA 1
ATOM 1397 C C . ASP A 1 179 ? 4.173 -10.348 30.091 1.00 89.81 179 ASP A C 1
ATOM 1399 O O . ASP A 1 179 ? 3.291 -9.520 30.337 1.00 89.81 179 ASP A O 1
ATOM 1403 N N . LYS A 1 180 ? 5.412 -10.189 30.575 1.00 92.81 180 LYS A N 1
ATOM 1404 C CA . LYS A 1 180 ? 5.822 -9.004 31.339 1.00 92.81 180 LYS A CA 1
ATOM 1405 C C . LYS A 1 180 ? 6.005 -7.809 30.401 1.00 92.81 180 LYS A C 1
ATOM 1407 O O . LYS A 1 180 ? 5.405 -6.764 30.642 1.00 92.81 180 LYS A O 1
ATOM 1412 N N . GLN A 1 181 ? 6.750 -7.992 29.315 1.00 92.12 181 GLN A N 1
ATOM 1413 C CA . GLN A 1 181 ? 6.960 -7.002 28.262 1.00 92.12 181 GLN A CA 1
ATOM 1414 C C . GLN A 1 181 ? 5.644 -6.629 27.584 1.00 92.12 181 GLN A C 1
ATOM 1416 O O . GLN A 1 181 ? 5.370 -5.446 27.401 1.00 92.12 181 GLN A O 1
ATOM 1421 N N . LYS A 1 182 ? 4.778 -7.609 27.284 1.00 93.00 182 LYS A N 1
ATOM 1422 C CA . LYS A 1 182 ? 3.443 -7.339 26.721 1.00 93.00 182 LYS A CA 1
ATOM 1423 C C . LYS A 1 182 ? 2.626 -6.387 27.596 1.00 93.00 182 LYS A C 1
ATOM 1425 O O . LYS A 1 182 ? 2.001 -5.462 27.079 1.00 93.00 182 LYS A O 1
ATOM 1430 N N . ARG A 1 183 ? 2.649 -6.577 28.921 1.00 93.25 183 ARG A N 1
ATOM 1431 C CA . ARG A 1 183 ? 1.967 -5.685 29.876 1.00 93.25 183 ARG A CA 1
ATOM 1432 C C . ARG A 1 183 ? 2.596 -4.300 29.943 1.00 93.25 183 ARG A C 1
ATOM 1434 O O . ARG A 1 183 ? 1.864 -3.319 30.015 1.00 93.25 183 ARG A O 1
ATOM 1441 N N . GLU A 1 184 ? 3.919 -4.209 29.889 1.00 93.88 184 GLU A N 1
ATOM 1442 C CA . GLU A 1 184 ? 4.628 -2.927 29.868 1.00 93.88 184 GLU A CA 1
ATOM 1443 C C . GLU A 1 184 ? 4.296 -2.117 28.607 1.00 93.88 184 GLU A C 1
ATOM 1445 O O . GLU A 1 184 ? 3.902 -0.952 28.697 1.00 93.88 184 GLU A O 1
ATOM 1450 N N . TRP A 1 185 ? 4.347 -2.754 27.434 1.00 92.69 185 TRP A N 1
ATOM 1451 C CA . TRP A 1 185 ? 3.925 -2.132 26.181 1.00 92.69 185 TRP A CA 1
ATOM 1452 C C . TRP A 1 185 ? 2.461 -1.732 26.212 1.00 92.69 185 TRP A C 1
ATOM 1454 O O . TRP A 1 185 ? 2.139 -0.601 25.860 1.00 92.69 185 TRP A O 1
ATOM 1464 N N . TYR A 1 186 ? 1.575 -2.611 26.678 1.00 93.00 186 TYR A N 1
ATOM 1465 C CA . TYR A 1 186 ? 0.161 -2.279 26.791 1.00 93.00 186 TYR A CA 1
ATOM 1466 C C . TYR A 1 186 ? -0.074 -1.090 27.734 1.00 93.00 186 TYR A C 1
ATOM 1468 O O . TYR A 1 186 ? -0.820 -0.176 27.394 1.00 93.00 186 TYR A O 1
ATOM 1476 N N . SER A 1 187 ? 0.617 -1.038 28.877 1.00 91.88 187 SER A N 1
ATOM 1477 C CA . SER A 1 187 ? 0.520 0.081 29.819 1.00 91.88 187 SER A CA 1
ATOM 1478 C C . SER A 1 187 ? 0.964 1.411 29.206 1.00 91.88 187 SER A C 1
ATOM 1480 O O . SER A 1 187 ? 0.425 2.454 29.575 1.00 91.88 187 SER A O 1
ATOM 1482 N N . LYS A 1 188 ? 1.945 1.395 28.295 1.00 91.56 188 LYS A N 1
ATOM 1483 C CA . LYS A 1 188 ? 2.440 2.599 27.615 1.00 91.56 188 LYS A CA 1
ATOM 1484 C C . LYS A 1 188 ? 1.571 2.996 26.415 1.00 91.56 188 LYS A C 1
ATOM 1486 O O . LYS A 1 188 ? 1.337 4.184 26.202 1.00 91.56 188 LYS A O 1
ATOM 1491 N N . TYR A 1 189 ? 1.087 2.014 25.656 1.00 92.88 189 TYR A N 1
ATOM 1492 C CA . TYR A 1 189 ? 0.469 2.195 24.338 1.00 92.88 189 TYR A CA 1
ATOM 1493 C C . TYR A 1 189 ? -1.037 1.896 24.289 1.00 92.88 189 TYR A C 1
ATOM 1495 O O . TYR A 1 189 ? -1.586 1.701 23.207 1.00 92.88 189 TYR A O 1
ATOM 1503 N N . ALA A 1 190 ? -1.727 1.847 25.431 1.00 92.44 190 ALA A N 1
ATOM 1504 C CA . ALA A 1 190 ? -3.164 1.578 25.474 1.00 92.44 190 ALA A CA 1
ATOM 1505 C C . ALA A 1 190 ? -3.959 2.590 24.622 1.00 92.44 190 ALA A C 1
ATOM 1507 O O . ALA A 1 190 ? -3.956 3.794 24.903 1.00 92.44 190 ALA A O 1
ATOM 1508 N N . CYS A 1 191 ? -4.641 2.081 23.592 1.00 94.25 191 CYS A N 1
ATOM 1509 C CA . CYS A 1 191 ? -5.522 2.815 22.680 1.00 94.25 191 CYS A CA 1
ATOM 1510 C C . CYS A 1 191 ? -6.483 1.858 21.945 1.00 94.25 191 CYS A C 1
ATOM 1512 O O . CYS A 1 191 ? -6.320 0.635 21.974 1.00 94.25 191 CYS A O 1
ATOM 1514 N N . HIS A 1 192 ? -7.497 2.399 21.266 1.00 94.69 192 HIS A N 1
ATOM 1515 C CA . HIS A 1 192 ? -8.491 1.642 20.502 1.00 94.69 192 HIS A CA 1
ATOM 1516 C C . HIS A 1 192 ? -7.867 0.850 19.348 1.00 94.69 192 HIS A C 1
ATOM 1518 O O . HIS A 1 192 ? -8.290 -0.278 19.094 1.00 94.69 192 HIS A O 1
ATOM 1524 N N . GLU A 1 193 ? -6.852 1.409 18.683 1.00 95.62 193 GLU A N 1
ATOM 1525 C CA . GLU A 1 193 ? -6.095 0.749 17.620 1.00 95.62 193 GLU A CA 1
ATOM 1526 C C . GLU A 1 193 ? -5.459 -0.556 18.108 1.00 95.62 193 GLU A C 1
ATOM 1528 O O . GLU A 1 193 ? -5.677 -1.620 17.522 1.00 95.62 193 GLU A O 1
ATOM 1533 N N . LEU A 1 194 ? -4.712 -0.479 19.214 1.00 95.31 194 LEU A N 1
ATOM 1534 C CA . LEU A 1 194 ? -4.040 -1.626 19.815 1.00 95.31 194 LEU A CA 1
ATOM 1535 C C . LEU A 1 194 ? -5.053 -2.626 20.379 1.00 95.31 194 LEU A C 1
ATOM 1537 O O . LEU A 1 194 ? -4.901 -3.830 20.183 1.00 95.31 194 LEU A O 1
ATOM 1541 N N . ASN A 1 195 ? -6.121 -2.145 21.019 1.00 95.44 195 ASN A N 1
ATOM 1542 C CA . ASN A 1 195 ? -7.166 -3.008 21.569 1.00 95.44 195 ASN A CA 1
ATOM 1543 C C . ASN A 1 195 ? -7.850 -3.840 20.480 1.00 95.44 195 ASN A C 1
ATOM 1545 O O . ASN A 1 195 ? -8.058 -5.039 20.671 1.00 95.44 195 ASN A O 1
ATOM 1549 N N . LEU A 1 196 ? -8.177 -3.233 19.332 1.00 95.38 196 LEU A N 1
ATOM 1550 C CA . LEU A 1 196 ? -8.755 -3.966 18.207 1.00 95.38 196 LEU A CA 1
ATOM 1551 C C . LEU A 1 196 ? -7.744 -4.947 17.602 1.00 95.38 196 LEU A C 1
ATOM 1553 O O . LEU A 1 196 ? -8.104 -6.081 17.287 1.00 95.38 196 LEU A O 1
ATOM 1557 N N . PHE A 1 197 ? -6.480 -4.539 17.469 1.00 95.50 197 PHE A N 1
ATOM 1558 C CA . PHE A 1 197 ? -5.420 -5.418 16.983 1.00 95.50 197 PHE A CA 1
ATOM 1559 C C . PHE A 1 197 ? -5.286 -6.672 17.854 1.00 95.50 197 PHE A C 1
ATOM 1561 O O . PHE A 1 197 ? -5.340 -7.795 17.350 1.00 95.50 197 PHE A O 1
ATOM 1568 N N . LEU A 1 198 ? -5.198 -6.501 19.172 1.00 94.81 198 LEU A N 1
ATOM 1569 C CA . LEU A 1 198 ? -5.061 -7.607 20.118 1.00 94.81 198 LEU A CA 1
ATOM 1570 C C . LEU A 1 198 ? -6.331 -8.457 20.205 1.00 94.81 198 LEU A C 1
ATOM 1572 O O . LEU A 1 198 ? -6.228 -9.674 20.320 1.00 94.81 198 LEU A O 1
ATOM 1576 N N . TYR A 1 199 ? -7.517 -7.865 20.043 1.00 94.56 199 TYR A N 1
ATOM 1577 C CA . TYR A 1 199 ? -8.768 -8.621 19.948 1.00 94.56 199 TYR A CA 1
ATOM 1578 C C . TYR A 1 199 ? -8.738 -9.669 18.822 1.00 94.56 199 TYR A C 1
ATOM 1580 O O . TYR A 1 199 ? -9.208 -10.790 19.018 1.00 94.56 199 TYR A O 1
ATOM 1588 N N . HIS A 1 200 ? -8.170 -9.323 17.661 1.00 91.62 200 HIS A N 1
ATOM 1589 C CA . HIS A 1 200 ? -8.073 -10.226 16.511 1.00 91.62 200 HIS A CA 1
ATOM 1590 C C . HIS A 1 200 ? -6.844 -11.144 16.547 1.00 91.62 200 HIS A C 1
ATOM 1592 O O . HIS A 1 200 ? -6.923 -12.279 16.077 1.00 91.62 200 HIS A O 1
ATOM 1598 N N . LYS A 1 201 ? -5.707 -10.672 17.072 1.00 90.94 201 LYS A N 1
ATOM 1599 C CA . LYS A 1 201 ? -4.417 -11.378 16.966 1.00 90.94 201 LYS A CA 1
ATOM 1600 C C . LYS A 1 201 ? -4.013 -12.160 18.211 1.00 90.94 201 LYS A C 1
ATOM 1602 O O . LYS A 1 201 ? -3.408 -13.218 18.072 1.00 90.94 201 LYS A O 1
ATOM 1607 N N . ASP A 1 202 ? -4.374 -11.686 19.401 1.00 92.81 202 ASP A N 1
ATOM 1608 C CA . ASP A 1 202 ? -4.059 -12.325 20.683 1.00 92.81 202 ASP A CA 1
ATOM 1609 C C . ASP A 1 202 ? -5.264 -12.240 21.632 1.00 92.81 202 ASP A C 1
ATOM 1611 O O . ASP A 1 202 ? -5.292 -11.519 22.634 1.00 92.81 202 ASP A O 1
ATOM 1615 N N . LYS A 1 203 ? -6.305 -13.007 21.288 1.00 92.69 203 LYS A N 1
ATOM 1616 C CA . LYS A 1 203 ? -7.568 -13.025 22.032 1.00 92.69 203 LYS A CA 1
ATOM 1617 C C . LYS A 1 203 ? -7.387 -13.435 23.500 1.00 92.69 203 LYS A C 1
ATOM 1619 O O . LYS A 1 203 ? -8.119 -12.952 24.359 1.00 92.69 203 LYS A O 1
ATOM 1624 N N . LYS A 1 204 ? -6.396 -14.288 23.793 1.00 93.81 204 LYS A N 1
ATOM 1625 C CA . LYS A 1 204 ? -6.094 -14.748 25.157 1.00 93.81 204 LYS A CA 1
ATOM 1626 C C . LYS A 1 204 ? -5.627 -13.592 26.035 1.00 93.81 204 LYS A C 1
ATOM 1628 O O . LYS A 1 204 ? -6.196 -13.394 27.105 1.00 93.81 204 LYS A O 1
ATOM 1633 N N . PHE A 1 205 ? -4.648 -12.818 25.565 1.00 93.81 205 PHE A N 1
ATOM 1634 C CA . PHE A 1 205 ? -4.181 -11.630 26.279 1.00 93.81 205 PHE A CA 1
ATOM 1635 C C . PHE A 1 205 ? -5.297 -10.587 26.414 1.00 93.81 205 PHE A C 1
ATOM 1637 O O . PHE A 1 205 ? -5.503 -10.023 27.489 1.00 93.81 205 PHE A O 1
ATOM 1644 N N . PHE A 1 206 ? -6.075 -10.380 25.345 1.00 94.69 206 PHE A N 1
ATOM 1645 C CA . PHE A 1 206 ? -7.202 -9.451 25.359 1.00 94.69 206 PHE A CA 1
ATOM 1646 C C . PHE A 1 206 ? -8.235 -9.794 26.446 1.00 94.69 206 PHE A C 1
ATOM 1648 O O . PHE A 1 206 ? -8.658 -8.916 27.197 1.00 94.69 206 PHE A O 1
ATOM 1655 N N . ASP A 1 207 ? -8.642 -11.060 26.554 1.00 94.94 207 ASP A N 1
ATOM 1656 C CA . ASP A 1 207 ? -9.670 -11.471 27.516 1.00 94.94 207 ASP A CA 1
ATOM 1657 C C . ASP A 1 207 ? -9.170 -11.425 28.974 1.00 94.94 207 ASP A C 1
ATOM 1659 O O . ASP A 1 207 ? -9.966 -11.170 29.879 1.00 94.94 207 ASP A O 1
ATOM 1663 N N . GLN A 1 208 ? -7.871 -11.650 29.204 1.00 94.19 208 GLN A N 1
ATOM 1664 C CA . GLN A 1 208 ? -7.265 -11.658 30.540 1.00 94.19 208 GLN A CA 1
ATOM 1665 C C . GLN A 1 208 ? -6.953 -10.256 31.074 1.00 94.19 208 GLN A C 1
ATOM 1667 O O . GLN A 1 208 ? -7.299 -9.957 32.213 1.00 94.19 208 GLN A O 1
ATOM 1672 N N . GLU A 1 209 ? -6.319 -9.405 30.266 1.00 92.38 209 GLU A N 1
ATOM 1673 C CA . GLU A 1 209 ? -5.777 -8.117 30.721 1.00 92.38 209 GLU A CA 1
ATOM 1674 C C . GLU A 1 209 ? -6.663 -6.944 30.259 1.00 92.38 209 GLU A C 1
ATOM 1676 O O . GLU A 1 209 ? -7.079 -6.107 31.055 1.00 92.38 209 GLU A O 1
ATOM 1681 N N . ILE A 1 210 ? -7.041 -6.894 28.976 1.00 92.88 210 ILE A N 1
ATOM 1682 C CA . ILE A 1 210 ? -7.704 -5.720 28.370 1.00 92.88 210 ILE A CA 1
ATOM 1683 C C . ILE A 1 210 ? -9.182 -5.629 28.758 1.00 92.88 210 ILE A C 1
ATOM 1685 O O . ILE A 1 210 ? -9.686 -4.563 29.122 1.00 92.88 210 ILE A O 1
ATOM 1689 N N . LEU A 1 211 ? -9.897 -6.749 28.679 1.00 93.56 211 LEU A N 1
ATOM 1690 C CA . LEU A 1 211 ? -11.342 -6.800 28.873 1.00 93.56 211 LEU A CA 1
ATOM 1691 C C . LEU A 1 211 ? -11.786 -6.339 30.280 1.00 93.56 211 LEU A C 1
ATOM 1693 O O . LEU A 1 211 ? -12.756 -5.578 30.357 1.00 93.56 211 LEU A O 1
ATOM 1697 N N . PRO A 1 212 ? -11.100 -6.695 31.388 1.00 93.44 212 PRO A N 1
ATOM 1698 C CA . PRO A 1 212 ? -11.373 -6.107 32.701 1.00 93.44 212 PRO A CA 1
ATOM 1699 C C . PRO A 1 212 ? -11.204 -4.583 32.731 1.00 93.44 212 PRO A C 1
ATOM 1701 O O . PRO A 1 212 ? -12.077 -3.890 33.252 1.00 93.44 212 PRO A O 1
ATOM 1704 N N . HIS A 1 213 ? -10.138 -4.043 32.133 1.00 89.81 213 HIS A N 1
ATOM 1705 C CA . HIS A 1 213 ? -9.904 -2.596 32.102 1.00 89.81 213 HIS A CA 1
ATOM 1706 C C . HIS A 1 213 ? -10.989 -1.845 31.323 1.00 89.81 213 HIS A C 1
ATOM 1708 O O . HIS A 1 213 ? -11.468 -0.809 31.783 1.00 89.81 213 HIS A O 1
ATOM 1714 N N . LEU A 1 214 ? -11.446 -2.394 30.193 1.00 91.19 214 LEU A N 1
ATOM 1715 C CA . LEU A 1 214 ? -12.534 -1.800 29.410 1.00 91.19 214 LEU A CA 1
ATOM 1716 C C . LEU A 1 214 ? -13.873 -1.803 30.160 1.00 91.19 214 LEU A C 1
ATOM 1718 O O . LEU A 1 214 ? -14.653 -0.860 30.031 1.00 91.19 214 LEU A O 1
ATOM 1722 N N . ARG A 1 215 ? -14.145 -2.828 30.979 1.00 92.19 215 ARG A N 1
ATOM 1723 C CA . ARG A 1 215 ? -15.383 -2.901 31.776 1.00 92.19 215 ARG A CA 1
ATOM 1724 C C . ARG A 1 215 ? -15.485 -1.783 32.808 1.00 92.19 215 ARG A C 1
ATOM 1726 O O . ARG A 1 215 ? -16.582 -1.264 33.010 1.00 92.19 215 ARG A O 1
ATOM 1733 N N . PHE A 1 216 ? -14.365 -1.430 33.438 1.00 89.38 216 PHE A N 1
ATOM 1734 C CA . PHE A 1 216 ? -14.294 -0.398 34.478 1.00 89.38 216 PHE A CA 1
ATOM 1735 C C . PHE A 1 216 ? -13.960 0.996 33.943 1.00 89.38 216 PHE A C 1
ATOM 1737 O O . PHE A 1 216 ? -13.834 1.939 34.726 1.00 89.38 216 PHE A O 1
ATOM 1744 N N . LYS A 1 217 ? -13.840 1.152 32.621 1.00 90.56 217 LYS A N 1
ATOM 1745 C CA . LYS A 1 217 ? -13.669 2.463 32.008 1.00 90.56 217 LYS A CA 1
ATOM 1746 C C . LYS A 1 217 ? -14.909 3.321 32.268 1.00 90.56 217 LYS A C 1
ATOM 1748 O O . LYS A 1 217 ? -16.035 2.876 32.043 1.00 90.56 217 LYS A O 1
ATOM 1753 N N . LYS A 1 218 ? -14.681 4.546 32.750 1.00 87.00 218 LYS A N 1
ATOM 1754 C CA . LYS A 1 218 ? -15.737 5.494 33.122 1.00 87.00 218 LYS A CA 1
ATOM 1755 C C . LYS A 1 218 ? -16.571 5.902 31.906 1.00 87.00 218 LYS A C 1
ATOM 1757 O O . LYS A 1 218 ? -17.774 5.663 31.889 1.00 87.00 218 LYS A O 1
ATOM 1762 N N . ASP A 1 219 ? -15.922 6.481 30.898 1.00 87.75 219 ASP A N 1
ATOM 1763 C CA . ASP A 1 219 ? -16.573 6.988 29.692 1.00 87.75 219 ASP A CA 1
ATOM 1764 C C . ASP A 1 219 ? -16.282 6.040 28.518 1.00 87.75 219 ASP A C 1
ATOM 1766 O O . ASP A 1 219 ? -15.221 6.077 27.895 1.00 87.75 219 ASP A O 1
ATOM 1770 N N . LYS A 1 220 ? -17.221 5.128 28.239 1.00 91.31 220 LYS A N 1
ATOM 1771 C CA . LYS A 1 220 ? -17.086 4.138 27.160 1.00 91.31 220 LYS A CA 1
ATOM 1772 C C . LYS A 1 220 ? -17.425 4.759 25.807 1.00 91.31 220 LYS A C 1
ATOM 1774 O O . LYS A 1 220 ? -18.489 5.355 25.638 1.00 91.31 220 LYS A O 1
ATOM 1779 N N . THR A 1 221 ? -16.546 4.576 24.826 1.00 92.12 221 THR A N 1
ATOM 1780 C CA . THR A 1 221 ? -16.799 4.970 23.434 1.00 92.12 221 THR A CA 1
ATOM 1781 C C . THR A 1 221 ? -17.472 3.844 22.645 1.00 92.12 221 THR A C 1
ATOM 1783 O O . THR A 1 221 ? -17.685 2.740 23.151 1.00 92.12 221 THR A O 1
ATOM 1786 N N . PHE A 1 222 ? -17.775 4.098 21.367 1.00 94.12 222 PHE A N 1
ATOM 1787 C CA . PHE A 1 222 ? -18.282 3.069 20.458 1.00 94.12 222 PHE A CA 1
ATOM 1788 C C . PHE A 1 222 ? -17.360 1.840 20.404 1.00 94.12 222 PHE A C 1
ATOM 1790 O O . PHE A 1 222 ? -17.840 0.712 20.506 1.00 94.12 222 PHE A O 1
ATOM 1797 N N . MET A 1 223 ? -16.045 2.055 20.271 1.00 94.06 223 MET A N 1
ATOM 1798 C CA . MET A 1 223 ? -15.062 0.972 20.171 1.00 94.06 223 MET A CA 1
ATOM 1799 C C . MET A 1 223 ? -15.027 0.130 21.446 1.00 94.06 223 MET A C 1
ATOM 1801 O O . MET A 1 223 ? -15.004 -1.097 21.364 1.00 94.06 223 MET A O 1
ATOM 1805 N N . ASP A 1 224 ? -15.102 0.767 22.616 1.00 94.19 224 ASP A N 1
ATOM 1806 C CA . ASP A 1 224 ? -15.135 0.062 23.900 1.00 94.19 224 ASP A CA 1
ATOM 1807 C C . ASP A 1 224 ? -16.389 -0.813 24.018 1.00 94.19 224 ASP A C 1
ATOM 1809 O O . ASP A 1 224 ? -16.297 -2.000 24.329 1.00 94.19 224 ASP A O 1
ATOM 1813 N N . LEU A 1 225 ? -17.565 -0.258 23.704 1.00 94.44 225 LEU A N 1
ATOM 1814 C CA . LEU A 1 225 ? -18.836 -0.988 23.738 1.00 94.44 225 LEU A CA 1
ATOM 1815 C C . LEU A 1 225 ? -18.855 -2.143 22.730 1.00 94.44 225 LEU A C 1
ATOM 1817 O O . LEU A 1 225 ? -19.341 -3.236 23.035 1.00 94.44 225 LEU A O 1
ATOM 1821 N N . TRP A 1 226 ? -18.282 -1.928 21.542 1.00 95.19 226 TRP A N 1
ATOM 1822 C CA . TRP A 1 226 ? -18.167 -2.960 20.517 1.00 95.19 226 TRP A CA 1
ATOM 1823 C C . TRP A 1 226 ? -17.259 -4.107 20.970 1.00 95.19 226 TRP A C 1
ATOM 1825 O O . TRP A 1 226 ? -17.633 -5.271 20.808 1.00 95.19 226 TRP A O 1
ATOM 1835 N N . LEU A 1 227 ? -16.113 -3.794 21.582 1.00 94.31 227 LEU A N 1
ATOM 1836 C CA . LEU A 1 227 ? -15.155 -4.767 22.112 1.00 94.31 227 LEU A CA 1
ATOM 1837 C C . LEU A 1 227 ? -15.714 -5.555 23.308 1.00 94.31 227 LEU A C 1
ATOM 1839 O O . LEU A 1 227 ? -15.490 -6.763 23.407 1.00 94.31 227 LEU A O 1
ATOM 1843 N N . LEU A 1 228 ? -16.489 -4.898 24.176 1.00 93.50 228 LEU A N 1
ATOM 1844 C CA . LEU A 1 228 ? -17.189 -5.528 25.302 1.00 93.50 228 LEU A CA 1
ATOM 1845 C C . LEU A 1 228 ? -18.365 -6.409 24.859 1.00 93.50 228 LEU A C 1
ATOM 1847 O O . LEU A 1 228 ? -18.773 -7.308 25.594 1.00 93.50 228 LEU A O 1
ATOM 1851 N N . GLY A 1 229 ? -18.901 -6.173 23.659 1.00 90.7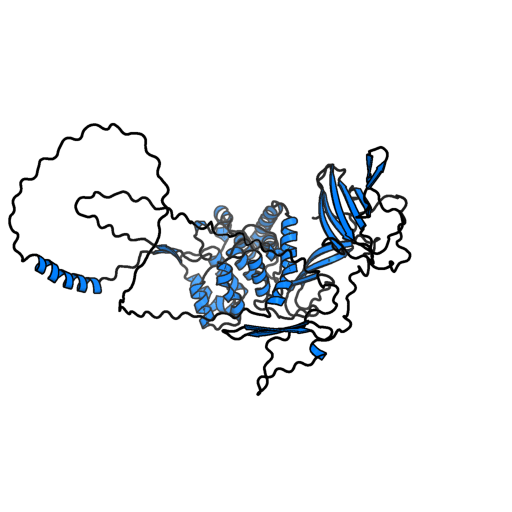5 229 GLY A N 1
ATOM 1852 C CA . GLY A 1 229 ? -20.100 -6.846 23.165 1.00 90.75 229 GLY A CA 1
ATOM 1853 C C . GLY A 1 229 ? -21.385 -6.388 23.841 1.00 90.75 229 GLY A C 1
ATOM 1854 O O . GLY A 1 229 ? -22.320 -7.177 23.957 1.00 90.75 229 GLY A O 1
ATOM 1855 N N . GLU A 1 230 ? -21.429 -5.126 24.272 1.00 91.88 230 GLU A N 1
ATOM 1856 C CA . GLU A 1 230 ? -22.642 -4.490 24.785 1.00 91.88 230 GLU A CA 1
ATOM 1857 C C . GLU A 1 230 ? -23.618 -4.127 23.641 1.00 91.88 230 GLU A C 1
ATOM 1859 O O . GLU A 1 230 ? -23.321 -4.297 22.454 1.00 91.88 230 GLU A O 1
ATOM 1864 N N . ASN A 1 231 ? -24.819 -3.649 23.990 1.00 90.00 231 ASN A N 1
ATOM 1865 C CA . ASN A 1 231 ? -25.819 -3.237 23.003 1.00 90.00 231 ASN A CA 1
ATOM 1866 C C . ASN A 1 231 ? -25.376 -1.946 22.280 1.00 90.00 231 ASN A C 1
ATOM 1868 O O . ASN A 1 231 ? -25.070 -0.942 22.920 1.00 90.00 231 ASN A O 1
ATOM 1872 N N . LEU A 1 232 ? -25.382 -1.966 20.943 1.00 93.06 232 LEU A N 1
ATOM 1873 C CA . LEU A 1 232 ? -24.979 -0.849 20.079 1.00 93.06 232 LEU A CA 1
ATOM 1874 C C . LEU A 1 232 ? -26.154 -0.148 19.376 1.00 93.06 232 LEU A C 1
ATOM 1876 O O . LEU A 1 232 ? -25.929 0.722 18.536 1.00 93.06 232 LEU A O 1
ATOM 1880 N N . GLU A 1 233 ? -27.403 -0.495 19.694 1.00 91.50 233 GLU A N 1
ATOM 1881 C CA . GLU A 1 233 ? -28.600 0.064 19.045 1.00 91.50 233 GLU A CA 1
ATOM 1882 C C . GLU A 1 233 ? -28.685 1.595 19.147 1.00 91.50 233 GLU A C 1
ATOM 1884 O O . GLU A 1 233 ? -29.151 2.245 18.212 1.00 91.50 233 GLU A O 1
ATOM 1889 N N . THR A 1 234 ? -28.148 2.198 20.212 1.00 93.00 234 THR A N 1
ATOM 1890 C CA . THR A 1 234 ? -28.059 3.661 20.376 1.00 93.00 234 THR A CA 1
ATOM 1891 C C . THR A 1 234 ? -27.333 4.342 19.209 1.00 93.00 234 THR A C 1
ATOM 1893 O O . THR A 1 234 ? -27.675 5.461 18.827 1.00 93.00 234 THR A O 1
ATOM 1896 N N . TYR A 1 235 ? -26.366 3.659 18.589 1.00 92.56 235 TYR A N 1
ATOM 1897 C CA . TYR A 1 235 ? -25.600 4.183 17.457 1.00 92.56 235 TYR A CA 1
ATOM 1898 C C . TYR A 1 235 ? -26.326 4.078 16.110 1.00 92.56 235 TYR A C 1
ATOM 1900 O O . TYR A 1 235 ? -25.818 4.583 15.111 1.00 92.56 235 TYR A O 1
ATOM 1908 N N . LEU A 1 236 ? -27.523 3.480 16.064 1.00 92.38 236 LEU A N 1
ATOM 1909 C CA . LEU A 1 236 ? -28.402 3.526 14.890 1.00 92.38 236 LEU A CA 1
ATOM 1910 C C . LEU A 1 236 ? -29.154 4.859 14.775 1.00 92.38 236 LEU A C 1
ATOM 1912 O O . LEU A 1 236 ? -29.683 5.170 13.705 1.00 92.38 236 LEU A O 1
ATOM 1916 N N . ALA A 1 237 ? -29.214 5.648 15.853 1.00 94.06 237 ALA A N 1
ATOM 1917 C CA . ALA A 1 237 ? -29.813 6.975 15.821 1.00 94.06 237 ALA A CA 1
ATOM 1918 C C . ALA A 1 237 ? -29.050 7.879 14.829 1.00 94.06 237 ALA A C 1
ATOM 1920 O O . ALA A 1 237 ? -27.817 7.891 14.867 1.00 94.06 237 ALA A O 1
ATOM 1921 N N . PRO A 1 238 ? -29.731 8.681 13.981 1.00 92.88 238 PRO A N 1
ATOM 1922 C CA . PRO A 1 238 ? -29.085 9.431 12.898 1.00 92.88 238 PRO A CA 1
ATOM 1923 C C . PRO A 1 238 ? -27.886 10.281 13.333 1.00 92.88 238 PRO A C 1
ATOM 1925 O O . PRO A 1 238 ? -26.856 10.275 12.666 1.00 92.88 238 PRO A O 1
ATOM 1928 N N . TRP A 1 239 ? -27.998 10.964 14.476 1.00 92.06 239 TRP A N 1
ATOM 1929 C CA . TRP A 1 239 ? -26.930 11.809 15.015 1.00 92.06 239 TRP A CA 1
ATOM 1930 C C . TRP A 1 239 ? -25.705 11.006 15.476 1.00 92.06 239 TRP A C 1
ATOM 1932 O O . TRP A 1 239 ? -24.570 11.382 15.185 1.00 92.06 239 TRP A O 1
ATOM 1942 N N . ALA A 1 240 ? -25.918 9.879 16.159 1.00 92.31 240 ALA A N 1
ATOM 1943 C CA . ALA A 1 240 ? -24.828 9.013 16.600 1.00 92.31 240 ALA A CA 1
ATOM 1944 C C . ALA A 1 240 ? -24.167 8.327 15.395 1.00 92.31 240 ALA A C 1
ATOM 1946 O O . ALA A 1 240 ? -22.946 8.362 15.258 1.00 92.31 240 ALA A O 1
ATOM 1947 N N . PHE A 1 241 ? -24.975 7.809 14.466 1.00 93.81 241 PHE A N 1
ATOM 1948 C CA . PHE A 1 241 ? -24.507 7.165 13.242 1.00 93.81 241 PHE A CA 1
ATOM 1949 C C . PHE A 1 241 ? -23.685 8.111 12.357 1.00 93.81 241 PHE A C 1
ATOM 1951 O O . PHE A 1 241 ? -22.669 7.702 11.795 1.00 93.81 241 PHE A O 1
ATOM 1958 N N . SER A 1 242 ? -24.080 9.386 12.236 1.00 92.19 242 SER A N 1
ATOM 1959 C CA . SER A 1 242 ? -23.346 10.358 11.416 1.00 92.19 242 SER A CA 1
ATOM 1960 C C . SER A 1 242 ? -21.954 10.678 11.951 1.00 92.19 242 SER A C 1
ATOM 1962 O O . SER A 1 242 ? -21.098 11.062 11.161 1.00 92.19 242 SER A O 1
ATOM 1964 N N . ARG A 1 243 ? -21.722 10.518 13.261 1.00 92.00 243 ARG A N 1
ATOM 1965 C CA . ARG A 1 243 ? -20.428 10.791 13.904 1.00 92.00 243 ARG A CA 1
ATOM 1966 C C . ARG A 1 243 ? -19.447 9.627 13.796 1.00 92.00 243 ARG A C 1
ATOM 1968 O O . ARG A 1 243 ? -18.249 9.872 13.882 1.00 92.00 243 ARG A O 1
ATOM 1975 N N . LEU A 1 244 ? -19.948 8.406 13.601 1.00 94.56 244 LEU A N 1
ATOM 1976 C CA . LEU A 1 244 ? -19.105 7.227 13.438 1.00 94.56 244 LEU A CA 1
ATOM 1977 C C . LEU A 1 244 ? -18.258 7.331 12.169 1.00 94.56 244 LEU A C 1
ATOM 1979 O O . LEU A 1 244 ? -18.755 7.694 11.090 1.00 94.56 244 LEU A O 1
ATOM 1983 N N . ASN A 1 245 ? -16.990 6.950 12.290 1.00 95.12 245 ASN A N 1
ATOM 1984 C CA . ASN A 1 245 ? -16.110 6.815 11.136 1.00 95.12 245 ASN A CA 1
ATOM 1985 C C . ASN A 1 245 ? -16.493 5.590 10.283 1.00 95.12 245 ASN A C 1
ATOM 1987 O O . ASN A 1 245 ? -17.357 4.785 10.645 1.00 95.12 245 ASN A O 1
ATOM 1991 N N . THR A 1 246 ? -15.888 5.459 9.101 1.00 95.56 246 THR A N 1
ATOM 1992 C CA . THR A 1 246 ? -16.245 4.377 8.169 1.00 95.56 246 THR A CA 1
ATOM 1993 C C . THR A 1 246 ? -15.987 2.989 8.765 1.00 95.56 246 THR A C 1
ATOM 1995 O O . THR A 1 246 ? -16.844 2.113 8.641 1.00 95.56 246 THR A O 1
ATOM 1998 N N . ALA A 1 247 ? -14.855 2.784 9.445 1.00 95.69 247 ALA A N 1
ATOM 1999 C CA . ALA A 1 247 ? -14.527 1.502 10.067 1.00 95.69 247 ALA A CA 1
ATOM 2000 C C . ALA A 1 247 ? -15.527 1.151 11.181 1.00 95.69 247 ALA A C 1
ATOM 2002 O O . ALA A 1 247 ? -16.052 0.041 11.211 1.00 95.69 247 ALA A O 1
ATOM 2003 N N . GLU A 1 248 ? -15.880 2.112 12.035 1.00 95.69 248 GLU A N 1
ATOM 2004 C CA . GLU A 1 248 ? -16.873 1.949 13.102 1.00 95.69 248 GLU A CA 1
ATOM 2005 C C . GLU A 1 248 ? -18.261 1.590 12.556 1.00 95.69 248 GLU A C 1
ATOM 2007 O O . GLU A 1 248 ? -18.903 0.662 13.050 1.00 95.69 248 GLU A O 1
ATOM 2012 N N . LYS A 1 249 ? -18.708 2.245 11.475 1.00 95.50 249 LYS A N 1
ATOM 2013 C CA . LYS A 1 249 ? -19.962 1.888 10.783 1.00 95.50 249 LYS A CA 1
ATOM 2014 C C . LYS A 1 249 ? -19.943 0.445 10.277 1.00 95.50 249 LYS A C 1
ATOM 2016 O O . LYS A 1 249 ? -20.951 -0.255 10.381 1.00 95.50 249 LYS A O 1
ATOM 2021 N N . ILE A 1 250 ? -18.805 -0.021 9.761 1.00 94.94 250 ILE A N 1
ATOM 2022 C CA . ILE A 1 250 ? -18.646 -1.410 9.308 1.00 94.94 250 ILE A CA 1
ATOM 2023 C C . ILE A 1 250 ? -18.677 -2.379 10.493 1.00 94.94 250 ILE A C 1
ATOM 2025 O O . ILE A 1 250 ? -19.349 -3.410 10.430 1.00 94.94 250 ILE A O 1
ATOM 2029 N N . LEU A 1 251 ? -17.997 -2.049 11.591 1.00 94.44 251 LEU A N 1
ATOM 2030 C CA . LEU A 1 251 ? -18.008 -2.850 12.816 1.00 94.44 251 LEU A CA 1
ATOM 2031 C C . LEU A 1 251 ? -19.421 -2.945 13.419 1.00 94.44 251 LEU A C 1
ATOM 2033 O O . LEU A 1 251 ? -19.831 -4.030 13.844 1.00 94.44 251 LEU A O 1
ATOM 2037 N N . LEU A 1 252 ? -20.199 -1.858 13.376 1.00 94.50 252 LEU A N 1
ATOM 2038 C CA . LEU A 1 252 ? -21.614 -1.841 13.759 1.00 94.50 252 LEU A CA 1
ATOM 2039 C C . LEU A 1 252 ? -22.441 -2.783 12.871 1.00 94.50 252 LEU A C 1
ATOM 2041 O O . LEU A 1 252 ? -23.184 -3.619 13.386 1.00 94.50 252 LEU A O 1
ATOM 2045 N N . ALA A 1 253 ? -22.266 -2.705 11.548 1.00 93.12 253 ALA A N 1
ATOM 2046 C CA . ALA A 1 253 ? -22.951 -3.575 10.588 1.00 93.12 253 ALA A CA 1
ATOM 2047 C C . ALA A 1 253 ? -22.631 -5.064 10.801 1.00 93.12 253 ALA A C 1
ATOM 2049 O O . ALA A 1 253 ? -23.490 -5.920 10.604 1.00 93.12 253 ALA A O 1
ATOM 2050 N N . ARG A 1 254 ? -21.405 -5.385 11.225 1.00 91.06 254 ARG A N 1
ATOM 2051 C CA . ARG A 1 254 ? -20.988 -6.758 11.546 1.00 91.06 254 ARG A CA 1
ATOM 2052 C C . ARG A 1 254 ? -21.598 -7.276 12.846 1.00 91.06 254 ARG A C 1
ATOM 2054 O O . ARG A 1 254 ? -21.885 -8.465 12.942 1.00 91.06 254 ARG A O 1
ATOM 2061 N N . ARG A 1 255 ? -21.814 -6.404 13.836 1.00 91.31 255 ARG A N 1
ATOM 2062 C CA . ARG A 1 255 ? -22.406 -6.783 15.129 1.00 91.31 255 ARG A CA 1
ATOM 2063 C C . ARG A 1 255 ? -23.932 -6.908 15.070 1.00 91.31 255 ARG A C 1
ATOM 2065 O O . ARG A 1 255 ? -24.486 -7.694 15.834 1.00 91.31 255 ARG A O 1
ATOM 2072 N N . LEU A 1 256 ? -24.599 -6.169 14.177 1.00 91.62 256 LEU A N 1
ATOM 2073 C CA . LEU A 1 256 ? -26.060 -6.137 14.032 1.00 91.62 256 LEU A CA 1
ATOM 2074 C C . LEU A 1 256 ? -26.518 -6.719 12.678 1.00 91.62 256 LEU A C 1
ATOM 2076 O O . LEU A 1 256 ? -26.718 -5.968 11.721 1.00 91.62 256 LEU A O 1
ATOM 2080 N N . PRO A 1 257 ? -26.774 -8.041 12.580 1.00 86.62 257 PRO A N 1
ATOM 2081 C CA . PRO A 1 257 ? -27.129 -8.692 11.317 1.00 86.62 257 PRO A CA 1
ATOM 2082 C C . PRO A 1 257 ? -28.375 -8.112 10.635 1.00 86.62 257 PRO A C 1
ATOM 2084 O O . PRO A 1 257 ? -28.411 -8.030 9.411 1.00 86.62 257 PRO A O 1
ATOM 2087 N N . LYS A 1 258 ? -29.375 -7.672 11.417 1.00 90.50 258 LYS A N 1
ATOM 2088 C CA . LYS A 1 258 ? -30.638 -7.104 10.905 1.00 90.50 258 LYS A CA 1
ATOM 2089 C C . LYS A 1 258 ? -30.437 -5.804 10.120 1.00 90.50 258 LYS A C 1
ATOM 2091 O O . LYS A 1 258 ? -31.150 -5.552 9.160 1.00 90.50 258 LYS A O 1
ATOM 2096 N N . GLU A 1 259 ? -29.458 -4.998 10.519 1.00 90.44 259 GLU A N 1
ATOM 2097 C CA . GLU A 1 259 ? -29.185 -3.678 9.936 1.00 90.44 259 GLU A CA 1
ATOM 2098 C C . GLU A 1 259 ? -28.012 -3.698 8.948 1.00 90.44 259 GLU A C 1
ATOM 2100 O O . GLU A 1 259 ? -27.740 -2.702 8.269 1.00 90.44 259 GLU A O 1
ATOM 2105 N N . ARG A 1 260 ? -27.325 -4.843 8.833 1.00 91.00 260 ARG A N 1
ATOM 2106 C CA . ARG A 1 260 ? -26.123 -5.014 8.014 1.00 91.00 260 ARG A CA 1
ATOM 2107 C C . ARG A 1 260 ? -26.352 -4.604 6.566 1.00 91.00 260 ARG A C 1
ATOM 2109 O O . ARG A 1 260 ? -25.580 -3.812 6.036 1.00 91.00 260 ARG A O 1
ATOM 2116 N N . GLU A 1 261 ? -27.408 -5.107 5.929 1.00 92.94 261 GLU A N 1
ATOM 2117 C CA . GLU A 1 261 ? -27.679 -4.824 4.513 1.00 92.94 261 GLU A CA 1
ATOM 2118 C C . GLU A 1 261 ? -27.875 -3.328 4.250 1.00 92.94 261 GLU A C 1
ATOM 2120 O O . GLU A 1 261 ? -27.339 -2.793 3.277 1.00 92.94 261 GLU A O 1
ATOM 2125 N N . ARG A 1 262 ? -28.581 -2.629 5.148 1.00 94.00 262 ARG A N 1
ATOM 2126 C CA . ARG A 1 262 ? -28.817 -1.184 5.046 1.00 94.00 262 ARG A CA 1
ATOM 2127 C C . ARG A 1 262 ? -27.510 -0.397 5.141 1.00 94.00 262 ARG A C 1
ATOM 2129 O O . ARG A 1 262 ? -27.271 0.481 4.312 1.00 94.00 262 ARG A O 1
ATOM 2136 N N . ILE A 1 263 ? -26.658 -0.722 6.115 1.00 93.69 263 ILE A N 1
ATOM 2137 C CA . ILE A 1 263 ? -25.382 -0.022 6.329 1.00 93.69 263 ILE A CA 1
ATOM 2138 C C . ILE A 1 263 ? -24.393 -0.325 5.195 1.00 93.69 263 ILE A C 1
ATOM 2140 O O . ILE A 1 263 ? -23.773 0.592 4.662 1.00 93.69 263 ILE A O 1
ATOM 2144 N N . VAL A 1 264 ? -24.278 -1.584 4.765 1.00 94.25 264 VAL A N 1
ATOM 2145 C CA . VAL A 1 264 ? -23.394 -1.971 3.652 1.00 94.25 264 VAL A CA 1
ATOM 2146 C C . VAL A 1 264 ? -23.832 -1.303 2.349 1.00 94.25 264 VAL A C 1
ATOM 2148 O O . VAL A 1 264 ? -22.989 -0.806 1.603 1.00 94.25 264 VAL A O 1
ATOM 2151 N N . LYS A 1 265 ? -25.144 -1.210 2.091 1.00 94.50 265 LYS A N 1
ATOM 2152 C CA . LYS A 1 265 ? -25.672 -0.465 0.941 1.00 94.50 265 LYS A CA 1
ATOM 2153 C C . LYS A 1 265 ? -25.314 1.019 1.012 1.00 94.50 265 LYS A C 1
ATOM 2155 O O . LYS A 1 265 ? -24.888 1.573 0.004 1.00 94.50 265 LYS A O 1
ATOM 2160 N N . HIS A 1 266 ? -25.444 1.646 2.183 1.00 93.25 266 HIS A N 1
ATOM 2161 C CA . HIS A 1 266 ? -25.037 3.038 2.387 1.00 93.25 266 HIS A CA 1
ATOM 2162 C C . HIS A 1 266 ? -23.547 3.245 2.070 1.00 93.25 266 HIS A C 1
ATOM 2164 O O . HIS A 1 266 ? -23.201 4.149 1.314 1.00 93.25 266 HIS A O 1
ATOM 2170 N N . ILE A 1 267 ? -22.679 2.367 2.577 1.00 94.00 267 ILE A N 1
ATOM 2171 C CA . ILE A 1 267 ? -21.231 2.419 2.331 1.00 94.00 267 ILE A CA 1
ATOM 2172 C C . ILE A 1 267 ? -20.911 2.238 0.845 1.00 94.00 267 ILE A C 1
ATOM 2174 O O . ILE A 1 267 ? -20.130 3.007 0.285 1.00 94.00 267 ILE A O 1
ATOM 2178 N N . ARG A 1 268 ? -21.544 1.260 0.185 1.00 94.88 268 ARG A N 1
ATOM 2179 C CA . ARG A 1 268 ? -21.360 1.020 -1.250 1.00 94.88 268 ARG A CA 1
ATOM 2180 C C . ARG A 1 268 ? -21.755 2.246 -2.073 1.00 94.88 268 ARG A C 1
ATOM 2182 O O . ARG A 1 268 ? -20.990 2.654 -2.936 1.00 94.88 268 ARG A O 1
ATOM 2189 N N . GLN A 1 269 ? -22.897 2.861 -1.770 1.00 94.25 269 GLN A N 1
ATOM 2190 C CA . GLN A 1 269 ? -23.348 4.076 -2.452 1.00 94.25 269 GLN A CA 1
ATOM 2191 C C . GLN A 1 269 ? -22.380 5.243 -2.238 1.00 94.25 269 GLN A C 1
ATOM 2193 O O . GLN A 1 269 ? -22.086 5.964 -3.184 1.00 94.25 269 GLN A O 1
ATOM 2198 N N . GLN A 1 270 ? -21.839 5.422 -1.027 1.00 92.62 270 GLN A N 1
ATOM 2199 C CA . GLN A 1 270 ? -20.818 6.448 -0.792 1.00 92.62 270 GLN A CA 1
ATOM 2200 C C . GLN A 1 270 ? -19.537 6.181 -1.588 1.00 92.62 270 GLN A C 1
ATOM 2202 O O . GLN A 1 270 ? -18.961 7.118 -2.133 1.00 92.62 270 GLN A O 1
ATOM 2207 N N . PHE A 1 271 ? -19.113 4.920 -1.693 1.00 93.75 271 PHE A N 1
ATOM 2208 C CA . PHE A 1 271 ? -17.950 4.538 -2.490 1.00 93.75 271 PHE A CA 1
ATOM 2209 C C . PHE A 1 271 ? -18.172 4.753 -3.996 1.00 93.75 271 PHE A C 1
ATOM 2211 O O . PHE A 1 271 ? -17.289 5.270 -4.668 1.00 93.75 271 PHE A O 1
ATOM 2218 N N . GLU A 1 272 ? -19.355 4.423 -4.523 1.00 92.50 272 GLU A N 1
ATOM 2219 C CA . GLU A 1 272 ? -19.715 4.618 -5.939 1.00 92.50 272 GLU A CA 1
ATOM 2220 C C . GLU A 1 272 ? -19.719 6.097 -6.365 1.00 92.50 272 GLU A C 1
ATOM 2222 O O . GLU A 1 272 ? -19.532 6.400 -7.543 1.00 92.50 272 GLU A O 1
ATOM 2227 N N . MET A 1 273 ? -19.889 7.024 -5.416 1.00 92.25 273 MET A N 1
ATOM 2228 C CA . MET A 1 273 ? -19.795 8.467 -5.665 1.00 92.25 273 MET A CA 1
ATOM 2229 C C . MET A 1 273 ? -18.348 8.975 -5.762 1.00 92.25 273 MET A C 1
ATOM 2231 O O . MET A 1 273 ? -18.131 10.097 -6.223 1.00 92.25 273 MET A O 1
ATOM 2235 N N . ILE A 1 274 ? -17.356 8.187 -5.330 1.00 88.44 274 ILE A N 1
ATOM 2236 C CA . ILE A 1 274 ? -15.942 8.560 -5.421 1.00 88.44 274 ILE A CA 1
ATOM 2237 C C . ILE A 1 274 ? -15.445 8.261 -6.843 1.00 88.44 274 ILE A C 1
ATOM 2239 O O . ILE A 1 274 ? -15.517 7.115 -7.293 1.00 88.44 274 ILE A O 1
ATOM 2243 N N . PRO A 1 275 ? -14.906 9.255 -7.571 1.00 82.62 275 PRO A N 1
ATOM 2244 C CA . PRO A 1 275 ? -14.376 9.024 -8.905 1.00 82.62 275 PRO A CA 1
ATOM 2245 C C . PRO A 1 275 ? -13.148 8.112 -8.835 1.00 82.62 275 PRO A C 1
ATOM 2247 O O . PRO A 1 275 ? -12.221 8.349 -8.062 1.00 82.62 275 PRO A O 1
ATOM 2250 N N . GLN A 1 276 ? -13.118 7.083 -9.679 1.00 77.88 276 GLN A N 1
ATOM 2251 C CA . GLN A 1 276 ? -11.960 6.202 -9.784 1.00 77.88 276 GLN A CA 1
ATOM 2252 C C . GLN A 1 276 ? -10.754 6.942 -10.379 1.00 77.88 276 GLN A C 1
ATOM 2254 O O . GLN A 1 276 ? -10.790 7.423 -11.522 1.00 77.88 276 GLN A O 1
ATOM 2259 N N . ASP A 1 277 ? -9.670 6.978 -9.606 1.00 80.69 277 ASP A N 1
ATOM 2260 C CA . ASP A 1 277 ? -8.366 7.462 -10.041 1.00 80.69 277 ASP A CA 1
ATOM 2261 C C . ASP A 1 277 ? -7.429 6.289 -10.366 1.00 80.69 277 ASP A C 1
ATOM 2263 O O . ASP A 1 277 ? -6.768 5.705 -9.500 1.00 80.69 277 ASP A O 1
ATOM 2267 N N . ASN A 1 278 ? -7.377 5.955 -11.655 1.00 79.50 278 ASN A N 1
ATOM 2268 C CA . ASN A 1 278 ? -6.539 4.874 -12.159 1.00 79.50 278 ASN A CA 1
ATOM 2269 C C . ASN A 1 278 ? -5.049 5.194 -12.021 1.00 79.50 278 ASN A C 1
ATOM 2271 O O . ASN A 1 278 ? -4.259 4.271 -11.862 1.00 79.50 278 ASN A O 1
ATOM 2275 N N . GLU A 1 279 ? -4.649 6.466 -12.085 1.00 80.38 279 GLU A N 1
ATOM 2276 C CA . GLU A 1 279 ? -3.241 6.856 -11.979 1.00 80.38 279 GLU A CA 1
ATOM 2277 C C . GLU A 1 279 ? -2.723 6.599 -10.566 1.00 80.38 279 GLU A C 1
ATOM 2279 O O . GLU A 1 279 ? -1.694 5.939 -10.393 1.00 80.38 279 GLU A O 1
ATOM 2284 N N . THR A 1 280 ? -3.494 7.011 -9.555 1.00 85.88 280 THR A N 1
ATOM 2285 C CA . THR A 1 280 ? -3.195 6.673 -8.162 1.00 85.88 280 THR A CA 1
ATOM 2286 C C . THR A 1 280 ? -3.161 5.161 -7.958 1.00 85.88 280 THR A C 1
ATOM 2288 O O . THR A 1 280 ? -2.219 4.671 -7.339 1.00 85.88 280 THR A O 1
ATOM 2291 N N . TRP A 1 281 ? -4.111 4.402 -8.518 1.00 86.81 281 TRP A N 1
ATOM 2292 C CA . TRP A 1 281 ? -4.081 2.938 -8.428 1.00 86.81 281 TRP A CA 1
ATOM 2293 C C . TRP A 1 281 ? -2.819 2.333 -9.057 1.00 86.81 281 TRP A C 1
ATOM 2295 O O . TRP A 1 281 ? -2.166 1.510 -8.423 1.00 86.81 281 TRP A O 1
ATOM 2305 N N . TYR A 1 282 ? -2.433 2.761 -10.265 1.00 84.81 282 TYR A N 1
ATOM 2306 C CA . TYR A 1 282 ? -1.216 2.279 -10.928 1.00 84.81 282 TYR A CA 1
ATOM 2307 C C . TYR A 1 282 ? 0.035 2.585 -10.107 1.00 84.81 282 TYR A C 1
ATOM 2309 O O . TYR A 1 282 ? 0.873 1.704 -9.936 1.00 84.81 282 TYR A O 1
ATOM 2317 N N . ARG A 1 283 ? 0.140 3.801 -9.559 1.00 87.06 283 ARG A N 1
ATOM 2318 C CA . ARG A 1 283 ? 1.258 4.201 -8.698 1.00 87.06 283 ARG A CA 1
ATOM 2319 C C . ARG A 1 283 ? 1.334 3.329 -7.446 1.00 87.06 283 ARG A C 1
ATOM 2321 O O . ARG A 1 283 ? 2.394 2.798 -7.137 1.00 87.06 283 ARG A O 1
ATOM 2328 N N . LEU A 1 284 ? 0.214 3.169 -6.745 1.00 90.81 284 LEU A N 1
ATOM 2329 C CA . LEU A 1 284 ? 0.111 2.347 -5.540 1.00 90.81 284 LEU A CA 1
ATOM 2330 C C . LEU A 1 284 ? 0.445 0.873 -5.828 1.00 90.81 284 LEU A C 1
ATOM 2332 O O . LEU A 1 284 ? 1.182 0.247 -5.069 1.00 90.81 284 LEU A O 1
ATOM 2336 N N . PHE A 1 285 ? -0.039 0.342 -6.952 1.00 90.44 285 PHE A N 1
ATOM 2337 C CA . PHE A 1 285 ? 0.260 -1.015 -7.399 1.00 90.44 285 PHE A CA 1
ATOM 2338 C C . PHE A 1 285 ? 1.747 -1.199 -7.720 1.00 90.44 285 PHE A C 1
ATOM 2340 O O . PHE A 1 285 ? 2.346 -2.176 -7.284 1.00 90.44 285 PHE A O 1
ATOM 2347 N N . ASP A 1 286 ? 2.353 -0.280 -8.474 1.00 87.31 286 ASP A N 1
ATOM 2348 C CA . ASP A 1 286 ? 3.759 -0.385 -8.874 1.00 87.31 286 ASP A CA 1
ATOM 2349 C C . ASP A 1 286 ? 4.701 -0.232 -7.657 1.00 87.31 286 ASP A C 1
ATOM 2351 O O . ASP A 1 286 ? 5.728 -0.910 -7.600 1.00 87.31 286 ASP A O 1
ATOM 2355 N N . ILE A 1 287 ? 4.331 0.567 -6.641 1.00 89.81 287 ILE A N 1
ATOM 2356 C CA . ILE A 1 287 ? 5.039 0.621 -5.345 1.00 89.81 287 ILE A CA 1
ATOM 2357 C C . ILE A 1 287 ? 4.937 -0.727 -4.619 1.00 89.81 287 ILE A C 1
ATOM 2359 O O . ILE A 1 287 ? 5.953 -1.246 -4.159 1.00 89.81 287 ILE A O 1
ATOM 2363 N N . ALA A 1 288 ? 3.741 -1.322 -4.555 1.00 90.19 288 ALA A N 1
ATOM 2364 C CA . ALA A 1 288 ? 3.551 -2.638 -3.945 1.00 90.19 288 ALA A CA 1
ATOM 2365 C C . ALA A 1 288 ? 4.362 -3.730 -4.670 1.00 90.19 288 ALA A C 1
ATOM 2367 O O . ALA A 1 288 ? 5.057 -4.528 -4.047 1.00 90.19 288 ALA A O 1
ATOM 2368 N N . LEU A 1 289 ? 4.360 -3.722 -6.005 1.00 88.19 289 LEU A N 1
ATOM 2369 C CA . LEU A 1 289 ? 5.145 -4.656 -6.812 1.00 88.19 289 LEU A CA 1
ATOM 2370 C C . LEU A 1 289 ? 6.658 -4.492 -6.579 1.00 88.19 289 LEU A C 1
ATOM 2372 O O . LEU A 1 289 ? 7.384 -5.478 -6.461 1.00 88.19 289 LEU A O 1
ATOM 2376 N N . SER A 1 290 ? 7.123 -3.248 -6.448 1.00 81.69 290 SER A N 1
ATOM 2377 C CA . SER A 1 290 ? 8.534 -2.924 -6.193 1.00 81.69 290 SER A CA 1
ATOM 2378 C C . SER A 1 290 ? 8.979 -3.224 -4.758 1.00 81.69 290 SER A C 1
ATOM 2380 O O . SER A 1 290 ? 10.180 -3.257 -4.495 1.00 81.69 290 SER A O 1
ATOM 2382 N N . GLY A 1 291 ? 8.048 -3.499 -3.834 1.00 67.94 291 GLY A N 1
ATOM 2383 C CA . GLY A 1 291 ? 8.334 -3.803 -2.427 1.00 67.94 291 GLY A CA 1
ATOM 2384 C C . GLY A 1 291 ? 9.331 -4.953 -2.219 1.00 67.94 291 GLY A C 1
ATOM 2385 O O . GLY A 1 291 ? 10.020 -4.997 -1.205 1.00 67.94 291 GLY A O 1
ATOM 2386 N N . ARG A 1 292 ? 9.483 -5.842 -3.211 1.00 54.69 292 ARG A N 1
ATOM 2387 C CA . ARG A 1 292 ? 10.467 -6.937 -3.209 1.00 54.69 292 ARG A CA 1
ATOM 2388 C C . ARG A 1 292 ? 11.928 -6.461 -3.256 1.00 54.69 292 ARG A C 1
ATOM 2390 O O . ARG A 1 292 ? 12.802 -7.193 -2.803 1.00 54.69 292 ARG A O 1
ATOM 2397 N N . ALA A 1 293 ? 12.210 -5.272 -3.796 1.00 48.31 293 ALA A N 1
ATOM 2398 C CA . ALA A 1 293 ? 13.577 -4.751 -3.899 1.00 48.31 293 ALA A CA 1
ATOM 2399 C C . ALA A 1 293 ? 14.205 -4.467 -2.521 1.00 48.31 293 ALA A C 1
ATOM 2401 O O . ALA A 1 293 ? 15.413 -4.615 -2.360 1.00 48.31 293 ALA A O 1
ATOM 2402 N N . PHE A 1 294 ? 13.386 -4.149 -1.516 1.00 44.75 294 PHE A N 1
ATOM 2403 C CA . PHE A 1 294 ? 13.848 -3.834 -0.161 1.00 44.75 294 PHE A CA 1
ATOM 2404 C C . PHE A 1 294 ? 14.253 -5.075 0.654 1.00 44.75 294 PHE A C 1
ATOM 2406 O O . PHE A 1 294 ? 15.099 -4.980 1.541 1.00 44.75 294 PHE A O 1
ATOM 2413 N N . ASP A 1 295 ? 13.730 -6.261 0.317 1.00 42.53 295 ASP A N 1
ATOM 2414 C CA . ASP A 1 295 ? 14.121 -7.523 0.967 1.00 42.53 295 ASP A CA 1
ATOM 2415 C C . ASP A 1 295 ? 15.581 -7.912 0.642 1.00 42.53 295 ASP A C 1
ATOM 2417 O O . ASP A 1 295 ? 16.214 -8.626 1.420 1.00 42.53 295 ASP A O 1
ATOM 2421 N N . ALA A 1 296 ? 16.136 -7.442 -0.485 1.00 32.53 296 ALA A N 1
ATOM 2422 C CA . ALA A 1 296 ? 17.527 -7.706 -0.869 1.00 32.53 296 ALA A CA 1
ATOM 2423 C C . ALA A 1 296 ? 18.541 -6.872 -0.059 1.00 32.53 296 ALA A C 1
ATOM 2425 O O . ALA A 1 296 ? 19.670 -7.315 0.152 1.00 32.53 296 ALA A O 1
ATOM 2426 N N . GLU A 1 297 ? 18.134 -5.701 0.441 1.00 28.06 297 GLU A N 1
ATOM 2427 C CA . GLU A 1 297 ? 18.958 -4.842 1.304 1.00 28.06 297 GLU A CA 1
ATOM 2428 C C . GLU A 1 297 ? 18.801 -5.189 2.794 1.00 28.06 297 GLU A C 1
ATOM 2430 O O . GLU A 1 297 ? 19.747 -5.047 3.565 1.00 28.06 297 GLU A O 1
ATOM 2435 N N . ALA A 1 298 ? 17.663 -5.759 3.210 1.00 27.91 298 ALA A N 1
ATOM 2436 C CA . ALA A 1 298 ? 17.426 -6.170 4.600 1.00 27.91 298 ALA A CA 1
ATOM 2437 C C . ALA A 1 298 ? 18.353 -7.304 5.099 1.00 27.91 298 ALA A C 1
ATOM 2439 O O . ALA A 1 298 ? 18.457 -7.537 6.304 1.00 27.91 298 ALA A O 1
ATOM 2440 N N . THR A 1 299 ? 19.070 -7.994 4.204 1.00 27.09 299 THR A N 1
ATOM 2441 C CA . THR A 1 299 ? 20.141 -8.941 4.570 1.00 27.09 299 THR A CA 1
ATOM 2442 C C . THR A 1 299 ? 21.470 -8.280 4.961 1.00 27.09 299 THR A C 1
ATOM 2444 O O . THR A 1 299 ? 22.397 -8.989 5.352 1.00 27.09 299 THR A O 1
ATOM 2447 N N . GLY A 1 300 ? 21.574 -6.948 4.924 1.00 27.72 300 GLY A N 1
ATOM 2448 C CA . GLY A 1 300 ? 22.771 -6.212 5.324 1.00 27.72 300 GLY A CA 1
ATOM 2449 C C . GLY A 1 300 ? 22.451 -4.907 6.049 1.00 27.72 300 GLY A C 1
ATOM 2450 O O . GLY A 1 300 ? 22.397 -3.858 5.427 1.00 27.72 300 GLY A O 1
ATOM 2451 N N . GLY A 1 301 ? 22.326 -4.966 7.379 1.00 28.19 301 GLY A N 1
ATOM 2452 C CA . GLY A 1 301 ? 22.484 -3.786 8.237 1.00 28.19 301 GLY A CA 1
ATOM 2453 C C . GLY A 1 301 ? 21.195 -3.109 8.706 1.00 28.19 301 GLY A C 1
ATOM 2454 O O . GLY A 1 301 ? 20.896 -1.988 8.323 1.00 28.19 301 GLY A O 1
ATOM 2455 N N . MET A 1 302 ? 20.501 -3.738 9.653 1.00 23.56 302 MET A N 1
ATOM 2456 C CA . MET A 1 302 ? 19.756 -3.006 10.682 1.00 23.56 302 MET A CA 1
ATOM 2457 C C . MET A 1 302 ? 20.143 -3.610 12.035 1.00 23.56 302 MET A C 1
ATOM 2459 O O . MET A 1 302 ? 19.408 -4.402 12.624 1.00 23.56 302 MET A O 1
ATOM 2463 N N . GLN A 1 303 ? 21.362 -3.309 12.492 1.00 23.48 303 GLN A N 1
ATOM 2464 C CA . GLN A 1 303 ? 21.713 -3.513 13.894 1.00 23.48 303 GLN A CA 1
ATOM 2465 C C . GLN A 1 303 ? 20.902 -2.503 14.704 1.00 23.48 303 GLN A C 1
ATOM 2467 O O . GLN A 1 303 ? 21.147 -1.301 14.654 1.00 23.48 303 GLN A O 1
ATOM 2472 N N . MET A 1 304 ? 19.891 -3.023 15.397 1.00 25.64 304 MET A N 1
ATOM 2473 C CA . MET A 1 304 ? 19.171 -2.317 16.447 1.00 25.64 304 MET A CA 1
ATOM 2474 C C . MET A 1 304 ? 20.214 -1.807 17.448 1.00 25.64 304 MET A C 1
ATOM 2476 O O . MET A 1 304 ? 20.929 -2.605 18.051 1.00 25.64 304 MET A O 1
ATOM 2480 N N . ILE A 1 305 ? 20.335 -0.489 17.586 1.00 24.88 305 ILE A N 1
ATOM 2481 C CA . ILE A 1 305 ? 21.066 0.115 18.697 1.00 24.88 305 ILE A CA 1
ATOM 2482 C C . ILE A 1 305 ? 20.206 -0.126 19.939 1.00 24.88 305 ILE A C 1
ATOM 2484 O O . ILE A 1 305 ? 19.233 0.585 20.183 1.00 24.88 305 ILE A O 1
ATOM 2488 N N . ASP A 1 306 ? 20.542 -1.173 20.690 1.00 22.69 306 ASP A N 1
ATOM 2489 C CA . ASP A 1 306 ? 20.116 -1.328 22.075 1.00 22.69 306 ASP A CA 1
ATOM 2490 C C . ASP A 1 306 ? 20.846 -0.266 22.905 1.00 22.69 306 ASP A C 1
ATOM 2492 O O . ASP A 1 306 ? 21.970 -0.456 23.363 1.00 22.69 306 ASP A O 1
ATOM 2496 N N . SER A 1 307 ? 20.206 0.884 23.085 1.00 24.41 307 SER A N 1
ATOM 2497 C CA . SER A 1 307 ? 20.532 1.805 24.170 1.00 24.41 307 SER A CA 1
ATOM 2498 C C . SER A 1 307 ? 19.260 2.071 24.963 1.00 24.41 307 SER A C 1
ATOM 2500 O O . SER A 1 307 ? 18.560 3.066 24.760 1.00 24.41 307 SER A O 1
ATOM 2502 N N . VAL A 1 308 ? 18.948 1.136 25.860 1.00 24.41 308 VAL A N 1
ATOM 2503 C CA . VAL A 1 308 ? 18.101 1.403 27.022 1.00 24.41 308 VAL A CA 1
ATOM 2504 C C . VAL A 1 308 ? 18.897 2.371 27.895 1.00 24.41 308 VAL A C 1
ATOM 2506 O O . VAL A 1 308 ? 19.826 1.974 28.589 1.00 24.41 308 VAL A O 1
ATOM 2509 N N . GLY A 1 309 ? 18.602 3.664 27.769 1.00 24.47 309 GLY A N 1
ATOM 2510 C CA . GLY A 1 309 ? 19.144 4.690 28.648 1.00 24.47 309 GLY A CA 1
ATOM 2511 C C . GLY A 1 309 ? 18.504 4.560 30.022 1.00 24.47 309 GLY A C 1
ATOM 2512 O O . GLY A 1 309 ? 17.376 5.010 30.224 1.00 24.47 309 GLY A O 1
ATOM 2513 N N . GLU A 1 310 ? 19.220 3.928 30.947 1.00 24.00 310 GLU A N 1
ATOM 2514 C CA . GLU A 1 310 ? 18.991 4.079 32.378 1.00 24.00 310 GLU A CA 1
ATOM 2515 C C . GLU A 1 310 ? 19.226 5.547 32.750 1.00 24.00 310 GLU A C 1
ATOM 2517 O O . GLU A 1 310 ? 20.282 6.126 32.491 1.00 24.00 310 GLU A O 1
ATOM 2522 N N . ALA A 1 311 ? 18.191 6.170 33.304 1.00 24.27 311 ALA A N 1
ATOM 2523 C CA . ALA A 1 311 ? 18.270 7.493 33.889 1.00 24.27 311 ALA A CA 1
ATOM 2524 C C . ALA A 1 311 ? 18.808 7.361 35.318 1.00 24.27 311 ALA A C 1
ATOM 2526 O O . ALA A 1 311 ? 18.080 6.918 36.204 1.00 24.27 311 ALA A O 1
ATOM 2527 N N . GLU A 1 312 ? 20.049 7.789 35.544 1.00 25.03 312 GLU A N 1
ATOM 2528 C CA . GLU A 1 312 ? 20.548 8.124 36.878 1.00 25.03 312 GLU A CA 1
ATOM 2529 C C . GLU A 1 312 ? 20.991 9.593 36.912 1.00 25.03 312 GLU A C 1
ATOM 2531 O O . GLU A 1 312 ? 21.797 10.057 36.105 1.00 25.03 312 GLU A O 1
ATOM 2536 N N . GLU A 1 313 ? 20.399 10.336 37.848 1.00 23.91 313 GLU A N 1
ATOM 2537 C CA . GLU A 1 313 ? 20.848 11.653 38.285 1.00 23.91 313 GLU A CA 1
ATOM 2538 C C . GLU A 1 313 ? 22.224 11.531 38.950 1.00 23.91 313 GLU A C 1
ATOM 2540 O O . GLU A 1 313 ? 22.373 10.734 39.873 1.00 23.91 313 GLU A O 1
ATOM 2545 N N . MET A 1 314 ? 23.191 12.381 38.590 1.00 23.50 314 MET A N 1
ATOM 2546 C CA . MET A 1 314 ? 24.265 12.752 39.515 1.00 23.50 314 MET A CA 1
ATOM 2547 C C . MET A 1 314 ? 24.797 14.166 39.245 1.00 23.50 314 MET A C 1
ATOM 2549 O O . MET A 1 314 ? 25.261 14.500 38.157 1.00 23.50 314 MET A O 1
ATOM 2553 N N . ASP A 1 315 ? 24.695 14.972 40.300 1.00 22.78 315 ASP A N 1
ATOM 2554 C CA . ASP A 1 315 ? 25.329 16.265 40.554 1.00 22.78 315 ASP A CA 1
ATOM 2555 C C . ASP A 1 315 ? 26.864 16.180 40.449 1.00 22.78 315 ASP A C 1
ATOM 2557 O O . ASP A 1 315 ? 27.462 15.271 41.026 1.00 22.78 315 ASP A O 1
ATOM 2561 N N . SER A 1 316 ? 27.506 17.194 39.857 1.00 23.39 316 SER A N 1
ATOM 2562 C CA . SER A 1 316 ? 28.787 17.713 40.366 1.00 23.39 316 SER A CA 1
ATOM 2563 C C . SER A 1 316 ? 29.144 19.065 39.737 1.00 23.39 316 SER A C 1
ATOM 2565 O O . SER A 1 316 ? 29.573 19.144 38.585 1.00 23.39 316 SER A O 1
ATOM 2567 N N . ASP A 1 317 ? 29.029 20.122 40.540 1.00 21.48 317 ASP A N 1
ATOM 2568 C CA . ASP A 1 317 ? 29.848 21.328 40.419 1.00 21.48 317 ASP A CA 1
ATOM 2569 C C . ASP A 1 317 ? 31.344 20.960 40.502 1.00 21.48 317 ASP A C 1
ATOM 2571 O O . ASP A 1 317 ? 31.726 20.180 41.377 1.00 21.48 317 ASP A O 1
ATOM 2575 N N . LEU A 1 318 ? 32.194 21.573 39.664 1.00 24.36 318 LEU A N 1
ATOM 2576 C CA . LEU A 1 318 ? 33.346 22.406 40.070 1.00 24.36 318 LEU A CA 1
ATOM 2577 C C . LEU A 1 318 ? 34.389 22.604 38.948 1.00 24.36 318 LEU A C 1
ATOM 2579 O O . LEU A 1 318 ? 34.735 21.689 38.212 1.00 24.36 318 LEU A O 1
ATOM 2583 N N . ALA A 1 319 ? 34.976 23.806 39.009 1.00 24.19 319 ALA A N 1
ATOM 2584 C CA . ALA A 1 319 ? 36.295 24.241 38.535 1.00 24.19 319 ALA A CA 1
ATOM 2585 C C . ALA A 1 319 ? 36.402 24.931 37.158 1.00 24.19 319 ALA A C 1
ATOM 2587 O O . ALA A 1 319 ? 36.290 24.341 36.089 1.00 24.19 319 ALA A O 1
ATOM 2588 N N . MET A 1 320 ? 36.691 26.231 37.270 1.00 22.97 320 MET A N 1
ATOM 2589 C CA . MET A 1 320 ? 37.231 27.145 36.266 1.00 22.97 320 MET A CA 1
ATOM 2590 C C . MET A 1 320 ? 38.629 26.714 35.800 1.00 22.97 320 MET A C 1
ATOM 2592 O O . MET A 1 320 ? 39.386 26.207 36.623 1.00 22.97 320 MET A O 1
ATOM 2596 N N . ASP A 1 321 ? 39.016 27.080 34.573 1.00 22.48 321 ASP A N 1
ATOM 2597 C CA . ASP A 1 321 ? 40.216 27.912 34.389 1.00 22.48 321 ASP A CA 1
ATOM 2598 C C . ASP A 1 321 ? 40.211 28.679 33.052 1.00 22.48 321 ASP A C 1
ATOM 2600 O O . ASP A 1 321 ? 39.593 28.274 32.066 1.00 22.48 321 ASP A O 1
ATOM 2604 N N . GLU A 1 322 ? 40.875 29.830 33.081 1.00 22.48 322 GLU A N 1
ATOM 2605 C CA . GLU A 1 322 ? 41.038 30.846 32.047 1.00 22.48 322 GLU A CA 1
ATOM 2606 C C . GLU A 1 322 ? 41.968 30.406 30.900 1.00 22.48 322 GLU A C 1
ATOM 2608 O O . GLU A 1 322 ? 42.896 29.625 31.090 1.00 22.48 322 GLU A O 1
ATOM 2613 N N . SER A 1 323 ? 41.830 31.017 29.715 1.00 22.14 323 SER A N 1
ATOM 2614 C CA . SER A 1 323 ? 42.879 31.912 29.182 1.00 22.14 323 SER A CA 1
ATOM 2615 C C . SER A 1 323 ? 42.695 32.310 27.708 1.00 22.14 323 SER A C 1
ATOM 2617 O O . SER A 1 323 ? 42.269 31.541 26.854 1.00 22.14 323 SER A O 1
ATOM 2619 N N . ALA A 1 324 ? 43.132 33.549 27.457 1.00 23.80 324 ALA A N 1
ATOM 2620 C CA . ALA A 1 324 ? 43.772 34.054 26.240 1.00 23.80 324 ALA A CA 1
ATOM 2621 C C . ALA A 1 324 ? 42.921 34.368 24.988 1.00 23.80 324 ALA A C 1
ATOM 2623 O O . ALA A 1 324 ? 42.710 33.570 24.083 1.00 23.80 324 ALA A O 1
ATOM 2624 N N . ALA A 1 325 ? 42.553 35.653 24.936 1.00 22.12 325 ALA A N 1
ATOM 2625 C CA . ALA A 1 325 ? 42.622 36.586 23.807 1.00 22.12 325 ALA A CA 1
ATOM 2626 C C . ALA A 1 325 ? 43.270 36.105 22.486 1.00 22.12 325 ALA A C 1
ATOM 2628 O O . ALA A 1 325 ? 44.345 35.515 22.502 1.00 22.12 325 ALA A O 1
ATOM 2629 N N . MET A 1 326 ? 42.758 36.606 21.345 1.00 21.53 326 MET A N 1
ATOM 2630 C CA . MET A 1 326 ? 43.351 37.757 20.618 1.00 21.53 326 MET A CA 1
ATOM 2631 C C . MET A 1 326 ? 42.911 37.825 19.134 1.00 21.53 326 MET A C 1
ATOM 2633 O O . MET A 1 326 ? 43.256 36.934 18.375 1.00 21.53 326 MET A O 1
ATOM 2637 N N . LYS A 1 327 ? 42.291 38.970 18.758 1.00 22.86 327 LYS A N 1
ATOM 2638 C CA . LYS A 1 327 ? 42.287 39.675 17.436 1.00 22.86 327 LYS A CA 1
ATOM 2639 C C . LYS A 1 327 ? 41.725 38.901 16.226 1.00 22.86 327 LYS A C 1
ATOM 2641 O O . LYS A 1 327 ? 41.812 37.694 16.163 1.00 22.86 327 LYS A O 1
ATOM 2646 N N . SER A 1 328 ? 41.135 39.459 15.177 1.00 21.97 328 SER A N 1
ATOM 2647 C CA . SER A 1 328 ? 40.860 40.772 14.557 1.00 21.97 328 SER A CA 1
ATOM 2648 C C . SER A 1 328 ? 39.824 40.422 13.446 1.00 21.97 328 SER A C 1
ATOM 2650 O O . SER A 1 328 ? 39.635 39.250 13.153 1.00 21.97 328 SER A O 1
ATOM 2652 N N . GLU A 1 329 ? 39.065 41.256 12.748 1.00 24.69 329 GLU A N 1
ATOM 2653 C CA . GLU A 1 329 ? 39.198 42.630 12.301 1.00 24.69 329 GLU A CA 1
ATOM 2654 C C . GLU A 1 329 ? 37.833 43.043 11.709 1.00 24.69 329 GLU A C 1
ATOM 2656 O O . GLU A 1 329 ? 37.026 42.209 11.294 1.00 24.69 329 GLU A O 1
ATOM 2661 N N . ALA A 1 330 ? 37.569 44.344 11.697 1.00 22.30 330 ALA A N 1
ATOM 2662 C CA . ALA A 1 330 ? 36.307 44.947 11.302 1.00 22.30 330 ALA A CA 1
ATOM 2663 C C . ALA A 1 330 ? 36.032 44.892 9.788 1.00 22.30 330 ALA A C 1
ATOM 2665 O O . ALA A 1 330 ? 36.932 45.059 8.967 1.00 22.30 330 ALA A O 1
ATOM 2666 N N . ARG A 1 331 ? 34.744 44.854 9.418 1.00 24.48 331 ARG A N 1
ATOM 2667 C CA . ARG A 1 331 ? 34.267 45.517 8.197 1.00 24.48 331 ARG A CA 1
ATOM 2668 C C . ARG A 1 331 ? 32.926 46.204 8.443 1.00 24.48 331 ARG A C 1
ATOM 2670 O O . ARG A 1 331 ? 31.873 45.585 8.542 1.00 24.48 331 ARG A O 1
ATOM 2677 N N . THR A 1 332 ? 33.030 47.516 8.581 1.00 22.27 332 THR A N 1
ATOM 2678 C CA . THR A 1 332 ? 31.979 48.529 8.565 1.00 22.27 332 THR A CA 1
ATOM 2679 C C . THR A 1 332 ? 31.227 48.529 7.235 1.00 22.27 332 THR A C 1
ATOM 2681 O O . THR A 1 332 ? 31.855 48.491 6.182 1.00 22.27 332 THR A O 1
ATOM 2684 N N . MET A 1 333 ? 29.899 48.674 7.283 1.00 26.19 333 MET A N 1
ATOM 2685 C CA . MET A 1 333 ? 29.104 49.321 6.233 1.00 26.19 333 MET A CA 1
ATOM 2686 C C . MET A 1 333 ? 27.934 50.085 6.858 1.00 26.19 333 MET A C 1
ATOM 2688 O O . MET A 1 333 ? 27.439 49.754 7.931 1.00 26.19 333 MET A O 1
ATOM 2692 N N . ALA A 1 334 ? 27.609 51.184 6.190 1.00 26.23 334 ALA A N 1
ATOM 2693 C CA . ALA A 1 334 ? 27.050 52.411 6.722 1.00 26.23 334 ALA A CA 1
ATOM 2694 C C . ALA A 1 334 ? 25.517 52.432 6.843 1.00 26.23 334 ALA A C 1
ATOM 2696 O O . ALA A 1 334 ? 24.802 51.786 6.081 1.00 26.23 334 ALA A O 1
ATOM 2697 N N . ALA A 1 335 ? 25.034 53.259 7.773 1.00 27.31 335 ALA A N 1
ATOM 2698 C CA . ALA A 1 335 ? 23.632 53.629 7.937 1.00 27.31 335 ALA A CA 1
ATOM 2699 C C . ALA A 1 335 ? 23.290 54.895 7.120 1.00 27.31 335 ALA A C 1
ATOM 2701 O O . ALA A 1 335 ? 24.095 55.830 7.113 1.00 27.31 335 ALA A O 1
ATOM 2702 N N . PRO A 1 336 ? 22.102 54.988 6.495 1.00 30.69 336 PRO A N 1
ATOM 2703 C CA . PRO A 1 336 ? 21.532 56.257 6.053 1.00 30.69 336 PRO A CA 1
ATOM 2704 C C . PRO A 1 336 ? 20.602 56.881 7.117 1.00 30.69 336 PRO A C 1
ATOM 2706 O O . PRO A 1 336 ? 19.960 56.187 7.905 1.00 30.69 336 PRO A O 1
ATOM 2709 N N . ALA A 1 337 ? 20.581 58.216 7.130 1.00 29.95 337 ALA A N 1
ATOM 2710 C CA . ALA A 1 337 ? 19.978 59.115 8.120 1.00 29.95 337 ALA A CA 1
ATOM 2711 C C . ALA A 1 337 ? 18.435 59.298 7.988 1.00 29.95 337 ALA A C 1
ATOM 2713 O O . ALA A 1 337 ? 17.865 58.913 6.966 1.00 29.95 337 ALA A O 1
ATOM 2714 N N . PRO A 1 338 ? 17.751 59.891 8.997 1.00 36.09 338 PRO A N 1
ATOM 2715 C CA . PRO A 1 338 ? 16.291 59.853 9.168 1.00 36.09 338 PRO A CA 1
ATOM 2716 C C . PRO A 1 338 ? 15.558 61.137 8.706 1.00 36.09 338 PRO A C 1
ATOM 2718 O O . PRO A 1 338 ? 16.186 62.186 8.568 1.00 36.09 338 PRO A O 1
ATOM 2721 N N . PRO A 1 339 ? 14.216 61.099 8.558 1.00 29.95 339 PRO A N 1
ATOM 2722 C CA . PRO A 1 339 ? 13.357 62.296 8.564 1.00 29.95 339 PRO A CA 1
ATOM 2723 C C . PRO A 1 339 ? 12.300 62.247 9.722 1.00 29.95 339 PRO A C 1
ATOM 2725 O O . PRO A 1 339 ? 12.249 61.254 10.448 1.00 29.95 339 PRO A O 1
ATOM 2728 N N . PRO A 1 340 ? 11.509 63.309 10.010 1.00 31.62 340 PRO A N 1
ATOM 2729 C CA . PRO A 1 340 ? 11.648 64.156 11.208 1.00 31.62 340 PRO A CA 1
ATOM 2730 C C . PRO A 1 340 ? 10.510 64.009 12.255 1.00 31.62 340 PRO A C 1
ATOM 2732 O O . PRO A 1 340 ? 9.388 63.636 11.923 1.00 31.62 340 PRO A O 1
ATOM 2735 N N . MET A 1 341 ? 10.772 64.384 13.518 1.00 26.61 341 MET A N 1
ATOM 2736 C CA . MET A 1 341 ? 9.748 64.659 14.558 1.00 26.61 341 MET A CA 1
ATOM 2737 C C . MET A 1 341 ? 9.389 66.161 14.537 1.00 26.61 341 MET A C 1
ATOM 2739 O O . MET A 1 341 ? 10.264 66.976 14.263 1.00 26.61 341 MET A O 1
ATOM 2743 N N . MET A 1 342 ? 8.145 66.617 14.744 1.00 28.62 342 MET A N 1
ATOM 2744 C CA . MET A 1 342 ? 7.366 66.761 16.002 1.00 28.62 342 MET A CA 1
ATOM 2745 C C . MET A 1 342 ? 5.989 67.411 15.640 1.00 28.62 342 MET A C 1
ATOM 2747 O O . MET A 1 342 ? 5.911 67.924 14.523 1.00 28.62 342 MET A O 1
ATOM 2751 N N . PRO A 1 343 ? 4.921 67.471 16.489 1.00 31.75 343 PRO A N 1
ATOM 2752 C CA . PRO A 1 343 ? 4.986 67.669 17.946 1.00 31.75 343 PRO A CA 1
ATOM 2753 C C . PRO A 1 343 ? 3.952 66.919 18.815 1.00 31.75 343 PRO A C 1
ATOM 2755 O O . PRO A 1 343 ? 2.826 66.635 18.412 1.00 31.75 343 PRO A O 1
ATOM 2758 N N . LYS A 1 344 ? 4.305 66.696 20.087 1.00 29.33 344 LYS A N 1
ATOM 2759 C CA . LYS A 1 344 ? 3.321 66.569 21.168 1.00 29.33 344 LYS A CA 1
ATOM 2760 C C . LYS A 1 344 ? 3.653 67.545 22.288 1.00 29.33 344 LYS A C 1
ATOM 2762 O O . LYS A 1 344 ? 4.790 67.640 22.737 1.00 29.33 344 LYS A O 1
ATOM 2767 N N . LEU A 1 345 ? 2.613 68.282 22.648 1.00 26.41 345 LEU A N 1
ATOM 2768 C CA . LEU A 1 345 ? 2.546 69.356 23.619 1.00 26.41 345 LEU A CA 1
ATOM 2769 C C . LEU A 1 345 ? 2.268 68.778 25.019 1.00 26.41 345 LEU A C 1
ATOM 2771 O O . LEU A 1 345 ? 1.447 67.873 25.148 1.00 26.41 345 LEU A O 1
ATOM 2775 N N . ALA A 1 346 ? 2.917 69.388 26.012 1.00 26.61 346 ALA A N 1
ATOM 2776 C CA . ALA A 1 346 ? 2.523 69.544 27.415 1.00 26.61 346 ALA A CA 1
ATOM 2777 C C . ALA A 1 346 ? 2.351 68.296 28.310 1.00 26.61 346 ALA A C 1
ATOM 2779 O O . ALA A 1 346 ? 1.312 67.640 28.318 1.00 26.61 346 ALA A O 1
ATOM 2780 N N . ALA A 1 347 ? 3.326 68.105 29.202 1.00 28.47 347 ALA A N 1
ATOM 2781 C CA . ALA A 1 347 ? 3.079 67.702 30.585 1.00 28.47 347 ALA A CA 1
ATOM 2782 C C . ALA A 1 347 ? 3.949 68.583 31.504 1.00 28.47 347 ALA A C 1
ATOM 2784 O O . ALA A 1 347 ? 5.157 68.697 31.301 1.00 28.47 347 ALA A O 1
ATOM 2785 N N . GLU A 1 348 ? 3.287 69.268 32.434 1.00 27.64 348 GLU A N 1
ATOM 2786 C CA . GLU A 1 348 ? 3.837 70.163 33.461 1.00 27.64 348 GLU A CA 1
ATOM 2787 C C . GLU A 1 348 ? 4.509 69.395 34.628 1.00 27.64 348 GLU A C 1
ATOM 2789 O O . GLU A 1 348 ? 4.339 68.178 34.727 1.00 27.64 348 GLU A O 1
ATOM 2794 N N . PRO A 1 349 ? 5.312 70.076 35.477 1.00 30.34 349 PRO A N 1
ATOM 2795 C CA . PRO A 1 349 ? 6.497 69.494 36.112 1.00 30.34 349 PRO A CA 1
ATOM 2796 C C . PRO A 1 349 ? 6.294 68.904 37.520 1.00 30.34 349 PRO A C 1
ATOM 2798 O O . PRO A 1 349 ? 5.432 69.325 38.290 1.00 30.34 349 PRO A O 1
ATOM 2801 N N . GLU A 1 350 ? 7.185 67.967 37.864 1.00 26.33 350 GLU A N 1
ATOM 2802 C CA . GLU A 1 350 ? 7.455 67.486 39.226 1.00 26.33 350 GLU A CA 1
ATOM 2803 C C . GLU A 1 350 ? 8.010 68.601 40.138 1.00 26.33 350 GLU A C 1
ATOM 2805 O O . GLU A 1 350 ? 8.787 69.438 39.669 1.00 26.33 350 GLU A O 1
ATOM 2810 N N . PRO A 1 351 ? 7.717 68.591 41.455 1.00 31.23 351 PRO A N 1
ATOM 2811 C CA . PRO A 1 351 ? 8.482 69.362 42.424 1.00 31.23 351 PRO A CA 1
ATOM 2812 C C . PRO A 1 351 ? 9.743 68.616 42.888 1.00 31.23 351 PRO A C 1
ATOM 2814 O O . PRO A 1 351 ? 9.725 67.431 43.223 1.00 31.23 351 PRO A O 1
ATOM 2817 N N . GLU A 1 352 ? 10.836 69.375 42.938 1.00 28.88 352 GLU A N 1
ATOM 2818 C CA . GLU A 1 352 ? 12.180 68.967 43.328 1.00 28.88 352 GLU A CA 1
ATOM 2819 C C . GLU A 1 352 ? 12.296 68.424 44.762 1.00 28.88 352 GLU A C 1
ATOM 2821 O O . GLU A 1 352 ? 11.663 68.881 45.715 1.00 28.88 352 GLU A O 1
ATOM 2826 N N . ALA A 1 353 ? 13.211 67.467 44.903 1.00 28.22 353 ALA A N 1
ATOM 2827 C CA . ALA A 1 353 ? 13.636 66.853 46.147 1.00 28.22 353 ALA A CA 1
ATOM 2828 C C . ALA A 1 353 ? 14.373 67.829 47.081 1.00 28.22 353 ALA A C 1
ATOM 2830 O O . ALA A 1 353 ? 15.406 68.397 46.718 1.00 28.22 353 ALA A O 1
ATOM 2831 N N . MET A 1 354 ? 13.945 67.895 48.346 1.00 27.92 354 MET A N 1
ATOM 2832 C CA . MET A 1 354 ? 14.772 68.422 49.431 1.00 27.92 354 MET A CA 1
ATOM 2833 C C . MET A 1 354 ? 15.480 67.268 50.151 1.00 27.92 354 MET A C 1
ATOM 2835 O O . MET A 1 354 ? 14.867 66.370 50.726 1.00 27.92 354 MET A O 1
ATOM 2839 N N . LYS A 1 355 ? 16.810 67.292 50.048 1.00 33.78 355 LYS A N 1
ATOM 2840 C CA . LYS A 1 355 ? 17.763 66.380 50.680 1.00 33.78 355 LYS A CA 1
ATOM 2841 C C . LYS A 1 355 ? 17.696 66.512 52.199 1.00 33.78 355 LYS A C 1
ATOM 284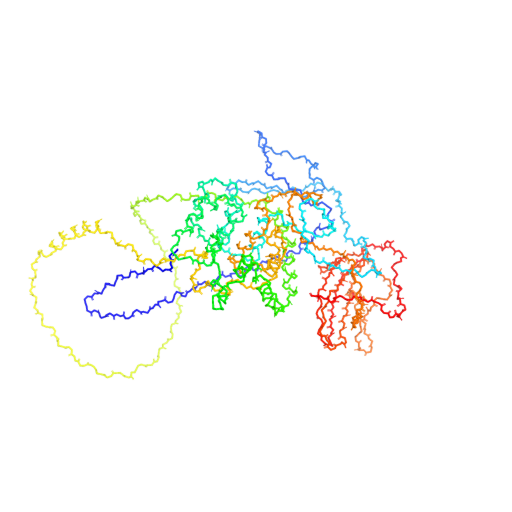3 O O . LYS A 1 355 ? 18.093 67.546 52.717 1.00 33.78 355 LYS A O 1
ATOM 2848 N N . ASP A 1 356 ? 17.389 65.416 52.885 1.00 30.44 356 ASP A N 1
ATOM 2849 C CA . ASP A 1 356 ? 17.816 65.227 54.269 1.00 30.44 356 ASP A CA 1
ATOM 2850 C C . ASP A 1 356 ? 18.565 63.900 54.414 1.00 30.44 356 ASP A C 1
ATOM 2852 O O . ASP A 1 356 ? 18.005 62.803 54.458 1.00 30.44 356 ASP A O 1
ATOM 2856 N N . LYS A 1 357 ? 19.895 64.019 54.465 1.00 39.12 357 LYS A N 1
ATOM 2857 C CA . LYS A 1 357 ? 20.811 62.942 54.839 1.00 39.12 357 LYS A CA 1
ATOM 2858 C C . LYS A 1 357 ? 20.667 62.685 56.341 1.00 39.12 357 LYS A C 1
ATOM 2860 O O . LYS A 1 357 ? 21.407 63.257 57.136 1.00 39.12 357 LYS A O 1
ATOM 2865 N N . LYS A 1 358 ? 19.780 61.770 56.730 1.00 34.44 358 LYS A N 1
ATOM 2866 C CA . LYS A 1 358 ? 19.890 61.080 58.023 1.00 34.44 358 LYS A CA 1
ATOM 2867 C C . LYS A 1 358 ? 20.547 59.721 57.817 1.00 34.44 358 LYS A C 1
ATOM 2869 O O . LYS A 1 358 ? 20.014 58.842 57.148 1.00 34.44 358 LYS A O 1
ATOM 2874 N N . GLN A 1 359 ? 21.745 59.595 58.384 1.00 34.28 359 GLN A N 1
ATOM 2875 C CA . GLN A 1 359 ? 22.485 58.348 58.530 1.00 34.28 359 GLN A CA 1
ATOM 2876 C C . GLN A 1 359 ? 21.574 57.279 59.148 1.00 34.28 359 GLN A C 1
ATOM 2878 O O . GLN A 1 359 ? 21.164 57.395 60.301 1.00 34.28 359 GLN A O 1
ATOM 2883 N N . MET A 1 360 ? 21.256 56.237 58.378 1.00 31.48 360 MET A N 1
ATOM 2884 C CA . MET A 1 360 ? 20.673 55.017 58.927 1.00 31.48 360 MET A CA 1
ATOM 2885 C C . MET A 1 360 ? 21.794 54.211 59.600 1.00 31.48 360 MET A C 1
ATOM 2887 O O . MET A 1 360 ? 22.856 54.040 58.994 1.00 31.48 360 MET A O 1
ATOM 2891 N N . PRO A 1 361 ? 21.597 53.712 60.832 1.00 34.03 361 PRO A N 1
ATOM 2892 C CA . PRO A 1 361 ? 22.617 52.950 61.535 1.00 34.03 361 PRO A CA 1
ATOM 2893 C C . PRO A 1 361 ? 22.961 51.666 60.771 1.00 34.03 361 PRO A C 1
ATOM 2895 O O . PRO A 1 361 ? 22.091 50.969 60.242 1.00 34.03 361 PRO A O 1
ATOM 2898 N N . ALA A 1 362 ? 24.254 51.350 60.738 1.00 39.34 362 ALA A N 1
ATOM 2899 C CA . ALA A 1 362 ? 24.862 50.193 60.086 1.00 39.34 362 ALA A CA 1
ATOM 2900 C C . ALA A 1 362 ? 24.534 48.850 60.785 1.00 39.34 362 ALA A C 1
ATOM 2902 O O . ALA A 1 362 ? 25.422 48.044 61.023 1.00 39.34 362 ALA A O 1
ATOM 2903 N N . GLY A 1 363 ? 23.260 48.605 61.110 1.00 38.53 363 GLY A N 1
ATOM 2904 C CA . GLY A 1 363 ? 22.759 47.361 61.720 1.00 38.53 363 GLY A CA 1
ATOM 2905 C C . GLY A 1 363 ? 21.707 46.619 60.882 1.00 38.53 363 GLY A C 1
ATOM 2906 O O . GLY A 1 363 ? 21.324 45.500 61.203 1.00 38.53 363 GLY A O 1
ATOM 2907 N N . GLY A 1 364 ? 21.236 47.199 59.770 1.00 38.34 364 GLY A N 1
ATOM 2908 C CA . GLY A 1 364 ? 20.164 46.602 58.958 1.00 38.34 364 GLY A CA 1
ATOM 2909 C C . GLY A 1 364 ? 20.593 45.442 58.048 1.00 38.34 364 GLY A C 1
ATOM 2910 O O . GLY A 1 364 ? 19.755 44.639 57.648 1.00 38.34 364 GLY A O 1
ATOM 2911 N N . LYS A 1 365 ? 21.886 45.310 57.714 1.00 39.66 365 LYS A N 1
ATOM 2912 C CA . LYS A 1 365 ? 22.367 44.252 56.799 1.00 39.66 365 LYS A CA 1
ATOM 2913 C C . LYS A 1 365 ? 22.392 42.857 57.439 1.00 39.66 365 LYS A C 1
ATOM 2915 O O . LYS A 1 365 ? 22.333 41.868 56.712 1.00 39.66 365 LYS A O 1
ATOM 2920 N N . GLU A 1 366 ? 22.435 42.762 58.767 1.00 44.06 366 GLU A N 1
ATOM 2921 C CA . GLU A 1 366 ? 22.426 41.477 59.483 1.00 44.06 366 GLU A CA 1
ATOM 2922 C C . GLU A 1 366 ? 21.013 40.922 59.690 1.00 44.06 366 GLU A C 1
ATOM 2924 O O . GLU A 1 366 ? 20.803 39.719 59.535 1.00 44.06 366 GLU A O 1
ATOM 2929 N N . PHE A 1 367 ? 20.016 41.790 59.895 1.00 45.75 367 PHE A N 1
ATOM 2930 C CA . PHE A 1 367 ? 18.618 41.375 60.073 1.00 45.75 367 PHE A CA 1
ATOM 2931 C C . PHE A 1 367 ? 18.033 40.695 58.816 1.00 45.75 367 PHE A C 1
ATOM 2933 O O . PHE A 1 367 ? 17.254 39.745 58.912 1.00 45.75 367 PHE A O 1
ATOM 2940 N N . PHE A 1 368 ? 18.460 41.116 57.617 1.00 44.97 368 PHE A N 1
ATOM 2941 C CA . PHE A 1 368 ? 18.105 40.450 56.355 1.00 44.97 368 PHE A CA 1
ATOM 2942 C C . PHE A 1 368 ? 18.993 39.234 56.024 1.00 44.97 368 PHE A C 1
ATOM 2944 O O . PHE A 1 368 ? 18.538 38.340 55.307 1.00 44.97 368 PHE A O 1
ATOM 2951 N N . LYS A 1 369 ? 20.227 39.151 56.554 1.00 51.56 369 LYS A N 1
ATOM 2952 C CA . LYS A 1 369 ? 21.118 37.985 56.375 1.00 51.56 369 LYS A CA 1
ATOM 2953 C C . LYS A 1 369 ? 20.662 36.776 57.199 1.00 51.56 369 LYS A C 1
ATOM 2955 O O . LYS A 1 369 ? 20.626 35.678 56.647 1.00 51.56 369 LYS A O 1
ATOM 2960 N N . GLY A 1 370 ? 20.242 36.974 58.453 1.00 51.53 370 GLY A N 1
ATOM 2961 C CA . GLY A 1 370 ? 19.745 35.893 59.321 1.00 51.53 370 GLY A CA 1
ATOM 2962 C C . GLY A 1 370 ? 18.501 35.197 58.753 1.00 51.53 370 GLY A C 1
ATOM 2963 O O . GLY A 1 370 ? 18.463 33.976 58.620 1.00 51.53 370 GLY A O 1
ATOM 2964 N N . ARG A 1 371 ? 17.537 35.980 58.250 1.00 53.50 371 ARG A N 1
ATOM 2965 C CA . ARG A 1 371 ? 16.336 35.446 57.582 1.00 53.50 371 ARG A CA 1
ATOM 2966 C C . ARG A 1 371 ? 16.595 34.843 56.200 1.00 53.50 371 ARG A C 1
ATOM 2968 O O . ARG A 1 371 ? 15.734 34.142 55.682 1.00 53.50 371 ARG A O 1
ATOM 2975 N N . SER A 1 372 ? 17.739 35.107 55.566 1.00 57.25 372 SER A N 1
ATOM 2976 C CA . SER A 1 372 ? 18.093 34.491 54.277 1.00 57.25 372 SER A CA 1
ATOM 2977 C C . SER A 1 372 ? 18.453 33.013 54.446 1.00 57.25 372 SER A C 1
ATOM 2979 O O . SER A 1 372 ? 18.041 32.182 53.637 1.00 57.25 372 SER A O 1
ATOM 2981 N N . ALA A 1 373 ? 19.150 32.675 55.536 1.00 59.00 373 ALA A N 1
ATOM 2982 C CA . ALA A 1 373 ? 19.451 31.293 55.904 1.00 59.00 373 ALA A CA 1
ATOM 2983 C C . ALA A 1 373 ? 18.173 30.523 56.277 1.00 59.00 373 ALA A C 1
ATOM 2985 O O . ALA A 1 373 ? 17.952 29.429 55.763 1.00 59.00 373 ALA A O 1
ATOM 2986 N N . GLU A 1 374 ? 17.278 31.135 57.058 1.00 58.44 374 GLU A N 1
ATOM 2987 C CA . GLU A 1 374 ? 15.959 30.566 57.376 1.00 58.44 374 GLU A CA 1
ATOM 2988 C C . GLU A 1 374 ? 15.074 30.421 56.125 1.00 58.44 374 GLU A C 1
ATOM 2990 O O . GLU A 1 374 ? 14.466 29.376 55.920 1.00 58.44 374 GLU A O 1
ATOM 2995 N N . ARG A 1 375 ? 15.055 31.406 55.211 1.00 57.53 375 ARG A N 1
ATOM 2996 C CA . ARG A 1 375 ? 14.347 31.301 53.918 1.00 57.53 375 ARG A CA 1
ATOM 2997 C C . ARG A 1 375 ? 14.943 30.226 53.007 1.00 57.53 375 ARG A C 1
ATOM 2999 O O . ARG A 1 375 ? 14.186 29.567 52.302 1.00 57.53 375 ARG A O 1
ATOM 3006 N N . LYS A 1 376 ? 16.267 30.025 53.004 1.00 58.81 376 LYS A N 1
ATOM 3007 C CA . LYS A 1 376 ? 16.925 28.912 52.291 1.00 58.81 376 LYS A CA 1
ATOM 3008 C C . LYS A 1 376 ? 16.566 27.557 52.907 1.00 58.81 376 LYS A C 1
ATOM 3010 O O . LYS A 1 376 ? 16.322 26.614 52.160 1.00 58.81 376 LYS A O 1
ATOM 3015 N N . ALA A 1 377 ? 16.488 27.470 54.235 1.00 59.38 377 ALA A N 1
ATOM 3016 C CA . ALA A 1 377 ? 16.068 26.263 54.944 1.00 59.38 377 ALA A CA 1
ATOM 3017 C C . ALA A 1 377 ? 14.588 25.928 54.681 1.00 59.38 377 ALA A C 1
ATOM 3019 O O . ALA A 1 377 ? 14.273 24.784 54.383 1.00 59.38 377 ALA A O 1
ATOM 3020 N N . VAL A 1 378 ? 13.693 26.924 54.672 1.00 57.88 378 VAL A N 1
ATOM 3021 C CA . VAL A 1 378 ? 12.270 26.749 54.318 1.00 57.88 378 VAL A CA 1
ATOM 3022 C C . VAL A 1 378 ? 12.089 26.410 52.830 1.00 57.88 378 VAL A C 1
ATOM 3024 O O . VAL A 1 378 ? 11.270 25.559 52.495 1.00 57.88 378 VAL A O 1
ATOM 3027 N N . ARG A 1 379 ? 12.895 26.989 51.924 1.00 54.22 379 ARG A N 1
ATOM 3028 C CA . ARG A 1 379 ? 12.902 26.633 50.488 1.00 54.22 379 ARG A CA 1
ATOM 3029 C C . ARG A 1 379 ? 13.325 25.187 50.220 1.00 54.22 379 ARG A C 1
ATOM 3031 O O . ARG A 1 379 ? 12.847 24.623 49.248 1.00 54.22 379 ARG A O 1
ATOM 3038 N N . ARG A 1 380 ? 14.165 24.575 51.067 1.00 57.22 380 ARG A N 1
ATOM 3039 C CA . ARG A 1 380 ? 14.511 23.142 50.951 1.00 57.22 380 ARG A CA 1
ATOM 3040 C C . ARG A 1 380 ? 13.314 22.218 51.202 1.00 57.22 380 ARG A C 1
ATOM 3042 O O . ARG A 1 380 ? 13.285 21.125 50.652 1.00 57.22 380 ARG A O 1
ATOM 3049 N N . PHE A 1 381 ? 12.330 22.658 51.989 1.00 59.84 381 PHE A N 1
ATOM 3050 C CA . PHE A 1 381 ? 11.087 21.914 52.232 1.00 59.84 381 PHE A CA 1
ATOM 3051 C C . PHE A 1 381 ? 9.956 22.285 51.263 1.00 59.84 381 PHE A C 1
ATOM 3053 O O . PHE A 1 381 ? 8.973 21.555 51.155 1.00 59.84 381 PHE A O 1
ATOM 3060 N N . PHE A 1 382 ? 10.083 23.401 50.543 1.00 56.03 382 PHE A N 1
ATOM 3061 C CA . PHE A 1 382 ? 9.115 23.814 49.535 1.00 56.03 382 PHE A CA 1
ATOM 3062 C C . PHE A 1 382 ? 9.431 23.152 48.189 1.00 56.03 382 PHE A C 1
ATOM 3064 O O . PHE A 1 382 ? 10.280 23.622 47.433 1.00 56.03 382 PHE A O 1
ATOM 3071 N N . ARG A 1 383 ? 8.716 22.071 47.863 1.00 61.25 383 ARG A N 1
ATOM 3072 C CA . ARG A 1 383 ? 8.597 21.603 46.476 1.00 61.25 383 ARG A CA 1
ATOM 3073 C C . ARG A 1 383 ? 7.515 22.433 45.801 1.00 61.25 383 ARG A C 1
ATOM 3075 O O . ARG A 1 383 ? 6.381 22.458 46.278 1.00 61.25 383 ARG A O 1
ATOM 3082 N N . SER A 1 384 ? 7.867 23.121 44.716 1.00 62.19 384 SER A N 1
ATOM 3083 C CA . SER A 1 384 ? 6.839 23.744 43.879 1.00 62.19 384 SER A CA 1
ATOM 3084 C C . SER A 1 384 ? 5.915 22.626 43.394 1.00 62.19 384 SER A C 1
ATOM 3086 O O . SER A 1 384 ? 6.438 21.609 42.935 1.00 62.19 384 SER A O 1
ATOM 3088 N N . PRO A 1 385 ? 4.584 22.754 43.530 1.00 67.75 385 PRO A N 1
ATOM 3089 C CA . PRO A 1 385 ? 3.683 21.768 42.955 1.00 67.75 385 PRO A CA 1
ATOM 3090 C C . PRO A 1 385 ? 3.975 21.656 41.458 1.00 67.75 385 PRO A C 1
ATOM 3092 O O . PRO A 1 385 ? 4.241 22.669 40.799 1.00 67.75 385 PRO A O 1
ATOM 3095 N N . ASP A 1 386 ? 3.955 20.429 40.940 1.00 63.25 386 ASP A N 1
ATOM 3096 C CA . ASP A 1 386 ? 4.119 20.203 39.511 1.00 63.25 386 ASP A CA 1
ATOM 3097 C C . ASP A 1 386 ? 3.095 21.031 38.736 1.00 63.25 386 ASP A C 1
ATOM 3099 O O . ASP A 1 386 ? 1.969 21.264 39.187 1.00 63.25 386 ASP A O 1
ATOM 3103 N N . LYS A 1 387 ? 3.501 21.496 37.552 1.00 72.75 387 LYS A N 1
ATOM 3104 C CA . LYS A 1 387 ? 2.625 22.247 36.652 1.00 72.75 387 LYS A CA 1
ATOM 3105 C C . LYS A 1 387 ? 1.337 21.462 36.455 1.00 72.75 387 LYS A C 1
ATOM 3107 O O . LYS A 1 387 ? 1.393 20.309 36.031 1.00 72.75 387 LYS A O 1
ATOM 3112 N N . THR A 1 388 ? 0.191 22.088 36.712 1.00 75.12 388 THR A N 1
ATOM 3113 C CA . THR A 1 388 ? -1.106 21.468 36.447 1.00 75.12 388 THR A CA 1
ATOM 3114 C C . THR A 1 388 ? -1.156 21.077 34.974 1.00 75.12 388 THR A C 1
ATOM 3116 O O . THR A 1 388 ? -0.993 21.932 34.093 1.00 75.12 388 THR A O 1
ATOM 3119 N N . GLN A 1 389 ? -1.321 19.779 34.722 1.00 78.44 389 GLN A N 1
ATOM 3120 C CA . GLN A 1 389 ? -1.433 19.209 33.384 1.00 78.44 389 GLN A CA 1
ATOM 3121 C C . GLN A 1 389 ? -2.891 18.869 33.103 1.00 78.44 389 GLN A C 1
ATOM 3123 O O . GLN A 1 389 ? -3.580 18.300 33.950 1.00 78.44 389 GLN A O 1
ATOM 3128 N N . GLU A 1 390 ? -3.345 19.197 31.900 1.00 79.12 390 GLU A N 1
ATOM 3129 C CA . GLU A 1 390 ? -4.612 18.695 31.385 1.00 79.12 390 GLU A CA 1
ATOM 3130 C C . GLU A 1 390 ? -4.378 17.307 30.789 1.00 79.12 390 GLU A C 1
ATOM 3132 O O . GLU A 1 390 ? -3.561 17.143 29.876 1.00 79.12 390 GLU A O 1
ATOM 3137 N N . TRP A 1 391 ? -5.072 16.307 31.325 1.00 77.19 391 TRP A N 1
ATOM 3138 C CA . TRP A 1 391 ? -4.977 14.923 30.877 1.00 77.19 391 TRP A CA 1
ATOM 3139 C C . TRP A 1 391 ? -6.168 14.579 29.992 1.00 77.19 391 TRP A C 1
ATOM 3141 O O . TRP A 1 391 ? -7.313 14.744 30.403 1.00 77.19 391 TRP A O 1
ATOM 3151 N N . ALA A 1 392 ? -5.891 14.054 28.800 1.00 79.44 392 ALA A N 1
ATOM 3152 C CA . ALA A 1 392 ? -6.897 13.423 27.954 1.00 79.44 392 ALA A CA 1
ATOM 3153 C C . ALA A 1 392 ? -6.772 11.899 28.009 1.00 79.44 392 ALA A C 1
ATOM 3155 O O . ALA A 1 392 ? -5.659 11.351 28.043 1.00 79.44 392 ALA A O 1
ATOM 3156 N N . GLU A 1 393 ? -7.919 11.221 27.982 1.00 82.25 393 GLU A N 1
ATOM 3157 C CA . GLU A 1 393 ? -7.970 9.777 27.774 1.00 82.25 393 GLU A CA 1
ATOM 3158 C C . GLU A 1 393 ? -7.444 9.418 26.382 1.00 82.25 393 GLU A C 1
ATOM 3160 O O . GLU A 1 393 ? -7.688 10.114 25.393 1.00 82.25 393 GLU A O 1
ATOM 3165 N N . ASN A 1 394 ? -6.708 8.312 26.313 1.00 83.50 394 ASN A N 1
ATOM 3166 C CA . ASN A 1 394 ? -6.140 7.808 25.072 1.00 83.50 394 ASN A CA 1
ATOM 3167 C C . ASN A 1 394 ? -7.121 6.818 24.433 1.00 83.50 394 ASN A C 1
ATOM 3169 O O . ASN A 1 394 ? -6.962 5.606 24.538 1.00 83.50 394 ASN A O 1
ATOM 3173 N N . ASN A 1 395 ? -8.193 7.356 23.851 1.00 88.56 395 ASN A N 1
ATOM 3174 C CA . ASN A 1 395 ? -9.144 6.585 23.052 1.00 88.56 395 ASN A CA 1
ATOM 3175 C C . ASN A 1 395 ? -8.442 6.123 21.774 1.00 88.56 395 ASN A C 1
ATOM 3177 O O . ASN A 1 395 ? -7.792 5.086 21.764 1.00 88.56 395 ASN A O 1
ATOM 3181 N N . TYR A 1 396 ? -8.501 6.932 20.721 1.00 91.94 396 TYR A N 1
ATOM 3182 C CA . TYR A 1 396 ? -7.574 6.806 19.605 1.00 91.94 396 TYR A CA 1
ATOM 3183 C C . TYR A 1 396 ? -6.230 7.447 19.976 1.00 91.94 396 TYR A C 1
ATOM 3185 O O . TYR A 1 396 ? -6.207 8.455 20.694 1.00 91.94 396 TYR A O 1
ATOM 3193 N N . TRP A 1 397 ? -5.127 6.848 19.519 1.00 91.06 397 TRP A N 1
ATOM 3194 C CA . TRP A 1 397 ? -3.769 7.242 19.915 1.00 91.06 397 TRP A CA 1
ATOM 3195 C C . TRP A 1 397 ? -3.514 8.735 19.684 1.00 91.06 397 TRP A C 1
ATOM 3197 O O . TRP A 1 397 ? -3.594 9.218 18.558 1.00 91.06 397 TRP A O 1
ATOM 3207 N N . HIS A 1 398 ? -3.237 9.471 20.766 1.00 89.31 398 HIS A N 1
ATOM 3208 C CA . HIS A 1 398 ? -2.919 10.906 20.746 1.00 89.31 398 HIS A CA 1
ATOM 3209 C C . HIS A 1 398 ? -3.914 11.789 19.966 1.00 89.31 398 HIS A C 1
ATOM 3211 O O . HIS A 1 398 ? -3.558 12.855 19.461 1.00 89.31 398 HIS A O 1
ATOM 3217 N N . LEU A 1 399 ? -5.192 11.392 19.920 1.00 88.69 399 LEU A N 1
ATOM 3218 C CA . LEU A 1 399 ? -6.244 12.152 19.245 1.00 88.69 399 LEU A CA 1
ATOM 3219 C C . LEU A 1 399 ? -7.253 12.739 20.244 1.00 88.69 399 LEU A C 1
ATOM 3221 O O . LEU A 1 399 ? -7.867 11.988 21.008 1.00 88.69 399 LEU A O 1
ATOM 3225 N N . PRO A 1 400 ? -7.490 14.066 20.237 1.00 87.00 400 PRO A N 1
ATOM 3226 C CA . PRO A 1 400 ? -8.513 14.676 21.079 1.00 87.00 400 PRO A CA 1
ATOM 3227 C C . PRO A 1 400 ? -9.916 14.272 20.607 1.00 87.00 400 PRO A C 1
ATOM 3229 O O . PRO A 1 400 ? -10.128 13.981 19.431 1.00 87.00 400 PRO A O 1
ATOM 3232 N N . ILE A 1 401 ? -10.893 14.297 21.517 1.00 85.00 401 ILE A N 1
ATOM 3233 C CA . ILE A 1 401 ? -12.273 13.834 21.262 1.00 85.00 401 ILE A CA 1
ATOM 3234 C C . ILE A 1 401 ? -12.922 14.556 20.067 1.00 85.00 401 ILE A C 1
ATOM 3236 O O . ILE A 1 401 ? -13.676 13.949 19.312 1.00 85.00 401 ILE A O 1
ATOM 3240 N N . GLU A 1 402 ? -12.608 15.833 19.852 1.00 84.62 402 GLU A N 1
ATOM 3241 C CA . GLU A 1 402 ? -13.135 16.629 18.731 1.00 84.62 402 GLU A CA 1
ATOM 3242 C C . GLU A 1 402 ? -12.652 16.129 17.357 1.00 84.62 402 GLU A C 1
ATOM 3244 O O . GLU A 1 402 ? -13.376 16.223 16.362 1.00 84.62 402 GLU A O 1
ATOM 3249 N N . SER A 1 403 ? -11.454 15.541 17.315 1.00 86.62 403 SER A N 1
ATOM 3250 C CA . SER A 1 403 ? -10.860 14.951 16.110 1.00 86.62 403 SER A CA 1
ATOM 3251 C C . SER A 1 403 ? -11.313 13.507 15.865 1.00 86.62 403 SER A C 1
ATOM 3253 O O . SER A 1 403 ? -11.056 12.959 14.797 1.00 86.62 403 SER A O 1
ATOM 3255 N N . GLN A 1 404 ? -12.011 12.886 16.822 1.00 88.06 404 GLN A N 1
ATOM 3256 C CA . GLN A 1 404 ? -12.583 11.539 16.699 1.00 88.06 404 GLN A CA 1
ATOM 3257 C C . GLN A 1 404 ? -13.961 11.623 16.029 1.00 88.06 404 GLN A C 1
ATOM 3259 O O . GLN A 1 404 ? -15.005 11.402 16.645 1.00 88.06 404 GLN A O 1
ATOM 3264 N N . ASN A 1 405 ? -13.965 12.031 14.763 1.00 90.38 405 ASN A N 1
ATOM 3265 C CA . ASN A 1 405 ? -15.174 12.263 13.981 1.00 90.38 405 ASN A CA 1
ATOM 3266 C C . ASN A 1 405 ? -15.236 11.350 12.745 1.00 90.38 405 ASN A C 1
ATOM 3268 O O . ASN A 1 405 ? -14.343 10.539 12.489 1.00 90.38 405 ASN A O 1
ATOM 3272 N N . ALA A 1 406 ? -16.307 11.487 11.962 1.00 90.75 406 ALA A N 1
ATOM 3273 C CA . ALA A 1 406 ? -16.550 10.637 10.803 1.00 90.75 406 ALA A CA 1
ATOM 3274 C C . ALA A 1 406 ? -15.480 10.760 9.704 1.00 90.75 406 ALA A C 1
ATOM 3276 O O . ALA A 1 406 ? -15.308 9.823 8.924 1.00 90.75 406 ALA A O 1
ATOM 3277 N N . ASP A 1 407 ? -14.757 11.882 9.659 1.00 91.06 407 ASP A N 1
ATOM 3278 C CA . ASP A 1 407 ? -13.698 12.140 8.685 1.00 91.06 407 ASP A CA 1
ATOM 3279 C C . ASP A 1 407 ? -12.358 11.500 9.063 1.00 91.06 407 ASP A C 1
ATOM 3281 O O . ASP A 1 407 ? -11.463 11.461 8.215 1.00 91.06 407 ASP A O 1
ATOM 3285 N N . LEU A 1 408 ? -12.224 10.962 10.285 1.00 93.06 408 LEU A N 1
ATOM 3286 C CA . LEU A 1 408 ? -11.012 10.267 10.723 1.00 93.06 408 LEU A CA 1
ATOM 3287 C C . LEU A 1 408 ? -10.698 9.078 9.810 1.00 93.06 408 LEU A C 1
ATOM 3289 O O . LEU A 1 408 ? -9.552 8.890 9.432 1.00 93.06 408 LEU A O 1
ATOM 3293 N N . ILE A 1 409 ? -11.702 8.290 9.416 1.00 95.00 409 ILE A N 1
ATOM 3294 C CA . ILE A 1 409 ? -11.532 7.195 8.451 1.00 95.00 409 ILE A CA 1
ATOM 3295 C C . ILE A 1 409 ? -12.593 7.329 7.373 1.00 95.00 409 ILE A C 1
ATOM 3297 O O . ILE A 1 409 ? -13.785 7.108 7.619 1.00 95.00 409 ILE A O 1
ATOM 3301 N N . LYS A 1 410 ? -12.142 7.667 6.165 1.00 93.12 410 LYS A N 1
ATOM 3302 C CA . LYS A 1 410 ? -12.992 7.829 4.984 1.00 93.12 410 LYS A CA 1
ATOM 3303 C C . LYS A 1 410 ? -13.173 6.505 4.251 1.00 93.12 410 LYS A C 1
ATOM 3305 O O . LYS A 1 410 ? -12.385 5.573 4.390 1.00 93.12 410 LYS A O 1
ATOM 3310 N N . ILE A 1 411 ? -14.229 6.431 3.449 1.00 94.31 411 ILE A N 1
ATOM 3311 C CA . ILE A 1 411 ? -14.493 5.255 2.627 1.00 94.31 411 ILE A CA 1
ATOM 3312 C C . ILE A 1 411 ? -13.480 5.146 1.483 1.00 94.31 411 ILE A C 1
ATOM 3314 O O . ILE A 1 411 ? -13.236 6.101 0.748 1.00 94.31 411 ILE A O 1
ATOM 3318 N N . ASN A 1 412 ? -12.899 3.958 1.336 1.00 94.31 412 ASN A N 1
ATOM 3319 C CA . ASN A 1 412 ? -11.996 3.574 0.256 1.00 94.31 412 ASN A CA 1
ATOM 3320 C C . ASN A 1 412 ? -12.311 2.137 -0.206 1.00 94.31 412 ASN A C 1
ATOM 3322 O O . ASN A 1 412 ? -13.227 1.488 0.311 1.00 94.31 412 ASN A O 1
ATOM 3326 N N . ALA A 1 413 ? -11.556 1.629 -1.184 1.00 93.56 413 ALA A N 1
ATOM 3327 C CA . ALA A 1 413 ? -11.780 0.291 -1.733 1.00 93.56 413 ALA A CA 1
ATOM 3328 C C . ALA A 1 413 ? -11.615 -0.821 -0.678 1.00 93.56 413 ALA A C 1
ATOM 3330 O O . ALA A 1 413 ? -12.390 -1.776 -0.681 1.00 93.56 413 ALA A O 1
ATOM 3331 N N . PHE A 1 414 ? -10.665 -0.672 0.254 1.00 95.50 414 PHE A N 1
ATOM 3332 C CA . PHE A 1 414 ? -10.426 -1.629 1.338 1.00 95.50 414 PHE A CA 1
ATOM 3333 C C . PHE A 1 414 ? -11.620 -1.730 2.290 1.00 95.50 414 PHE A C 1
ATOM 3335 O O . PHE A 1 414 ? -12.149 -2.817 2.515 1.00 95.50 414 PHE A O 1
ATOM 3342 N N . TRP A 1 415 ? -12.094 -0.592 2.801 1.00 95.81 415 TRP A N 1
ATOM 3343 C CA . TRP A 1 415 ? -13.233 -0.545 3.716 1.00 95.81 415 TRP A CA 1
ATOM 3344 C C . TRP A 1 415 ? -14.536 -0.967 3.033 1.00 95.81 415 TRP A C 1
ATOM 3346 O O . TRP A 1 415 ? -15.346 -1.664 3.642 1.00 95.81 415 TRP A O 1
ATOM 3356 N N . ASN A 1 416 ? -14.728 -0.629 1.755 1.00 95.25 416 ASN A N 1
ATOM 3357 C CA . ASN A 1 416 ? -15.870 -1.127 0.989 1.00 95.25 416 ASN A CA 1
ATOM 3358 C C . ASN A 1 416 ? -15.830 -2.662 0.865 1.00 95.25 416 ASN A C 1
ATOM 3360 O O . ASN A 1 416 ? -16.839 -3.331 1.086 1.00 95.25 416 ASN A O 1
ATOM 3364 N N . GLU A 1 417 ? -14.672 -3.251 0.567 1.00 94.62 417 GLU A N 1
ATOM 3365 C CA . GLU A 1 417 ? -14.522 -4.709 0.512 1.00 94.62 417 GLU A CA 1
ATOM 3366 C C . GLU A 1 417 ? -14.747 -5.361 1.885 1.00 94.62 417 GLU A C 1
ATOM 3368 O O . GLU A 1 417 ? -15.459 -6.361 1.986 1.00 94.62 417 GLU A O 1
ATOM 3373 N N . TYR A 1 418 ? -14.236 -4.752 2.958 1.00 95.00 418 TYR A N 1
ATOM 3374 C CA . TYR A 1 418 ? -14.446 -5.216 4.330 1.00 95.00 418 TYR A CA 1
ATOM 3375 C C . TYR A 1 418 ? -15.916 -5.165 4.777 1.00 95.00 418 TYR A C 1
ATOM 3377 O O . TYR A 1 418 ? -16.386 -6.047 5.503 1.00 95.00 418 TYR A O 1
ATOM 3385 N N . ALA A 1 419 ? -16.666 -4.159 4.319 1.00 93.75 419 ALA A N 1
ATOM 3386 C CA . ALA A 1 419 ? -18.100 -4.044 4.568 1.00 93.75 419 ALA A CA 1
ATOM 3387 C C . ALA A 1 419 ? -18.892 -5.174 3.892 1.00 93.75 419 ALA A C 1
ATOM 3389 O O . ALA A 1 419 ? -19.811 -5.742 4.484 1.00 93.75 419 ALA A O 1
ATOM 3390 N N . ASN A 1 420 ? -18.527 -5.507 2.650 1.00 92.62 420 ASN A N 1
ATOM 3391 C CA . ASN A 1 420 ? -19.196 -6.540 1.861 1.00 92.62 420 ASN A CA 1
ATOM 3392 C C . ASN A 1 420 ? -18.772 -7.964 2.252 1.00 92.62 420 ASN A C 1
ATOM 3394 O O . ASN A 1 420 ? -19.507 -8.916 1.975 1.00 92.62 420 ASN A O 1
ATOM 3398 N N . SER A 1 421 ? -17.611 -8.130 2.886 1.00 91.50 42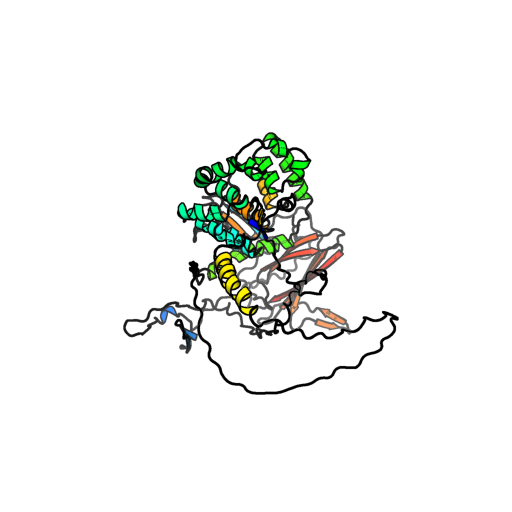1 SER A N 1
ATOM 3399 C CA . SER A 1 421 ? -17.112 -9.446 3.269 1.00 91.50 421 SER A CA 1
ATOM 3400 C C . SER A 1 421 ? -17.905 -10.067 4.421 1.00 91.50 421 SER A C 1
ATOM 3402 O O . SER A 1 421 ? -18.581 -9.400 5.213 1.00 91.50 421 SER A O 1
ATOM 3404 N N . ASP A 1 422 ? -17.870 -11.394 4.459 1.00 86.25 422 ASP A N 1
ATOM 3405 C CA . ASP A 1 422 ? -18.509 -12.204 5.487 1.00 86.25 422 ASP A CA 1
ATOM 3406 C C . ASP A 1 422 ? -17.654 -12.188 6.759 1.00 86.25 422 ASP A C 1
ATOM 3408 O O . ASP A 1 422 ? -16.462 -12.482 6.705 1.00 86.25 422 ASP A O 1
ATOM 3412 N N . SER A 1 423 ? -18.254 -11.855 7.902 1.00 82.56 423 SER A N 1
ATOM 3413 C CA . SER A 1 423 ? -17.550 -11.778 9.185 1.00 82.56 423 SER A CA 1
ATOM 3414 C C . SER A 1 423 ? -17.087 -13.138 9.711 1.00 82.56 423 SER A C 1
ATOM 3416 O O . SER A 1 423 ? -16.283 -13.174 10.634 1.00 82.56 423 SER A O 1
ATOM 3418 N N . GLN A 1 424 ? -17.600 -14.247 9.166 1.00 82.38 424 GLN A N 1
ATOM 3419 C CA . GLN A 1 424 ? -17.195 -15.602 9.561 1.00 82.38 424 GLN A CA 1
ATOM 3420 C C . GLN A 1 424 ? -16.012 -16.151 8.751 1.00 82.38 424 GLN A C 1
ATOM 3422 O O . GLN A 1 424 ? -15.485 -17.213 9.078 1.00 82.38 424 GLN A O 1
ATOM 3427 N N . LYS A 1 425 ? -15.608 -15.467 7.675 1.00 85.88 425 LYS A N 1
ATOM 3428 C CA . LYS A 1 425 ? -14.525 -15.905 6.789 1.00 85.88 425 LYS A CA 1
ATOM 3429 C C . LYS A 1 425 ? -13.285 -15.054 7.008 1.00 85.88 425 LYS A C 1
ATOM 3431 O O . LYS A 1 425 ? -13.394 -13.881 7.348 1.00 85.88 425 LYS A O 1
ATOM 3436 N N . LEU A 1 426 ? -12.125 -15.652 6.730 1.00 86.44 426 LEU A N 1
ATOM 3437 C CA . LEU A 1 426 ? -10.851 -14.938 6.716 1.00 86.44 426 LEU A CA 1
ATOM 3438 C C . LEU A 1 426 ? -10.938 -13.751 5.755 1.00 86.44 426 LEU A C 1
ATOM 3440 O O . LEU A 1 426 ? -11.291 -13.922 4.581 1.00 86.44 426 LEU A O 1
ATOM 3444 N N . PHE A 1 427 ? -10.613 -12.566 6.253 1.00 92.06 427 PHE A N 1
ATOM 3445 C CA . PHE A 1 427 ? -10.595 -11.351 5.469 1.00 92.06 427 PHE A CA 1
ATOM 3446 C C . PHE A 1 427 ? -9.188 -11.055 4.959 1.00 92.06 427 PHE A C 1
ATOM 3448 O O . PHE A 1 427 ? -8.262 -10.740 5.705 1.00 92.06 427 PHE A O 1
ATOM 3455 N N . LEU A 1 428 ? -9.048 -11.141 3.642 1.00 90.62 428 LEU A N 1
ATOM 3456 C CA . LEU A 1 428 ? -7.826 -10.858 2.910 1.00 90.62 428 LEU A CA 1
ATOM 3457 C C . LEU A 1 428 ? -8.210 -9.965 1.739 1.00 90.62 428 LEU A C 1
ATOM 3459 O O . LEU A 1 428 ? -9.092 -10.316 0.961 1.00 90.62 428 LEU A O 1
ATOM 3463 N N . SER A 1 429 ? -7.548 -8.824 1.617 1.00 92.75 429 SER A N 1
ATOM 3464 C CA . SER A 1 429 ? -7.819 -7.860 0.557 1.00 92.75 429 SER A CA 1
ATOM 3465 C C . SER A 1 429 ? -6.518 -7.192 0.172 1.00 92.75 429 SER A C 1
ATOM 3467 O O . SER A 1 429 ? -5.875 -6.611 1.036 1.00 92.75 429 SER A O 1
ATOM 3469 N N . GLY A 1 430 ? -6.138 -7.215 -1.107 1.00 90.44 430 GLY A N 1
ATOM 3470 C CA . GLY A 1 430 ? -5.001 -6.414 -1.577 1.00 90.44 430 GLY A CA 1
ATOM 3471 C C . GLY A 1 430 ? -5.330 -4.937 -1.774 1.00 90.44 430 GLY A C 1
ATOM 3472 O O . GLY A 1 430 ? -4.450 -4.163 -2.127 1.00 90.44 430 GLY A O 1
ATOM 3473 N N . ASN A 1 431 ? -6.562 -4.504 -1.489 1.00 93.62 431 ASN A N 1
ATOM 3474 C CA . ASN A 1 431 ? -6.887 -3.082 -1.450 1.00 93.62 431 ASN A CA 1
ATOM 3475 C C . ASN A 1 431 ? -6.327 -2.385 -0.200 1.00 93.62 431 ASN A C 1
ATOM 3477 O O . ASN A 1 431 ? -6.483 -1.172 -0.088 1.00 93.62 431 ASN A O 1
ATOM 3481 N N . PHE A 1 432 ? -5.635 -3.100 0.704 1.00 93.56 432 PHE A N 1
ATOM 3482 C CA . PHE A 1 432 ? -4.989 -2.528 1.897 1.00 93.56 432 PHE A CA 1
ATOM 3483 C C . PHE A 1 432 ? -4.056 -1.347 1.583 1.00 93.56 432 PHE A C 1
ATOM 3485 O O . PHE A 1 432 ? -3.835 -0.493 2.433 1.00 93.56 432 PHE A O 1
ATOM 3492 N N . VAL A 1 433 ? -3.561 -1.257 0.346 1.00 93.31 433 VAL A N 1
ATOM 3493 C CA . VAL A 1 433 ? -2.737 -0.152 -0.166 1.00 93.31 433 VAL A CA 1
ATOM 3494 C C . VAL A 1 433 ? -3.467 1.204 -0.105 1.00 93.31 433 VAL A C 1
ATOM 3496 O O . VAL A 1 433 ? -2.830 2.251 -0.043 1.00 93.31 433 VAL A O 1
ATOM 3499 N N . TYR A 1 434 ? -4.804 1.204 -0.077 1.00 93.50 434 TYR A N 1
ATOM 3500 C CA . TYR A 1 434 ? -5.618 2.408 0.117 1.00 93.50 434 TYR A CA 1
ATOM 3501 C C . TYR A 1 434 ? -5.799 2.814 1.584 1.00 93.50 434 TYR A C 1
ATOM 3503 O O . TYR A 1 434 ? -6.179 3.954 1.843 1.00 93.50 434 TYR A O 1
ATOM 3511 N N . ALA A 1 435 ? -5.536 1.913 2.533 1.00 94.50 435 ALA A N 1
ATOM 3512 C CA . ALA A 1 435 ? -5.730 2.133 3.964 1.00 94.50 435 ALA A CA 1
ATOM 3513 C C . ALA A 1 435 ? -4.461 2.697 4.633 1.00 94.50 435 ALA A C 1
ATOM 3515 O O . ALA A 1 435 ? -4.035 2.225 5.683 1.00 94.50 435 ALA A O 1
ATOM 3516 N N . ALA A 1 436 ? -3.833 3.683 3.986 1.00 92.81 436 ALA A N 1
ATOM 3517 C CA . ALA A 1 436 ? -2.584 4.313 4.422 1.00 92.81 436 ALA A CA 1
ATOM 3518 C C . ALA A 1 436 ? -2.739 5.820 4.712 1.00 92.81 436 ALA A C 1
ATOM 3520 O O . ALA A 1 436 ? -1.756 6.560 4.699 1.00 92.81 436 ALA A O 1
ATOM 3521 N N . GLY A 1 437 ? -3.966 6.313 4.933 1.00 91.12 437 GLY A N 1
ATOM 3522 C CA . GLY A 1 437 ? -4.237 7.745 5.086 1.00 91.12 437 GLY A CA 1
ATOM 3523 C C . GLY A 1 437 ? -3.739 8.334 6.408 1.00 91.12 437 GLY A C 1
ATOM 3524 O O . GLY A 1 437 ? -3.168 9.423 6.425 1.00 91.12 437 GLY A O 1
ATOM 3525 N N . ASN A 1 438 ? -3.925 7.616 7.515 1.00 94.12 438 ASN A N 1
ATOM 3526 C CA . ASN A 1 438 ? -3.466 8.020 8.846 1.00 94.12 438 ASN A CA 1
ATOM 3527 C C . ASN A 1 438 ? -3.132 6.810 9.729 1.00 94.12 438 ASN A C 1
ATOM 3529 O O . ASN A 1 438 ? -3.392 5.668 9.353 1.00 94.12 438 ASN A O 1
ATOM 3533 N N . PHE A 1 439 ? -2.538 7.077 10.897 1.00 95.19 439 PHE A N 1
ATOM 3534 C CA . PHE A 1 439 ? -2.131 6.051 11.859 1.00 95.19 439 PHE A CA 1
ATOM 3535 C C . PHE A 1 439 ? -3.279 5.110 12.237 1.00 95.19 439 PHE A C 1
ATOM 3537 O O . PHE A 1 439 ? -3.135 3.893 12.117 1.00 95.19 439 PHE A O 1
ATOM 3544 N N . THR A 1 440 ? -4.428 5.667 12.628 1.00 95.56 440 THR A N 1
ATOM 3545 C CA . THR A 1 440 ? -5.595 4.884 13.039 1.00 95.56 440 THR A CA 1
ATOM 3546 C C . THR A 1 440 ? -6.059 3.955 11.921 1.00 95.56 440 THR A C 1
ATOM 3548 O O . THR A 1 440 ? -6.231 2.762 12.142 1.00 95.56 440 THR A O 1
ATOM 3551 N N . GLU A 1 441 ? -6.207 4.462 10.698 1.00 96.12 441 GLU A N 1
ATOM 3552 C CA . GLU A 1 441 ? -6.620 3.672 9.541 1.00 96.12 441 GLU A CA 1
ATOM 3553 C C . GLU A 1 441 ? -5.646 2.524 9.247 1.00 96.12 441 GLU A C 1
ATOM 3555 O O . GLU A 1 441 ? -6.092 1.388 9.068 1.00 96.12 441 GLU A O 1
ATOM 3560 N N . MET A 1 442 ? -4.337 2.802 9.255 1.00 96.19 442 MET A N 1
ATOM 3561 C CA . MET A 1 442 ? -3.297 1.790 9.048 1.00 96.19 442 MET A CA 1
ATOM 3562 C C . MET A 1 442 ? -3.389 0.692 10.107 1.00 96.19 442 MET A C 1
ATOM 3564 O O . MET A 1 442 ? -3.452 -0.492 9.783 1.00 96.19 442 MET A O 1
ATOM 3568 N N . MET A 1 443 ? -3.487 1.076 11.378 1.00 96.06 443 MET A N 1
ATOM 3569 C CA . MET A 1 443 ? -3.584 0.133 12.487 1.00 96.06 443 MET A CA 1
ATOM 3570 C C . MET A 1 443 ? -4.856 -0.719 12.457 1.00 96.06 443 MET A C 1
ATOM 3572 O O . MET A 1 443 ? -4.782 -1.936 12.643 1.00 96.06 443 MET A O 1
ATOM 3576 N N . LEU A 1 444 ? -6.023 -0.120 12.192 1.00 96.44 444 LEU A N 1
ATOM 3577 C CA . LEU A 1 444 ? -7.268 -0.884 12.085 1.00 96.44 444 LEU A CA 1
ATOM 3578 C C . LEU A 1 444 ? -7.243 -1.823 10.869 1.00 96.44 444 LEU A C 1
ATOM 3580 O O . LEU A 1 444 ? -7.749 -2.941 10.957 1.00 96.44 444 LEU A O 1
ATOM 3584 N N . ALA A 1 445 ? -6.627 -1.421 9.753 1.00 96.25 445 ALA A N 1
ATOM 3585 C CA . ALA A 1 445 ? -6.448 -2.297 8.599 1.00 96.25 445 ALA A CA 1
ATOM 3586 C C . ALA A 1 445 ? -5.539 -3.497 8.923 1.00 96.25 445 ALA A C 1
ATOM 3588 O O . ALA A 1 445 ? -5.887 -4.629 8.584 1.00 96.25 445 ALA A O 1
ATOM 3589 N N . LEU A 1 446 ? -4.427 -3.284 9.639 1.00 95.31 446 LEU A N 1
ATOM 3590 C CA . LEU A 1 446 ? -3.539 -4.362 10.105 1.00 95.31 446 LEU A CA 1
ATOM 3591 C C . LEU A 1 446 ? -4.237 -5.309 11.097 1.00 95.31 446 LEU A C 1
ATOM 3593 O O . LEU A 1 446 ? -4.002 -6.517 11.057 1.00 95.31 446 LEU A O 1
ATOM 3597 N N . ALA A 1 447 ? -5.105 -4.780 11.965 1.00 94.81 447 ALA A N 1
ATOM 3598 C CA . ALA A 1 447 ? -5.887 -5.571 12.916 1.00 94.81 447 ALA A CA 1
ATOM 3599 C C . ALA A 1 447 ? -6.863 -6.524 12.212 1.00 94.81 447 ALA A C 1
ATOM 3601 O O . ALA A 1 447 ? -6.995 -7.687 12.589 1.00 94.81 447 ALA A O 1
ATOM 3602 N N . VAL A 1 448 ? -7.533 -6.011 11.182 1.00 94.44 448 VAL A N 1
ATOM 3603 C CA . VAL A 1 448 ? -8.634 -6.672 10.480 1.00 94.44 448 VAL A CA 1
ATOM 3604 C C . VAL A 1 448 ? -8.165 -7.649 9.392 1.00 94.44 448 VAL A C 1
ATOM 3606 O O . VAL A 1 448 ? -8.888 -8.583 9.050 1.00 94.44 448 VAL A O 1
ATOM 3609 N N . LEU A 1 449 ? -6.972 -7.453 8.826 1.00 93.56 449 LEU A N 1
ATOM 3610 C CA . LEU A 1 449 ? -6.392 -8.368 7.840 1.00 93.56 449 LEU A CA 1
ATOM 3611 C C . LEU A 1 449 ? -5.992 -9.691 8.488 1.00 93.56 449 LEU A C 1
ATOM 3613 O O . LEU A 1 449 ? -5.098 -9.712 9.328 1.00 93.56 449 LEU A O 1
ATOM 3617 N N . ASP A 1 450 ? -6.539 -10.817 8.035 1.00 89.75 450 ASP A N 1
ATOM 3618 C CA . ASP A 1 450 ? -6.250 -12.154 8.573 1.00 89.75 450 ASP A CA 1
ATOM 3619 C C . ASP A 1 450 ? -4.939 -12.764 8.039 1.00 89.75 450 ASP A C 1
ATOM 3621 O O . ASP A 1 450 ? -4.872 -13.913 7.601 1.00 89.75 450 ASP A O 1
ATOM 3625 N N . LEU A 1 451 ? -3.865 -11.974 8.088 1.00 89.25 451 LEU A N 1
ATOM 3626 C CA . LEU A 1 451 ? -2.492 -12.420 7.863 1.00 89.25 451 LEU A CA 1
ATOM 3627 C C . LEU A 1 451 ? -1.799 -12.743 9.201 1.00 89.25 451 LEU A C 1
ATOM 3629 O O . LEU A 1 451 ? -2.153 -12.160 10.237 1.00 89.25 451 LEU A O 1
ATOM 3633 N N . PRO A 1 452 ? -0.809 -13.654 9.209 1.00 87.69 452 PRO A N 1
ATOM 3634 C CA . PRO A 1 452 ? 0.025 -13.892 10.385 1.00 87.69 452 PRO A CA 1
ATOM 3635 C C . PRO A 1 452 ? 0.924 -12.677 10.667 1.00 87.69 452 PRO A C 1
ATOM 3637 O O . PRO A 1 452 ? 1.344 -11.992 9.733 1.00 87.69 452 PRO A O 1
ATOM 3640 N N . ILE A 1 453 ? 1.248 -12.418 11.941 1.00 84.69 453 ILE A N 1
ATOM 3641 C CA . ILE A 1 453 ? 2.146 -11.310 12.329 1.00 84.69 453 ILE A CA 1
ATOM 3642 C C . ILE A 1 453 ? 3.520 -11.495 11.673 1.00 84.69 453 ILE A C 1
ATOM 3644 O O . ILE A 1 453 ? 3.964 -10.640 10.902 1.00 84.69 453 ILE A O 1
ATOM 3648 N N . THR A 1 454 ? 4.116 -12.666 11.897 1.00 76.25 454 THR A N 1
ATOM 3649 C CA . THR A 1 454 ? 5.400 -13.073 11.322 1.00 76.25 454 THR A CA 1
ATOM 3650 C C . THR A 1 454 ? 5.162 -14.087 10.206 1.00 76.25 454 THR A C 1
ATOM 3652 O O . THR A 1 454 ? 4.489 -15.103 10.394 1.00 76.25 454 THR A O 1
ATOM 3655 N N . GLY A 1 455 ? 5.683 -13.795 9.015 1.00 65.81 455 GLY A N 1
ATOM 3656 C CA . GLY A 1 455 ? 5.584 -14.669 7.845 1.00 65.81 455 GLY A CA 1
ATOM 3657 C C . GLY A 1 455 ? 6.734 -15.662 7.753 1.00 65.81 455 GLY A C 1
ATOM 3658 O O . GLY A 1 455 ? 7.747 -15.547 8.437 1.00 65.81 455 GLY A O 1
ATOM 3659 N N . CYS A 1 456 ? 6.613 -16.623 6.841 1.00 55.22 456 CYS A N 1
ATOM 3660 C CA . CYS A 1 456 ? 7.760 -17.430 6.443 1.00 55.22 456 CYS A CA 1
ATOM 3661 C C . CYS A 1 456 ? 8.645 -16.614 5.486 1.00 55.22 456 CYS A C 1
ATOM 3663 O O . CYS A 1 456 ? 8.167 -16.115 4.467 1.00 55.22 456 CYS A O 1
ATOM 3665 N N . VAL A 1 457 ? 9.940 -16.507 5.796 1.00 51.75 457 VAL A N 1
ATOM 3666 C CA . VAL A 1 457 ? 10.940 -15.750 5.012 1.00 51.75 457 VAL A CA 1
ATOM 3667 C C . VAL A 1 457 ? 11.140 -16.339 3.603 1.00 51.75 457 VAL A C 1
ATOM 3669 O O . VAL A 1 457 ? 11.540 -15.634 2.681 1.00 51.75 457 VAL A O 1
ATOM 3672 N N . LYS A 1 458 ? 10.825 -17.628 3.408 1.00 48.19 458 LYS A N 1
ATOM 3673 C CA . LYS A 1 458 ? 10.913 -18.344 2.125 1.00 48.19 458 LYS A CA 1
ATOM 3674 C C . LYS A 1 458 ? 9.739 -19.316 1.980 1.00 48.19 458 LYS A C 1
ATOM 3676 O O . LYS A 1 458 ? 9.899 -20.522 2.152 1.00 48.19 458 LYS A O 1
ATOM 3681 N N . CYS A 1 459 ? 8.543 -18.800 1.709 1.00 45.06 459 CYS A N 1
ATOM 3682 C CA . CYS A 1 459 ? 7.475 -19.653 1.192 1.00 45.06 459 CYS A CA 1
ATOM 3683 C C . CYS A 1 459 ? 7.774 -19.946 -0.276 1.00 45.06 459 CYS A C 1
ATOM 3685 O O . CYS A 1 459 ? 7.757 -19.035 -1.096 1.00 45.06 459 CYS A O 1
ATOM 3687 N N . ASP A 1 460 ? 8.043 -21.206 -0.609 1.00 48.03 460 ASP A N 1
ATOM 3688 C CA . ASP A 1 460 ? 8.007 -21.631 -2.004 1.00 48.03 460 ASP A CA 1
ATOM 3689 C C . ASP A 1 460 ? 6.569 -21.459 -2.515 1.00 48.03 460 ASP A C 1
ATOM 3691 O O . ASP A 1 460 ? 5.619 -21.983 -1.924 1.00 48.03 460 ASP A O 1
ATOM 3695 N N . VAL A 1 461 ? 6.413 -20.732 -3.622 1.00 47.28 461 VAL A N 1
ATOM 3696 C CA . VAL A 1 461 ? 5.132 -20.322 -4.241 1.00 47.28 461 VAL A CA 1
ATOM 3697 C C . VAL A 1 461 ? 4.201 -21.513 -4.553 1.00 47.28 461 VAL A C 1
ATOM 3699 O O . VAL A 1 461 ? 3.004 -21.363 -4.793 1.00 47.28 461 VAL A O 1
ATOM 3702 N N . LEU A 1 462 ? 4.748 -22.730 -4.534 1.00 46.62 462 LEU A N 1
ATOM 3703 C CA . LEU A 1 462 ? 4.083 -23.975 -4.908 1.00 46.62 462 LEU A CA 1
ATOM 3704 C C . LEU A 1 462 ? 3.338 -24.672 -3.756 1.00 46.62 462 LEU A C 1
ATOM 3706 O O . LEU A 1 462 ? 2.586 -25.612 -4.025 1.00 46.62 462 LEU A O 1
ATOM 3710 N N . SER A 1 463 ? 3.521 -24.245 -2.500 1.00 47.88 463 SER A N 1
ATOM 3711 C CA . SER A 1 463 ? 2.771 -24.772 -1.349 1.00 47.88 463 SER A CA 1
ATOM 3712 C C . SER A 1 463 ? 2.694 -23.739 -0.228 1.00 47.88 463 SER A C 1
ATOM 3714 O O . SER A 1 463 ? 3.528 -23.684 0.682 1.00 47.88 463 SER A O 1
ATOM 3716 N N . VAL A 1 464 ? 1.685 -22.878 -0.310 1.00 55.19 464 VAL A N 1
ATOM 3717 C CA . VAL A 1 464 ? 1.514 -21.797 0.651 1.00 55.19 464 VAL A CA 1
ATOM 3718 C C . VAL A 1 464 ? 0.842 -22.347 1.913 1.00 55.19 464 VAL A C 1
ATOM 3720 O O . VAL A 1 464 ? -0.338 -22.682 1.901 1.00 55.19 464 VAL A O 1
ATOM 3723 N N . LYS A 1 465 ? 1.587 -22.483 3.018 1.00 61.31 465 LYS A N 1
ATOM 3724 C CA . LYS A 1 465 ? 1.032 -22.968 4.302 1.00 61.31 465 LYS A CA 1
ATOM 3725 C C . LYS A 1 465 ? 0.066 -21.971 4.958 1.00 61.31 465 LYS A C 1
ATOM 3727 O O . LYS A 1 465 ? -0.798 -22.385 5.720 1.00 61.31 465 LYS A O 1
ATOM 3732 N N . ASN A 1 466 ? 0.207 -20.686 4.635 1.00 72.94 466 ASN A N 1
ATOM 3733 C CA . ASN A 1 466 ? -0.572 -19.569 5.174 1.00 72.94 466 ASN A CA 1
ATOM 3734 C C . ASN A 1 466 ? -1.257 -18.804 4.027 1.00 72.94 466 ASN A C 1
ATOM 3736 O O . ASN A 1 466 ? -0.820 -18.921 2.889 1.00 72.94 466 ASN A O 1
ATOM 3740 N N . PRO A 1 467 ? -2.317 -18.022 4.270 1.00 81.69 467 PRO A N 1
ATOM 3741 C CA . PRO A 1 467 ? -2.875 -17.150 3.238 1.00 81.69 467 PRO A CA 1
ATOM 3742 C C . PRO A 1 467 ? -1.862 -16.100 2.755 1.00 81.69 467 PRO A C 1
ATOM 3744 O O . PRO A 1 467 ? -1.097 -15.561 3.557 1.00 81.69 467 PRO A O 1
ATOM 3747 N N . VAL A 1 468 ? -1.871 -15.792 1.455 1.00 85.88 468 VAL A N 1
ATOM 3748 C CA . VAL A 1 468 ? -0.958 -14.819 0.831 1.00 85.88 468 VAL A CA 1
ATOM 3749 C C . VAL A 1 468 ? -1.704 -13.922 -0.146 1.00 85.88 468 VAL A C 1
ATOM 3751 O O . VAL A 1 468 ? -2.570 -14.372 -0.896 1.00 85.88 468 VAL A O 1
ATOM 3754 N N . ILE A 1 469 ? -1.339 -12.642 -0.154 1.00 89.25 469 ILE A N 1
ATOM 3755 C CA . ILE A 1 469 ? -1.787 -11.668 -1.147 1.00 89.25 469 ILE A CA 1
ATOM 3756 C C . ILE A 1 469 ? -0.641 -11.455 -2.136 1.00 89.25 469 ILE A C 1
ATOM 3758 O O . ILE A 1 469 ? 0.455 -11.065 -1.741 1.00 89.25 469 ILE A O 1
ATOM 3762 N N . ILE A 1 470 ? -0.885 -11.715 -3.416 1.00 87.62 470 ILE A N 1
ATOM 3763 C CA . ILE A 1 470 ? 0.111 -11.566 -4.478 1.00 87.62 470 ILE A CA 1
ATOM 3764 C C . ILE A 1 470 ? -0.292 -10.409 -5.378 1.00 87.62 470 ILE A C 1
ATOM 3766 O O . ILE A 1 470 ? -1.402 -10.382 -5.911 1.00 87.62 470 ILE A O 1
ATOM 3770 N N . PHE A 1 471 ? 0.633 -9.472 -5.548 1.00 89.56 471 PHE A N 1
ATOM 3771 C CA . PHE A 1 471 ? 0.585 -8.457 -6.588 1.00 89.56 471 PHE A CA 1
ATOM 3772 C C . PHE A 1 471 ? 1.406 -8.982 -7.742 1.00 89.56 471 PHE A C 1
ATOM 3774 O O . PHE A 1 471 ? 2.594 -9.248 -7.573 1.00 89.56 471 PHE A O 1
ATOM 3781 N N . HIS A 1 472 ? 0.799 -9.142 -8.910 1.00 86.94 472 HIS A N 1
ATOM 3782 C CA . HIS A 1 472 ? 1.528 -9.623 -10.071 1.00 86.94 472 HIS A CA 1
ATOM 3783 C C . HIS A 1 472 ? 1.159 -8.871 -11.335 1.00 86.94 472 HIS A C 1
ATOM 3785 O O . HIS A 1 472 ? 0.027 -8.432 -11.561 1.00 86.94 472 HIS A O 1
ATOM 3791 N N . LYS A 1 473 ? 2.180 -8.721 -12.167 1.00 84.94 473 LYS A N 1
ATOM 3792 C CA . LYS A 1 473 ? 2.126 -8.051 -13.448 1.00 84.94 473 LYS A CA 1
ATOM 3793 C C . LYS A 1 473 ? 2.573 -9.028 -14.519 1.00 84.94 473 LYS A C 1
ATOM 3795 O O . LYS A 1 473 ? 3.719 -9.473 -14.557 1.00 84.94 473 LYS A O 1
ATOM 3800 N N . GLU A 1 474 ? 1.645 -9.372 -15.399 1.00 82.12 474 GLU A N 1
ATOM 3801 C CA . GLU A 1 474 ? 1.860 -10.385 -16.427 1.00 82.12 474 GLU A CA 1
ATOM 3802 C C . GLU A 1 474 ? 1.209 -9.993 -17.751 1.00 82.12 474 GLU A C 1
ATOM 3804 O O . GLU A 1 474 ? 0.203 -9.283 -17.804 1.00 82.12 474 GLU A O 1
ATOM 3809 N N . ILE A 1 475 ? 1.793 -10.463 -18.849 1.00 77.56 475 ILE A N 1
ATOM 3810 C CA . ILE A 1 475 ? 1.232 -10.278 -20.184 1.00 77.56 475 ILE A CA 1
ATOM 3811 C C . ILE A 1 475 ? 0.249 -11.420 -20.425 1.00 77.56 475 ILE A C 1
ATOM 3813 O O . ILE A 1 475 ? 0.649 -12.576 -20.553 1.00 77.56 475 ILE A O 1
ATOM 3817 N N . ARG A 1 476 ? -1.041 -11.092 -20.499 1.00 73.50 476 ARG A N 1
ATOM 3818 C CA . ARG A 1 476 ? -2.115 -12.047 -20.792 1.00 73.50 476 ARG A CA 1
ATOM 3819 C C . ARG A 1 476 ? -2.858 -11.660 -22.057 1.00 73.50 476 ARG A C 1
ATOM 3821 O O . ARG A 1 476 ? -2.914 -10.490 -22.443 1.00 73.50 476 ARG A O 1
ATOM 3828 N N . GLU A 1 477 ? -3.446 -12.667 -22.689 1.00 73.81 477 GLU A N 1
ATOM 3829 C CA . GLU A 1 477 ? -4.394 -12.455 -23.774 1.00 73.81 477 GLU A CA 1
ATOM 3830 C C . GLU A 1 477 ? -5.623 -11.723 -23.223 1.00 73.81 477 GLU A C 1
ATOM 3832 O O . GLU A 1 477 ? -6.218 -12.111 -22.216 1.00 73.81 477 GLU A O 1
ATOM 3837 N N . ALA A 1 478 ? -5.954 -10.598 -23.841 1.00 67.00 478 ALA A N 1
ATOM 3838 C CA . ALA A 1 478 ? -7.093 -9.789 -23.471 1.00 67.00 478 ALA A CA 1
ATOM 3839 C C . ALA A 1 478 ? -8.367 -10.388 -24.063 1.00 67.00 478 ALA A C 1
ATOM 3841 O O . ALA A 1 478 ? -8.423 -10.715 -25.251 1.00 67.00 478 ALA A O 1
ATOM 3842 N N . ALA A 1 479 ? -9.415 -10.461 -23.241 1.00 64.62 479 ALA A N 1
ATOM 3843 C CA . ALA A 1 479 ? -10.746 -10.786 -23.722 1.00 64.62 479 ALA A CA 1
ATOM 3844 C C . ALA A 1 479 ? -11.171 -9.776 -24.795 1.00 64.62 479 ALA A C 1
ATOM 3846 O O . ALA A 1 479 ? -10.989 -8.560 -24.669 1.00 64.62 479 ALA A O 1
ATOM 3847 N N . ALA A 1 480 ? -11.721 -10.302 -25.876 1.00 60.72 480 ALA A N 1
ATOM 3848 C CA . ALA A 1 480 ? -12.022 -9.529 -27.055 1.00 60.72 480 ALA A CA 1
ATOM 3849 C C . ALA A 1 480 ? -13.269 -8.654 -26.787 1.00 60.72 480 ALA A C 1
ATOM 3851 O O . ALA A 1 480 ? -14.362 -9.185 -26.642 1.00 60.72 480 ALA A O 1
ATOM 3852 N N . SER A 1 481 ? -13.132 -7.321 -26.721 1.00 57.78 481 SER A N 1
ATOM 3853 C CA . SER A 1 481 ? -14.282 -6.423 -26.480 1.00 57.78 481 SER A CA 1
ATOM 3854 C C . SER A 1 481 ? -15.322 -6.523 -27.602 1.00 57.78 481 SER A C 1
ATOM 3856 O O . SER A 1 481 ? -14.949 -6.491 -28.778 1.00 57.78 481 SER A O 1
ATOM 3858 N N . GLU A 1 482 ? -16.600 -6.662 -27.248 1.00 55.25 482 GLU A N 1
ATOM 3859 C CA . GLU A 1 482 ? -17.721 -6.696 -28.200 1.00 55.25 482 GLU A CA 1
ATOM 3860 C C . GLU A 1 482 ? -17.936 -5.334 -28.884 1.00 55.25 482 GLU A C 1
ATOM 3862 O O . GLU A 1 482 ? -18.300 -5.277 -30.060 1.00 55.25 482 GLU A O 1
ATOM 3867 N N . GLU A 1 483 ? -17.611 -4.233 -28.198 1.00 59.75 483 GLU A N 1
ATOM 3868 C CA . GLU A 1 483 ? -17.623 -2.892 -28.778 1.00 59.75 483 GLU A CA 1
ATOM 3869 C C . GLU A 1 483 ? -16.360 -2.639 -29.611 1.00 59.75 483 GLU A C 1
ATOM 3871 O O . GLU A 1 483 ? -15.225 -2.669 -29.126 1.00 59.75 483 GLU A O 1
ATOM 3876 N N . LYS A 1 484 ? -16.551 -2.305 -30.892 1.00 63.34 484 LYS A N 1
ATOM 3877 C CA . LYS A 1 484 ? -15.469 -1.775 -31.727 1.00 63.34 484 LYS A CA 1
ATOM 3878 C C . LYS A 1 484 ? -15.130 -0.372 -31.242 1.00 63.34 484 LYS A C 1
ATOM 3880 O O . LYS A 1 484 ? -15.845 0.573 -31.559 1.00 63.34 484 LYS A O 1
ATOM 3885 N N . ILE A 1 485 ? -14.037 -0.236 -30.497 1.00 65.38 485 ILE A N 1
ATOM 3886 C CA . ILE A 1 485 ? -13.534 1.076 -30.089 1.00 65.38 485 ILE A CA 1
ATOM 3887 C C . ILE A 1 485 ? -13.106 1.846 -31.353 1.00 65.38 485 ILE A C 1
ATOM 3889 O O . ILE A 1 485 ? -12.189 1.401 -32.046 1.00 65.38 485 ILE A O 1
ATOM 3893 N N . PRO A 1 486 ? -13.745 2.983 -31.680 1.00 73.00 486 PRO A N 1
ATOM 3894 C CA . PRO A 1 486 ? -13.461 3.752 -32.888 1.00 73.00 486 PRO A CA 1
ATOM 3895 C C . PRO A 1 486 ? -12.228 4.638 -32.674 1.00 73.00 486 PRO A C 1
ATOM 3897 O O . PRO A 1 486 ? -12.332 5.855 -32.652 1.00 73.00 486 PRO A O 1
ATOM 3900 N N . VAL A 1 487 ? -11.065 4.029 -32.455 1.00 78.25 487 VAL A N 1
ATOM 3901 C CA . VAL A 1 487 ? -9.778 4.723 -32.316 1.00 78.25 487 VAL A CA 1
ATOM 3902 C C . VAL A 1 487 ? -8.909 4.369 -33.515 1.00 78.25 487 VAL A C 1
ATOM 3904 O O . VAL A 1 487 ? -8.851 3.212 -33.935 1.00 78.25 487 VAL A O 1
ATOM 3907 N N . MET A 1 488 ? -8.244 5.372 -34.080 1.00 82.25 488 MET A N 1
ATOM 3908 C CA . MET A 1 488 ? -7.317 5.189 -35.194 1.00 82.25 488 MET A CA 1
ATOM 3909 C C . MET A 1 488 ? -5.901 5.043 -34.655 1.00 82.25 488 MET A C 1
ATOM 3911 O O . MET A 1 488 ? -5.477 5.849 -33.832 1.00 82.25 488 MET A O 1
ATOM 3915 N N . VAL A 1 489 ? -5.169 4.037 -35.133 1.00 82.50 489 VAL A N 1
ATOM 3916 C CA . VAL A 1 489 ? -3.767 3.815 -34.765 1.00 82.50 489 VAL A CA 1
ATOM 3917 C C . VAL A 1 489 ? -2.921 3.779 -36.022 1.00 82.50 489 VAL A C 1
ATOM 3919 O O . VAL A 1 489 ? -3.171 2.973 -36.915 1.00 82.50 489 VAL A O 1
ATOM 3922 N N . THR A 1 490 ? -1.917 4.647 -36.069 1.00 85.44 490 THR A N 1
ATOM 3923 C CA . THR A 1 490 ? -0.914 4.691 -37.134 1.00 85.44 490 THR A CA 1
ATOM 3924 C C . THR A 1 490 ? 0.446 4.394 -36.526 1.00 85.44 490 THR A C 1
ATOM 3926 O O . THR A 1 490 ? 0.787 4.940 -35.477 1.00 85.44 490 THR A O 1
ATOM 3929 N N . ARG A 1 491 ? 1.219 3.518 -37.168 1.00 85.12 491 ARG A N 1
ATOM 3930 C CA . ARG A 1 491 ? 2.587 3.188 -36.770 1.00 85.12 491 ARG A CA 1
ATOM 3931 C C . ARG A 1 491 ? 3.498 3.388 -37.969 1.00 85.12 491 ARG A C 1
ATOM 3933 O O . ARG A 1 491 ? 3.314 2.703 -38.969 1.00 85.12 491 ARG A O 1
ATOM 3940 N N . ASN A 1 492 ? 4.500 4.243 -37.814 1.00 88.62 492 ASN A N 1
ATOM 3941 C CA . ASN A 1 492 ? 5.515 4.497 -38.826 1.00 88.62 492 ASN A CA 1
ATOM 3942 C C . ASN A 1 492 ? 6.910 4.337 -38.215 1.00 88.62 492 ASN A C 1
ATOM 3944 O O . ASN A 1 492 ? 7.116 4.632 -37.040 1.00 88.62 492 ASN A O 1
ATOM 3948 N N . ILE A 1 493 ? 7.873 3.865 -39.001 1.00 88.38 493 ILE A N 1
ATOM 3949 C CA . ILE A 1 493 ? 9.259 3.669 -38.559 1.00 88.38 493 ILE A CA 1
ATOM 3950 C C . ILE A 1 493 ? 10.155 4.572 -39.400 1.00 88.38 493 ILE A C 1
ATOM 3952 O O . ILE A 1 493 ? 9.957 4.663 -40.605 1.00 88.38 493 ILE A O 1
ATOM 3956 N N . PHE A 1 494 ? 11.123 5.238 -38.782 1.00 89.62 494 PHE A N 1
ATOM 3957 C CA . PHE A 1 494 ? 12.086 6.127 -39.434 1.00 89.62 494 PHE A CA 1
ATOM 3958 C C . PHE A 1 494 ? 13.509 5.816 -38.952 1.00 89.62 494 PHE A C 1
ATOM 3960 O O . PHE A 1 494 ? 13.699 5.236 -37.880 1.00 89.62 494 PHE A O 1
ATOM 3967 N N . LYS A 1 495 ? 14.518 6.189 -39.741 1.00 90.19 495 LYS A N 1
ATOM 3968 C CA . LYS A 1 495 ? 15.921 6.143 -39.306 1.00 90.19 495 LYS A CA 1
ATOM 3969 C C . LYS A 1 495 ? 16.203 7.327 -38.387 1.00 90.19 495 LYS A C 1
ATOM 3971 O O . LYS A 1 495 ? 15.814 8.447 -38.703 1.00 90.19 495 LYS A O 1
ATOM 3976 N N . ALA A 1 496 ? 16.829 7.087 -37.238 1.00 88.94 496 ALA A N 1
ATOM 3977 C CA . ALA A 1 496 ? 17.012 8.123 -36.221 1.00 88.94 496 ALA A CA 1
ATOM 3978 C C . ALA A 1 496 ? 17.961 9.248 -36.678 1.00 88.94 496 ALA A C 1
ATOM 3980 O O . ALA A 1 496 ? 17.789 10.393 -36.269 1.00 88.94 496 ALA A O 1
ATOM 3981 N N . ASP A 1 497 ? 18.925 8.920 -37.536 1.00 88.19 497 ASP A N 1
ATOM 3982 C CA . ASP A 1 497 ? 19.902 9.826 -38.145 1.00 88.19 497 ASP A CA 1
ATOM 3983 C C . ASP A 1 497 ? 19.408 10.484 -39.449 1.00 88.19 497 ASP A C 1
ATOM 3985 O O . ASP A 1 497 ? 19.899 11.545 -39.824 1.00 88.19 497 ASP A O 1
ATOM 3989 N N . ASP A 1 498 ? 18.407 9.899 -40.112 1.00 88.88 498 ASP A N 1
ATOM 3990 C CA . ASP A 1 498 ? 17.883 10.337 -41.413 1.00 88.88 498 ASP A CA 1
ATOM 3991 C C . ASP A 1 498 ? 16.344 10.327 -41.432 1.00 88.88 498 ASP A C 1
ATOM 3993 O O . ASP A 1 498 ? 15.686 9.529 -42.107 1.00 88.88 498 ASP A O 1
ATOM 3997 N N . ARG A 1 499 ? 15.755 11.208 -40.613 1.00 86.06 499 ARG A N 1
ATOM 3998 C CA . ARG A 1 499 ? 14.299 11.275 -40.406 1.00 86.06 499 ARG A CA 1
ATOM 3999 C C . ARG A 1 499 ? 13.552 12.064 -41.476 1.00 86.06 499 ARG A C 1
ATOM 4001 O O . ARG A 1 499 ? 12.371 11.804 -41.676 1.00 86.06 499 ARG A O 1
ATOM 4008 N N . TYR A 1 500 ? 14.171 13.049 -42.120 1.00 90.62 500 TYR A N 1
ATOM 4009 C CA . TYR A 1 500 ? 13.447 14.020 -42.943 1.00 90.62 500 TYR A CA 1
ATOM 4010 C C . TYR A 1 500 ? 13.961 14.057 -44.378 1.00 90.62 500 TYR A C 1
ATOM 4012 O O . TYR A 1 500 ? 15.165 14.051 -44.611 1.00 90.62 500 TYR A O 1
ATOM 4020 N N . ARG A 1 501 ? 13.039 14.177 -45.335 1.00 90.50 501 ARG A N 1
ATOM 4021 C CA . ARG A 1 501 ? 13.335 14.530 -46.729 1.00 90.50 501 ARG A CA 1
ATOM 4022 C C . ARG A 1 501 ? 12.751 15.907 -47.036 1.00 90.50 501 ARG A C 1
ATOM 4024 O O . ARG A 1 501 ? 11.690 16.255 -46.516 1.00 90.50 501 ARG A O 1
ATOM 4031 N N . TYR A 1 502 ? 13.438 16.669 -47.877 1.00 88.69 502 TYR A N 1
ATOM 4032 C CA . TYR A 1 502 ? 13.005 18.000 -48.293 1.00 88.69 502 TYR A CA 1
ATOM 4033 C C . TYR A 1 502 ? 12.683 17.981 -49.783 1.00 88.69 502 TYR A C 1
ATOM 4035 O O . TYR A 1 502 ? 13.547 17.658 -50.595 1.00 88.69 502 TYR A O 1
ATOM 4043 N N . GLU A 1 503 ? 11.448 18.322 -50.138 1.00 90.25 503 GLU A N 1
ATOM 4044 C CA . GLU A 1 503 ? 10.990 18.428 -51.526 1.00 90.25 503 GLU A CA 1
ATOM 4045 C C . GLU A 1 503 ? 10.234 19.743 -51.687 1.00 90.25 503 GLU A C 1
ATOM 4047 O O . GLU A 1 503 ? 9.319 20.026 -50.924 1.00 90.25 503 GLU A O 1
ATOM 4052 N N . GLY A 1 504 ? 10.646 20.579 -52.644 1.00 84.31 504 GLY A N 1
ATOM 4053 C CA . GLY A 1 504 ? 9.959 21.847 -52.921 1.00 84.31 504 GLY A CA 1
ATOM 4054 C C . GLY A 1 504 ? 9.902 22.822 -51.737 1.00 84.31 504 GLY A C 1
ATOM 4055 O O . GLY A 1 504 ? 8.891 23.488 -51.563 1.00 84.31 504 GLY A O 1
ATOM 4056 N N . ASN A 1 505 ? 10.963 22.907 -50.922 1.00 87.44 505 ASN A N 1
ATOM 4057 C CA . ASN A 1 505 ? 11.015 23.674 -49.662 1.00 87.44 505 ASN A CA 1
ATOM 4058 C C . ASN A 1 505 ? 10.042 23.200 -48.564 1.00 87.44 505 ASN A C 1
ATOM 4060 O O . ASN A 1 505 ? 9.909 23.865 -47.537 1.00 87.44 505 ASN A O 1
ATOM 4064 N N . GLU A 1 506 ? 9.421 22.033 -48.726 1.00 85.06 506 GLU A N 1
ATOM 4065 C CA . GLU A 1 506 ? 8.596 21.400 -47.701 1.00 85.06 506 GLU A CA 1
ATOM 4066 C C . GLU A 1 506 ? 9.336 20.231 -47.042 1.00 85.06 506 GLU A C 1
ATOM 4068 O O . GLU A 1 506 ? 10.137 19.528 -47.665 1.00 85.06 506 GLU A O 1
ATOM 4073 N N . LYS A 1 507 ? 9.080 20.037 -45.745 1.00 90.12 507 LYS A N 1
ATOM 4074 C CA . LYS A 1 507 ? 9.712 19.013 -44.910 1.00 90.12 507 LYS A CA 1
ATOM 4075 C C . LYS A 1 507 ? 8.764 17.829 -44.737 1.00 90.12 507 LYS A C 1
ATOM 4077 O O . LYS A 1 507 ? 7.688 17.983 -44.167 1.00 90.12 507 LYS A O 1
ATOM 4082 N N . PHE A 1 508 ? 9.205 16.642 -45.142 1.00 87.62 508 PHE A N 1
ATOM 4083 C CA . PHE A 1 508 ? 8.449 15.396 -45.004 1.00 87.62 508 PHE A CA 1
ATOM 4084 C C . PHE A 1 508 ? 9.190 14.392 -44.123 1.00 87.62 508 PHE A C 1
ATOM 4086 O O . PHE A 1 508 ? 10.416 14.297 -44.182 1.00 87.62 508 PHE A O 1
ATOM 4093 N N . ASP A 1 509 ? 8.451 13.595 -43.350 1.00 85.69 509 ASP A N 1
ATOM 4094 C CA . ASP A 1 509 ? 9.024 12.427 -42.679 1.00 85.69 509 ASP A CA 1
ATOM 4095 C C . ASP A 1 509 ? 9.421 11.359 -43.716 1.00 85.69 509 ASP A C 1
ATOM 4097 O O . ASP A 1 509 ? 8.674 11.028 -44.645 1.00 85.69 509 ASP A O 1
ATOM 4101 N N . LYS A 1 510 ? 10.623 10.814 -43.546 1.00 87.31 510 LYS A N 1
ATOM 4102 C CA . LYS A 1 510 ? 11.205 9.731 -44.331 1.00 87.31 510 LYS A CA 1
ATOM 4103 C C . LYS A 1 510 ? 11.030 8.425 -43.564 1.00 87.31 510 LYS A C 1
ATOM 4105 O O . LYS A 1 510 ? 11.825 8.068 -42.695 1.00 87.31 510 LYS A O 1
ATOM 4110 N N . PHE A 1 511 ? 9.957 7.710 -43.882 1.00 86.62 511 PHE A N 1
ATOM 4111 C CA . PHE A 1 511 ? 9.680 6.417 -43.269 1.00 86.62 511 PHE A CA 1
ATOM 4112 C C . PHE A 1 511 ? 10.394 5.276 -43.996 1.00 86.62 511 PHE A C 1
ATOM 4114 O O . PHE A 1 511 ? 10.519 5.275 -45.219 1.00 86.62 511 PHE A O 1
ATOM 4121 N N . VAL A 1 512 ? 10.846 4.292 -43.224 1.00 83.81 512 VAL A N 1
ATOM 4122 C CA . VAL A 1 512 ? 11.456 3.059 -43.721 1.00 83.81 512 VAL A CA 1
ATOM 4123 C C . VAL A 1 512 ? 10.353 2.181 -44.301 1.00 83.81 512 VAL A C 1
ATOM 4125 O O . VAL A 1 512 ? 9.426 1.800 -43.586 1.00 83.81 512 VAL A O 1
ATOM 4128 N N . GLN A 1 513 ? 10.443 1.886 -45.596 1.00 71.81 513 GLN A N 1
ATOM 4129 C CA . GLN A 1 513 ? 9.506 0.999 -46.296 1.00 71.81 513 GLN A CA 1
ATOM 4130 C C . GLN A 1 513 ? 10.099 -0.392 -46.560 1.00 71.81 513 GLN A C 1
ATOM 4132 O O . GLN A 1 513 ? 9.343 -1.355 -46.675 1.00 71.81 513 GLN A O 1
ATOM 4137 N N . ASP A 1 514 ? 11.431 -0.487 -46.584 1.00 71.88 514 ASP A N 1
ATOM 4138 C CA . ASP A 1 514 ? 12.178 -1.679 -46.983 1.00 71.88 514 ASP A CA 1
ATOM 4139 C C . ASP A 1 514 ? 12.931 -2.307 -45.789 1.00 71.88 514 ASP A C 1
ATOM 4141 O O . ASP A 1 514 ? 12.404 -2.428 -44.682 1.00 71.88 514 ASP A O 1
ATOM 4145 N N . GLU A 1 515 ? 14.168 -2.748 -46.017 1.00 78.50 515 GLU A N 1
ATOM 4146 C CA . GLU A 1 515 ? 14.970 -3.531 -45.082 1.00 78.50 515 GLU A CA 1
ATOM 4147 C C . GLU A 1 515 ? 15.580 -2.705 -43.937 1.00 78.50 515 GLU A C 1
ATOM 4149 O O . GLU A 1 515 ? 15.879 -1.514 -44.060 1.00 78.50 515 GLU A O 1
ATOM 4154 N N . PHE A 1 516 ? 15.824 -3.385 -42.814 1.00 82.00 516 PHE A N 1
ATOM 4155 C CA . PHE A 1 516 ? 16.556 -2.833 -41.678 1.00 82.00 516 PHE A CA 1
ATOM 4156 C C . PHE A 1 516 ? 18.050 -3.111 -41.818 1.00 82.00 516 PHE A C 1
ATOM 4158 O O . PHE A 1 516 ? 18.482 -4.260 -41.875 1.00 82.00 516 PHE A O 1
ATOM 4165 N N . LEU A 1 517 ? 18.839 -2.043 -41.804 1.00 84.44 517 LEU A N 1
ATOM 4166 C CA . LEU A 1 517 ? 20.293 -2.101 -41.692 1.00 84.44 517 LEU A CA 1
ATOM 4167 C C . LEU A 1 517 ? 20.733 -2.440 -40.261 1.00 84.44 517 LEU A C 1
ATOM 4169 O O . LEU A 1 517 ? 20.125 -1.979 -39.289 1.00 84.44 517 LEU A O 1
ATOM 4173 N N . LEU A 1 518 ? 21.814 -3.215 -40.153 1.00 87.25 518 LEU A N 1
ATOM 4174 C CA . LEU A 1 518 ? 22.474 -3.519 -38.883 1.00 87.25 518 LEU A CA 1
ATOM 4175 C C . LEU A 1 518 ? 23.125 -2.274 -38.286 1.00 87.25 518 LEU A C 1
ATOM 4177 O O . LEU A 1 518 ? 23.452 -1.332 -39.009 1.00 87.25 518 LEU A O 1
ATOM 4181 N N . ASP A 1 519 ? 23.268 -2.276 -36.961 1.00 86.25 519 ASP A N 1
ATOM 4182 C CA . ASP A 1 519 ? 23.942 -1.229 -36.178 1.00 86.25 519 ASP A CA 1
ATOM 4183 C C . ASP A 1 519 ? 23.437 0.199 -36.459 1.00 86.25 519 ASP A C 1
ATOM 4185 O O . ASP A 1 519 ? 24.088 1.191 -36.149 1.00 86.25 519 ASP A O 1
ATOM 4189 N N . THR A 1 520 ? 22.227 0.304 -37.013 1.00 88.31 520 THR A N 1
ATOM 4190 C CA . THR A 1 520 ? 21.551 1.559 -37.332 1.00 88.31 520 THR A CA 1
ATOM 4191 C C . THR A 1 520 ? 20.411 1.774 -36.346 1.00 88.31 520 THR A C 1
ATOM 4193 O O . THR A 1 520 ? 19.603 0.872 -36.107 1.00 88.31 520 THR A O 1
ATOM 4196 N N . ALA A 1 521 ? 20.331 2.973 -35.773 1.00 91.69 521 ALA A N 1
ATOM 4197 C CA . ALA A 1 521 ? 19.262 3.340 -34.857 1.00 91.69 521 ALA A CA 1
ATOM 4198 C C . ALA A 1 521 ? 17.972 3.680 -35.623 1.00 91.69 521 ALA A C 1
ATOM 4200 O O . ALA A 1 521 ? 17.959 4.532 -36.511 1.00 91.69 521 ALA A O 1
ATOM 4201 N N . TYR A 1 522 ? 16.867 3.052 -35.233 1.00 91.25 522 TYR A N 1
ATOM 4202 C CA . TYR A 1 522 ? 15.529 3.315 -35.758 1.00 91.25 522 TYR A CA 1
ATOM 4203 C C . TYR A 1 522 ? 14.632 3.898 -34.670 1.00 91.25 522 TYR A C 1
ATOM 4205 O O . TYR A 1 522 ? 14.719 3.512 -33.503 1.00 91.25 522 TYR A O 1
ATOM 4213 N N . GLY A 1 523 ? 13.746 4.808 -35.065 1.00 90.56 523 GLY A N 1
ATOM 4214 C CA . GLY A 1 523 ? 12.638 5.301 -34.257 1.00 90.56 523 GLY A CA 1
ATOM 4215 C C . GLY A 1 523 ? 11.314 4.743 -34.769 1.00 90.56 523 GLY A C 1
ATOM 4216 O O . GLY A 1 523 ? 11.061 4.723 -35.971 1.00 90.56 523 GLY A O 1
ATOM 4217 N N . CYS A 1 524 ? 10.448 4.289 -33.869 1.00 88.44 524 CYS A N 1
ATOM 4218 C CA . CYS A 1 524 ? 9.069 3.934 -34.180 1.00 88.44 524 CYS A CA 1
ATOM 4219 C C . CYS A 1 524 ? 8.136 4.991 -33.603 1.00 88.44 524 CYS A C 1
ATOM 4221 O O . CYS A 1 524 ? 8.019 5.130 -32.386 1.00 88.44 524 CYS A O 1
ATOM 4223 N N . GLN A 1 525 ? 7.444 5.693 -34.491 1.00 88.44 525 GLN A N 1
ATOM 4224 C CA . GLN A 1 525 ? 6.399 6.648 -34.177 1.00 88.44 525 GLN A CA 1
ATOM 4225 C C . GLN A 1 525 ? 5.050 5.934 -34.134 1.00 88.44 525 GLN A C 1
ATOM 4227 O O . GLN A 1 525 ? 4.672 5.241 -35.083 1.00 88.44 525 GLN A O 1
ATOM 4232 N N . PHE A 1 526 ? 4.303 6.116 -33.050 1.00 87.00 526 PHE A N 1
ATOM 4233 C CA . PHE A 1 526 ? 2.919 5.673 -32.967 1.00 87.00 526 PHE A CA 1
ATOM 4234 C C . PHE A 1 526 ? 1.999 6.860 -32.672 1.00 87.00 526 PHE A C 1
ATOM 4236 O O . PHE A 1 526 ? 2.224 7.629 -31.739 1.00 87.00 526 PHE A O 1
ATOM 4243 N N . LEU A 1 527 ? 0.960 7.000 -33.492 1.00 86.62 527 LEU A N 1
ATOM 4244 C CA . LEU A 1 527 ? -0.076 8.018 -33.372 1.00 86.62 527 LEU A CA 1
ATOM 4245 C C . LEU A 1 527 ? -1.401 7.326 -33.075 1.00 86.62 527 LEU A C 1
ATOM 4247 O O . LEU A 1 527 ? -1.814 6.430 -33.816 1.00 86.62 527 LEU A O 1
ATOM 4251 N N . ILE A 1 528 ? -2.070 7.759 -32.013 1.00 87.50 528 ILE A N 1
ATOM 4252 C CA . ILE A 1 528 ? -3.385 7.256 -31.632 1.00 87.50 528 ILE A CA 1
ATOM 4253 C C . ILE A 1 528 ? -4.360 8.422 -31.593 1.00 87.50 528 ILE A C 1
ATOM 4255 O O . ILE A 1 528 ? -4.131 9.389 -30.872 1.00 87.50 528 ILE A O 1
ATOM 4259 N N . SER A 1 529 ? -5.451 8.321 -32.347 1.00 88.31 529 SER A N 1
ATOM 4260 C CA . SER A 1 529 ? -6.440 9.392 -32.484 1.00 88.31 529 SER A CA 1
ATOM 4261 C C . SER A 1 529 ? -7.828 8.920 -32.070 1.00 88.31 529 SER A C 1
ATOM 4263 O O . SER A 1 529 ? -8.280 7.852 -32.493 1.00 88.31 529 SER A O 1
ATOM 4265 N N . ASN A 1 530 ? -8.517 9.737 -31.273 1.00 91.31 530 ASN A N 1
ATOM 4266 C CA . ASN A 1 530 ? -9.911 9.555 -30.888 1.00 91.31 530 ASN A CA 1
ATOM 4267 C C . ASN A 1 530 ? -10.811 10.453 -31.751 1.00 91.31 530 ASN A C 1
ATOM 4269 O O . ASN A 1 530 ? -11.028 11.604 -31.393 1.00 91.31 530 ASN A O 1
ATOM 4273 N N . PRO A 1 531 ? -11.384 9.958 -32.858 1.00 88.69 531 PRO A N 1
ATOM 4274 C CA . PRO A 1 531 ? -12.310 10.725 -33.689 1.00 88.69 531 PRO A CA 1
ATOM 4275 C C . PRO A 1 531 ? -13.704 10.922 -33.064 1.00 88.69 531 PRO A C 1
ATOM 4277 O O . PRO A 1 531 ? -14.597 11.409 -33.750 1.00 88.69 531 PRO A O 1
ATOM 4280 N N . THR A 1 532 ? -13.948 10.505 -31.815 1.00 86.44 532 THR A N 1
ATOM 4281 C CA . THR A 1 532 ? -15.286 10.567 -31.198 1.00 86.44 532 THR A CA 1
ATOM 4282 C C . THR A 1 532 ? -15.430 11.676 -30.170 1.00 86.44 532 THR A C 1
ATOM 4284 O O . THR A 1 532 ? -14.452 12.148 -29.600 1.00 86.44 532 THR A O 1
ATOM 4287 N N . SER A 1 533 ? -16.683 12.035 -29.881 1.00 87.06 533 SER A N 1
ATOM 4288 C CA . SER A 1 533 ? -17.064 13.017 -28.861 1.00 87.06 533 SER A CA 1
ATOM 4289 C C . SER A 1 533 ? -16.943 12.511 -27.417 1.00 87.06 533 SER A C 1
ATOM 4291 O O . SER A 1 533 ? -17.175 13.266 -26.479 1.00 87.06 533 SER A O 1
ATOM 4293 N N . SER A 1 534 ? -16.622 11.231 -27.210 1.00 84.88 534 SER A N 1
ATOM 4294 C CA . SER A 1 534 ? -16.516 10.631 -25.877 1.00 84.88 534 SER A CA 1
ATOM 4295 C C . SER A 1 534 ? -15.061 10.484 -25.460 1.00 84.88 534 SER A C 1
ATOM 4297 O O . SER A 1 534 ? -14.244 9.984 -26.235 1.00 84.88 534 SER A O 1
ATOM 4299 N N . ARG A 1 535 ? -14.753 10.834 -24.207 1.00 83.50 535 ARG A N 1
ATOM 4300 C CA . ARG A 1 535 ? -13.454 10.547 -23.587 1.00 83.50 535 ARG A CA 1
ATOM 4301 C C . ARG A 1 535 ? -13.210 9.038 -23.565 1.00 83.50 535 ARG A C 1
ATOM 4303 O O . ARG A 1 535 ? -14.087 8.262 -23.175 1.00 83.50 535 ARG A O 1
ATOM 4310 N N . ARG A 1 536 ? -12.017 8.608 -23.970 1.00 81.19 536 ARG A N 1
ATOM 4311 C CA . ARG A 1 536 ? -11.628 7.194 -24.012 1.00 81.19 536 ARG A CA 1
ATOM 4312 C C . ARG A 1 536 ? -10.399 6.968 -23.144 1.00 81.19 536 ARG A C 1
ATOM 4314 O O . ARG A 1 536 ? -9.418 7.693 -23.239 1.00 81.19 536 ARG A O 1
ATOM 4321 N N . ARG A 1 537 ? -10.457 5.929 -22.313 1.00 77.50 537 ARG A N 1
ATOM 4322 C CA . ARG A 1 537 ? -9.327 5.437 -21.521 1.00 77.50 537 ARG A CA 1
ATOM 4323 C C . ARG A 1 537 ? -9.031 4.011 -21.947 1.00 77.50 537 ARG A C 1
ATOM 4325 O O . ARG A 1 537 ? -9.952 3.193 -21.974 1.00 77.50 537 ARG A O 1
ATOM 4332 N N . PHE A 1 538 ? -7.787 3.725 -22.295 1.00 75.38 538 PHE A N 1
ATOM 4333 C CA . PHE A 1 538 ? -7.342 2.382 -22.648 1.00 75.38 538 PHE A CA 1
ATOM 4334 C C . PHE A 1 538 ? -5.859 2.197 -22.362 1.00 75.38 538 PHE A C 1
ATOM 4336 O O . PHE A 1 538 ? -5.126 3.158 -22.170 1.00 75.38 538 PHE A O 1
ATOM 4343 N N . THR A 1 539 ? -5.408 0.951 -22.364 1.00 74.31 539 THR A N 1
ATOM 4344 C CA . THR A 1 539 ? -3.992 0.610 -22.209 1.00 74.31 539 THR A CA 1
ATOM 4345 C C . THR A 1 539 ? -3.451 0.119 -23.545 1.00 74.31 539 THR A C 1
ATOM 4347 O O . THR A 1 539 ? -4.024 -0.793 -24.143 1.00 74.31 539 THR A O 1
ATOM 4350 N N . ALA A 1 540 ? -2.362 0.719 -24.025 1.00 77.12 540 ALA A N 1
ATOM 4351 C CA . ALA A 1 540 ? -1.675 0.298 -25.242 1.00 77.12 540 ALA A CA 1
ATOM 4352 C C . ALA A 1 540 ? -0.402 -0.479 -24.892 1.00 77.12 540 ALA A C 1
ATOM 4354 O O . ALA A 1 540 ? 0.426 0.014 -24.130 1.00 77.12 540 ALA A O 1
ATOM 4355 N N . PHE A 1 541 ? -0.235 -1.676 -25.459 1.00 80.31 541 PHE A N 1
ATOM 4356 C CA . PHE A 1 541 ? 0.994 -2.459 -25.336 1.00 80.31 541 PHE A CA 1
ATOM 4357 C C . PHE A 1 541 ? 1.934 -2.155 -26.509 1.00 80.31 541 PHE A C 1
ATOM 4359 O O . PHE A 1 541 ? 1.588 -2.364 -27.673 1.00 80.31 541 PHE A O 1
ATOM 4366 N N . LEU A 1 542 ? 3.123 -1.648 -26.196 1.00 81.62 542 LEU A N 1
ATOM 4367 C CA . LEU A 1 542 ? 4.195 -1.362 -27.144 1.00 81.62 542 LEU A CA 1
ATOM 4368 C C . LEU A 1 542 ? 5.297 -2.406 -26.979 1.00 81.62 542 LEU A C 1
ATOM 4370 O O . LEU A 1 542 ? 5.653 -2.732 -25.851 1.00 81.62 542 LEU A O 1
ATOM 4374 N N . GLN A 1 543 ? 5.862 -2.898 -28.080 1.00 84.06 543 GLN A N 1
ATOM 4375 C CA . GLN A 1 543 ? 6.974 -3.850 -28.070 1.00 84.06 543 GLN A CA 1
ATOM 4376 C C . GLN A 1 543 ? 7.953 -3.521 -29.199 1.00 84.06 543 GLN A C 1
ATOM 4378 O O . GLN A 1 543 ? 7.531 -3.133 -30.296 1.00 84.06 543 GLN A O 1
ATOM 4383 N N . ILE A 1 544 ? 9.251 -3.667 -28.934 1.00 86.50 544 ILE A N 1
ATOM 4384 C CA . ILE A 1 544 ? 10.271 -3.609 -29.986 1.00 86.50 544 ILE A CA 1
ATOM 4385 C C . ILE A 1 544 ? 10.228 -4.884 -30.846 1.00 86.50 544 ILE A C 1
ATOM 4387 O O . ILE A 1 544 ? 9.685 -5.900 -30.408 1.00 86.50 544 ILE A O 1
ATOM 4391 N N . PRO A 1 545 ? 10.782 -4.861 -32.068 1.00 85.81 545 PRO A N 1
ATOM 4392 C CA . PRO A 1 545 ? 10.878 -6.060 -32.893 1.00 85.81 545 PRO A CA 1
ATOM 4393 C C . PRO A 1 545 ? 11.745 -7.160 -32.262 1.00 85.81 545 PRO A C 1
ATOM 4395 O O . PRO A 1 545 ? 12.686 -6.888 -31.515 1.00 85.81 545 PRO A O 1
ATOM 4398 N N . GLU A 1 546 ? 11.454 -8.415 -32.606 1.00 85.06 546 GLU A N 1
ATOM 4399 C CA . GLU A 1 546 ? 12.289 -9.560 -32.228 1.00 85.06 546 GLU A CA 1
ATOM 4400 C C . GLU A 1 546 ? 13.717 -9.393 -32.758 1.00 85.06 546 GLU A C 1
ATOM 4402 O O . GLU A 1 546 ? 13.923 -8.971 -33.895 1.00 85.06 546 GLU A O 1
ATOM 4407 N N . GLY A 1 547 ? 14.713 -9.716 -31.935 1.00 84.25 547 GLY A N 1
ATOM 4408 C CA . GLY A 1 547 ? 16.122 -9.549 -32.286 1.00 84.25 547 GLY A CA 1
ATOM 4409 C C . GLY A 1 547 ? 16.667 -8.124 -32.123 1.00 84.25 547 GLY A C 1
ATOM 4410 O O . GLY A 1 547 ? 17.877 -7.944 -32.264 1.00 84.25 547 GLY A O 1
ATOM 4411 N N . ALA A 1 548 ? 15.826 -7.136 -31.796 1.00 86.94 548 ALA A N 1
ATOM 4412 C CA . ALA A 1 548 ? 16.254 -5.761 -31.545 1.00 86.94 548 ALA A CA 1
ATOM 4413 C C . ALA A 1 548 ? 16.650 -5.524 -30.076 1.00 86.94 548 ALA A C 1
ATOM 4415 O O . ALA A 1 548 ? 16.240 -6.261 -29.173 1.00 86.94 548 ALA A O 1
ATOM 4416 N N . ILE A 1 549 ? 17.421 -4.458 -29.850 1.00 89.31 549 ILE A N 1
ATOM 4417 C CA . ILE A 1 549 ? 17.796 -3.936 -28.528 1.00 89.31 549 ILE A CA 1
ATOM 4418 C C . ILE A 1 549 ? 17.237 -2.507 -28.390 1.00 89.31 549 ILE A C 1
ATOM 4420 O O . ILE A 1 549 ? 17.361 -1.720 -29.335 1.00 89.31 549 ILE A O 1
ATOM 4424 N N . PRO A 1 550 ? 16.610 -2.148 -27.252 1.00 91.56 550 PRO A N 1
ATOM 4425 C CA . PRO A 1 550 ? 16.067 -0.810 -27.042 1.00 91.56 550 PRO A CA 1
ATOM 4426 C C . PRO A 1 550 ? 17.176 0.234 -26.843 1.00 91.56 550 PRO A C 1
ATOM 4428 O O . PRO A 1 550 ? 18.199 -0.035 -26.216 1.00 91.56 550 PRO A O 1
ATOM 4431 N N . LEU A 1 551 ? 16.937 1.453 -27.327 1.00 88.94 551 LEU A N 1
ATOM 4432 C CA . LEU A 1 551 ? 17.814 2.618 -27.161 1.00 88.94 551 LEU A CA 1
ATOM 4433 C C . LEU A 1 551 ? 17.150 3.685 -26.277 1.00 88.94 551 LEU A C 1
ATOM 4435 O O . LEU A 1 551 ? 15.960 3.597 -25.982 1.00 88.94 551 LEU A O 1
ATOM 4439 N N . ASN A 1 552 ? 17.910 4.702 -25.854 1.00 84.38 552 ASN A N 1
ATOM 4440 C CA . ASN A 1 552 ? 17.411 5.872 -25.109 1.00 84.38 552 ASN A CA 1
ATOM 4441 C C . ASN A 1 552 ? 16.618 5.529 -23.834 1.00 84.38 552 ASN A C 1
ATOM 4443 O O . ASN A 1 552 ? 15.532 6.061 -23.611 1.00 84.38 552 ASN A O 1
ATOM 4447 N N . LYS A 1 553 ? 17.148 4.622 -22.996 1.00 78.56 553 LYS A N 1
ATOM 4448 C CA . LYS A 1 553 ? 16.443 4.084 -21.809 1.00 78.56 553 LYS A CA 1
ATOM 4449 C C . LYS A 1 553 ? 15.079 3.459 -22.168 1.00 78.56 553 LYS A C 1
ATOM 4451 O O . LYS A 1 553 ? 14.117 3.550 -21.408 1.00 78.56 553 LYS A O 1
ATOM 4456 N N . GLY A 1 554 ? 14.998 2.859 -23.356 1.00 82.06 554 GLY A N 1
ATOM 4457 C CA . GLY A 1 554 ? 13.800 2.214 -23.875 1.00 82.06 554 GLY A CA 1
ATOM 4458 C C . GLY A 1 554 ? 13.451 0.907 -23.161 1.00 82.06 554 GLY A C 1
ATOM 4459 O O . GLY A 1 554 ? 14.084 0.491 -22.194 1.00 82.06 554 GLY A O 1
ATOM 4460 N N . PHE A 1 555 ? 12.420 0.239 -23.665 1.00 85.44 555 PHE A N 1
ATOM 4461 C CA . PHE A 1 555 ? 11.855 -0.980 -23.091 1.00 85.44 555 PHE A CA 1
ATOM 4462 C C . PHE A 1 555 ? 11.737 -2.068 -24.160 1.00 85.44 555 PHE A C 1
ATOM 4464 O O . PHE A 1 555 ? 11.569 -1.765 -25.338 1.00 85.44 555 PHE A O 1
ATOM 4471 N N . TYR A 1 556 ? 11.764 -3.338 -23.753 1.00 83.56 556 TYR A N 1
ATOM 4472 C CA . TYR A 1 556 ? 11.470 -4.457 -24.657 1.00 83.56 556 TYR A CA 1
ATOM 4473 C C . TYR A 1 556 ? 9.981 -4.533 -24.984 1.00 83.56 556 TYR A C 1
ATOM 4475 O O . TYR A 1 556 ? 9.591 -4.639 -26.143 1.00 83.56 556 TYR A O 1
ATOM 4483 N N . GLY A 1 557 ? 9.152 -4.434 -23.946 1.00 81.44 557 GLY A N 1
ATOM 4484 C CA . GLY A 1 557 ? 7.706 -4.323 -24.030 1.00 81.44 557 GLY A CA 1
ATOM 4485 C C . GLY A 1 557 ? 7.192 -3.499 -22.856 1.00 81.44 557 GLY A C 1
ATOM 4486 O O . GLY A 1 557 ? 7.713 -3.620 -21.749 1.00 81.44 557 GLY A O 1
ATOM 4487 N N . LYS A 1 558 ? 6.214 -2.628 -23.094 1.00 75.69 558 LYS A N 1
ATOM 4488 C CA . LYS A 1 558 ? 5.633 -1.760 -22.068 1.00 75.69 558 LYS A CA 1
ATOM 4489 C C . LYS A 1 558 ? 4.173 -1.496 -22.376 1.00 75.69 558 LYS A C 1
ATOM 4491 O O . LYS A 1 558 ? 3.825 -1.127 -23.496 1.00 75.69 558 LYS A O 1
ATOM 4496 N N . SER A 1 559 ? 3.328 -1.636 -21.364 1.00 76.75 559 SER A N 1
ATOM 4497 C CA . SER A 1 559 ? 1.970 -1.112 -21.426 1.00 76.75 559 SER A CA 1
ATOM 4498 C C . SER A 1 559 ? 1.925 0.324 -20.929 1.00 76.75 559 SER A C 1
ATOM 4500 O O . SER A 1 559 ? 2.467 0.638 -19.871 1.00 76.75 559 SER A O 1
ATOM 4502 N N . ILE A 1 560 ? 1.281 1.193 -21.699 1.00 76.12 560 ILE A N 1
ATOM 4503 C CA . ILE A 1 560 ? 1.123 2.608 -21.376 1.00 76.12 560 ILE A CA 1
ATOM 4504 C C . ILE A 1 560 ? -0.375 2.900 -21.243 1.00 76.12 560 ILE A C 1
ATOM 4506 O O . ILE A 1 560 ? -1.127 2.607 -22.182 1.00 76.12 560 ILE A O 1
ATOM 4510 N N . PRO A 1 561 ? -0.837 3.436 -20.097 1.00 77.00 561 PRO A N 1
ATOM 4511 C CA . PRO A 1 561 ? -2.194 3.943 -19.981 1.00 77.00 561 PRO A CA 1
ATOM 4512 C C . PRO A 1 561 ? -2.331 5.198 -20.846 1.00 77.00 561 PRO A C 1
ATOM 4514 O O . PRO A 1 561 ? -1.498 6.100 -20.802 1.00 77.00 561 PRO A O 1
ATOM 4517 N N . ILE A 1 562 ? -3.381 5.240 -21.654 1.00 79.88 562 ILE A N 1
ATOM 4518 C CA . ILE A 1 562 ? -3.665 6.316 -22.594 1.00 79.88 562 ILE A CA 1
ATOM 4519 C C . ILE A 1 562 ? -5.063 6.848 -22.314 1.00 79.88 562 ILE A C 1
ATOM 4521 O O . ILE A 1 562 ? -6.051 6.107 -22.279 1.00 79.88 562 ILE A O 1
ATOM 4525 N N . VAL A 1 563 ? -5.126 8.160 -22.119 1.00 85.69 563 VAL A N 1
ATOM 4526 C CA . VAL A 1 563 ? -6.364 8.911 -21.957 1.00 85.69 563 VAL A CA 1
ATOM 4527 C C . VAL A 1 563 ? -6.478 9.842 -23.152 1.00 85.69 563 VAL A C 1
ATOM 4529 O O . VAL A 1 563 ? -5.696 10.777 -23.289 1.00 85.69 563 VAL A O 1
ATOM 4532 N N . LEU A 1 564 ? -7.440 9.566 -24.029 1.00 86.62 564 LEU A N 1
ATOM 4533 C CA . LEU A 1 564 ? -7.758 10.429 -25.158 1.00 86.62 564 LEU A CA 1
ATOM 4534 C C . LEU A 1 564 ? -9.030 11.207 -24.865 1.00 86.62 564 LEU A C 1
ATOM 4536 O O . LEU A 1 564 ? -10.100 10.633 -24.630 1.00 86.62 564 LEU A O 1
ATOM 4540 N N . GLU A 1 565 ? -8.900 12.523 -24.918 1.00 91.00 565 GLU A N 1
ATOM 4541 C CA . GLU A 1 565 ? -10.032 13.431 -24.890 1.00 91.00 565 GLU A CA 1
ATOM 4542 C C . GLU A 1 565 ? -10.809 13.362 -26.218 1.00 91.00 565 GLU A C 1
ATOM 4544 O O . GLU A 1 565 ? -10.356 12.743 -27.193 1.00 91.00 565 GLU A O 1
ATOM 4549 N N . PRO A 1 566 ? -12.030 13.913 -26.271 1.00 91.56 566 PRO A N 1
ATOM 4550 C CA . PRO A 1 566 ? -12.786 14.006 -27.512 1.00 91.56 566 PRO A CA 1
ATOM 4551 C C . PRO A 1 566 ? -11.987 14.691 -28.629 1.00 91.56 566 PRO A C 1
ATOM 4553 O O . PRO A 1 566 ? -11.409 15.752 -28.407 1.00 91.56 566 PRO A O 1
ATOM 4556 N N . TYR A 1 567 ? -11.964 14.097 -29.826 1.00 89.94 567 TYR A N 1
ATOM 4557 C CA . TYR A 1 567 ? -11.261 14.629 -31.009 1.00 89.94 567 TYR A CA 1
ATOM 4558 C C . TYR A 1 567 ? -9.754 14.882 -30.824 1.00 89.94 567 TYR A C 1
ATOM 4560 O O . TYR A 1 567 ? -9.166 15.672 -31.560 1.00 89.94 567 TYR A O 1
ATOM 4568 N N . SER A 1 568 ? -9.113 14.213 -29.862 1.00 91.44 568 SER A N 1
ATOM 4569 C CA . SER A 1 568 ? -7.686 14.385 -29.590 1.00 91.44 568 SER A CA 1
ATOM 4570 C C . SER A 1 568 ? -6.830 13.303 -30.246 1.00 91.44 568 SER A C 1
ATOM 4572 O O . SER A 1 568 ? -7.285 12.194 -30.547 1.00 91.44 568 SER A O 1
ATOM 4574 N N . ASN A 1 569 ? -5.550 13.610 -30.421 1.00 90.38 569 ASN A N 1
ATOM 4575 C CA . ASN A 1 569 ? -4.522 12.661 -30.811 1.00 90.38 569 ASN A CA 1
ATOM 4576 C C . ASN A 1 569 ? -3.384 12.641 -29.784 1.00 90.38 569 ASN A C 1
ATOM 4578 O O . ASN A 1 569 ? -3.149 13.608 -29.065 1.00 90.38 569 ASN A O 1
ATOM 4582 N N . GLN A 1 570 ? -2.691 11.512 -29.699 1.00 88.44 570 GLN A N 1
ATOM 4583 C CA . GLN A 1 570 ? -1.496 11.361 -28.884 1.00 88.44 570 GLN A CA 1
ATOM 4584 C C . GLN A 1 570 ? -0.406 10.697 -29.715 1.00 88.44 570 GLN A C 1
ATOM 4586 O O . GLN A 1 570 ? -0.631 9.665 -30.352 1.00 88.44 570 GLN A O 1
ATOM 4591 N N . LEU A 1 571 ? 0.768 11.317 -29.697 1.00 88.62 571 LEU A N 1
ATOM 4592 C CA . LEU A 1 571 ? 1.966 10.860 -30.378 1.00 88.62 571 LEU A CA 1
ATOM 4593 C C . LEU A 1 571 ? 2.973 10.372 -29.342 1.00 88.62 571 LEU A C 1
ATOM 4595 O O . LEU A 1 571 ? 3.216 11.062 -28.352 1.00 88.62 571 LEU A O 1
ATOM 4599 N N . ALA A 1 572 ? 3.594 9.225 -29.585 1.00 85.50 572 ALA A N 1
ATOM 4600 C CA . ALA A 1 572 ? 4.800 8.857 -28.863 1.00 85.50 572 ALA A CA 1
ATOM 4601 C C . ALA A 1 572 ? 5.755 8.030 -29.727 1.00 85.50 572 ALA A C 1
ATOM 4603 O O . ALA A 1 572 ? 5.387 7.461 -30.757 1.00 85.50 572 ALA A O 1
ATOM 4604 N N . GLU A 1 573 ? 7.018 8.029 -29.313 1.00 89.88 573 GLU A N 1
ATOM 4605 C CA . GLU A 1 573 ? 8.137 7.483 -30.072 1.00 89.88 573 GLU A CA 1
ATOM 4606 C C . GLU A 1 573 ? 9.009 6.616 -29.160 1.00 89.88 573 GLU A C 1
ATOM 4608 O O . GLU A 1 573 ? 9.179 6.911 -27.976 1.00 89.88 573 GLU A O 1
ATOM 4613 N N . TYR A 1 574 ? 9.562 5.535 -29.704 1.00 89.69 574 TYR A N 1
ATOM 4614 C CA . TYR A 1 574 ? 10.566 4.713 -29.028 1.00 89.69 574 TYR A CA 1
ATOM 4615 C C . TYR A 1 574 ? 11.630 4.247 -30.020 1.00 89.69 574 TYR A C 1
ATOM 4617 O O . TYR A 1 574 ? 11.360 4.137 -31.215 1.00 89.69 574 TYR A O 1
ATOM 4625 N N . TYR A 1 575 ? 12.837 3.976 -29.522 1.00 91.62 575 TYR A N 1
ATOM 4626 C CA . TYR A 1 575 ? 14.020 3.744 -30.350 1.00 91.62 575 TYR A CA 1
ATOM 4627 C C . TYR A 1 575 ? 14.609 2.349 -30.126 1.00 91.62 575 TYR A C 1
ATOM 4629 O O . TYR A 1 575 ? 14.595 1.835 -29.005 1.00 91.62 575 TYR A O 1
ATOM 4637 N N . PHE A 1 576 ? 15.137 1.741 -31.187 1.00 92.25 576 PHE A N 1
ATOM 4638 C CA . PHE A 1 576 ? 15.782 0.427 -31.154 1.00 92.25 576 PHE A CA 1
ATOM 4639 C C . PHE A 1 576 ? 16.808 0.272 -32.286 1.00 92.25 576 PHE A C 1
ATOM 4641 O O . PHE A 1 576 ? 16.796 1.035 -33.249 1.00 92.25 576 PHE A O 1
ATOM 4648 N N . TYR A 1 577 ? 17.675 -0.734 -32.189 1.00 91.44 577 TYR A N 1
ATOM 4649 C CA . TYR A 1 577 ? 18.578 -1.136 -33.275 1.00 91.44 577 TYR A CA 1
ATOM 4650 C C . TYR A 1 577 ? 18.734 -2.659 -33.348 1.00 91.44 577 TYR A C 1
ATOM 4652 O O . TYR A 1 577 ? 18.375 -3.376 -32.409 1.00 91.44 577 TYR A O 1
ATOM 4660 N N . PHE A 1 578 ? 19.283 -3.148 -34.463 1.00 88.69 578 PHE A N 1
ATOM 4661 C CA . PHE A 1 578 ? 19.570 -4.565 -34.685 1.00 88.69 578 PHE A CA 1
ATOM 4662 C C . PHE A 1 578 ? 21.084 -4.821 -34.689 1.00 88.69 578 PHE A C 1
ATOM 4664 O O . PHE A 1 578 ? 21.750 -4.426 -35.645 1.00 88.69 578 PHE A O 1
ATOM 4671 N N . PRO A 1 579 ? 21.638 -5.515 -33.677 1.00 86.25 579 PRO A N 1
ATOM 4672 C CA . PRO A 1 579 ? 23.067 -5.855 -33.635 1.00 86.25 579 PRO A CA 1
ATOM 4673 C C . PRO A 1 579 ? 23.430 -7.087 -34.484 1.00 86.25 579 PRO A C 1
ATOM 4675 O O . PRO A 1 579 ? 24.598 -7.419 -34.655 1.00 86.25 579 PRO A O 1
ATOM 4678 N N . LYS A 1 580 ? 22.432 -7.857 -34.940 1.00 82.88 580 LYS A N 1
ATOM 4679 C CA . LYS A 1 580 ? 22.602 -9.068 -35.756 1.00 82.88 580 LYS A CA 1
ATOM 4680 C C . LYS A 1 580 ? 21.443 -9.196 -36.744 1.00 82.88 580 LYS A C 1
ATOM 4682 O O . LYS A 1 580 ? 20.351 -8.717 -36.426 1.00 82.88 580 LYS A O 1
ATOM 4687 N N . PRO A 1 581 ? 21.638 -9.890 -37.882 1.00 72.44 581 PRO A N 1
ATOM 4688 C CA . PRO A 1 581 ? 20.542 -10.232 -38.781 1.00 72.44 581 PRO A CA 1
ATOM 4689 C C . PRO A 1 581 ? 19.438 -10.952 -38.005 1.00 72.44 581 PRO A C 1
ATOM 4691 O O . PRO A 1 581 ? 19.721 -11.826 -37.178 1.00 72.44 581 PRO A O 1
ATOM 4694 N N . ALA A 1 582 ? 18.184 -10.572 -38.240 1.00 57.00 582 ALA A N 1
ATOM 4695 C CA . ALA A 1 582 ? 17.050 -11.216 -37.593 1.00 57.00 582 ALA A CA 1
ATOM 4696 C C . ALA A 1 582 ? 17.009 -12.712 -37.964 1.00 57.00 582 ALA A C 1
ATOM 4698 O O . ALA A 1 582 ? 17.159 -13.080 -39.127 1.00 57.00 582 ALA A O 1
ATOM 4699 N N . VAL A 1 583 ? 16.794 -13.582 -36.970 1.00 48.44 583 VAL A N 1
ATOM 4700 C CA . VAL A 1 583 ? 16.796 -15.051 -37.144 1.00 48.44 583 VAL A CA 1
ATOM 4701 C C . VAL A 1 583 ? 15.588 -15.533 -37.962 1.00 48.44 583 VAL A C 1
ATOM 4703 O O . VAL A 1 583 ? 15.612 -16.625 -38.525 1.00 48.44 583 VAL A O 1
ATOM 4706 N N . SER A 1 584 ? 14.554 -14.705 -38.129 1.00 43.56 584 SER A N 1
ATOM 4707 C CA . SER A 1 584 ? 13.491 -14.972 -39.092 1.00 43.56 584 SER A CA 1
ATOM 4708 C C . SER A 1 584 ? 13.729 -14.200 -40.393 1.00 43.56 584 SER A C 1
ATOM 4710 O O . SER A 1 584 ? 13.431 -13.014 -40.512 1.00 43.56 584 SER A O 1
ATOM 4712 N N . GLY A 1 585 ? 14.140 -14.922 -41.439 1.00 34.22 585 GLY A N 1
ATOM 4713 C CA . GLY A 1 585 ? 14.060 -14.503 -42.850 1.00 34.22 585 GLY A CA 1
ATOM 4714 C C . GLY A 1 585 ? 12.624 -14.285 -43.363 1.00 34.22 585 GLY A C 1
ATOM 4715 O O . GLY A 1 585 ? 12.344 -14.477 -44.542 1.00 34.22 585 GLY A O 1
ATOM 4716 N N . LYS A 1 586 ? 11.695 -13.938 -42.464 1.00 32.53 586 LYS A N 1
ATOM 4717 C CA . LYS A 1 586 ? 10.319 -13.497 -42.691 1.00 32.53 586 LYS A CA 1
ATOM 4718 C C . LYS A 1 586 ? 9.899 -12.595 -41.525 1.00 32.53 586 LYS A C 1
ATOM 4720 O O . LYS A 1 586 ? 8.952 -12.914 -40.807 1.00 32.53 586 LYS A O 1
ATOM 4725 N N . LEU A 1 587 ? 10.518 -11.424 -41.385 1.00 37.19 587 LEU A N 1
ATOM 4726 C CA . LEU A 1 587 ? 9.737 -10.271 -40.938 1.00 37.19 587 LEU A CA 1
ATOM 4727 C C . LEU A 1 587 ? 8.663 -10.083 -42.011 1.00 37.19 587 LEU A C 1
ATOM 4729 O O . LEU A 1 587 ? 8.921 -9.540 -43.081 1.00 37.19 587 LEU A O 1
ATOM 4733 N N . ARG A 1 588 ? 7.469 -10.641 -41.780 1.00 31.27 588 ARG A N 1
ATOM 4734 C CA . ARG A 1 588 ? 6.293 -10.351 -42.597 1.00 31.27 588 ARG A CA 1
ATOM 4735 C C . ARG A 1 588 ? 5.951 -8.873 -42.391 1.00 31.27 588 ARG A C 1
ATOM 4737 O O . ARG A 1 588 ? 4.967 -8.560 -41.735 1.00 31.27 588 ARG A O 1
ATOM 4744 N N . TYR A 1 589 ? 6.689 -7.975 -43.036 1.00 36.66 589 TYR A N 1
ATOM 4745 C CA . TYR A 1 589 ? 6.148 -6.713 -43.532 1.00 36.66 589 TYR A CA 1
ATOM 4746 C C . TYR A 1 589 ? 5.275 -7.020 -44.750 1.00 36.66 589 TYR A C 1
ATOM 4748 O O . TYR A 1 589 ? 5.455 -6.519 -45.850 1.00 36.66 589 TYR A O 1
ATOM 4756 N N . GLY A 1 590 ? 4.305 -7.911 -44.555 1.00 22.89 590 GLY A N 1
ATOM 4757 C CA . GLY A 1 590 ? 3.118 -7.878 -45.369 1.00 22.89 590 GLY A CA 1
ATOM 4758 C C . GLY A 1 590 ? 2.260 -6.810 -44.733 1.00 22.89 590 GLY A C 1
ATOM 4759 O O . GLY A 1 590 ? 1.711 -7.053 -43.661 1.00 22.89 590 GLY A O 1
ATOM 4760 N N . PHE A 1 591 ? 2.110 -5.663 -45.395 1.00 26.19 591 PHE A N 1
ATOM 4761 C CA . PHE A 1 591 ? 0.831 -4.970 -45.343 1.00 26.19 591 PHE A CA 1
ATOM 4762 C C . PHE A 1 591 ? -0.253 -6.057 -45.415 1.00 26.19 591 PHE A C 1
ATOM 4764 O O . PHE A 1 591 ? -0.368 -6.724 -46.452 1.00 26.19 591 PHE A O 1
ATOM 4771 N N . PRO A 1 592 ? -1.076 -6.280 -44.375 1.00 22.50 592 PRO A N 1
ATOM 4772 C CA . PRO A 1 592 ? -2.398 -6.763 -44.679 1.00 22.50 592 PRO A CA 1
ATOM 4773 C C . PRO A 1 592 ? -2.961 -5.634 -45.531 1.00 22.50 592 PRO A C 1
ATOM 4775 O O . PRO A 1 592 ? -3.113 -4.513 -45.038 1.00 22.50 592 PRO A O 1
ATOM 4778 N N . LYS A 1 593 ? -3.201 -5.892 -46.825 1.00 22.67 593 LYS A N 1
ATOM 4779 C CA . LYS A 1 593 ? -4.138 -5.086 -47.613 1.00 22.67 593 LYS A CA 1
ATOM 4780 C C . LYS A 1 593 ? -5.228 -4.650 -46.651 1.00 22.67 593 LYS A C 1
ATOM 4782 O O . LYS A 1 593 ? -5.844 -5.534 -46.054 1.00 22.67 593 LYS A O 1
ATOM 4787 N N . MET A 1 594 ? -5.386 -3.341 -46.453 1.00 27.77 594 MET A N 1
ATOM 4788 C CA . MET A 1 594 ? -6.403 -2.776 -45.576 1.00 27.77 594 MET A CA 1
ATOM 4789 C C . MET A 1 594 ? -7.730 -3.496 -45.827 1.00 27.77 594 MET A C 1
ATOM 4791 O O . MET A 1 594 ? -8.456 -3.219 -46.776 1.00 27.77 594 MET A O 1
ATOM 4795 N N . LYS A 1 595 ? -8.036 -4.456 -44.964 1.00 21.61 595 LYS A N 1
ATOM 4796 C CA . LYS A 1 595 ? -9.358 -5.011 -44.763 1.00 21.61 595 LYS A CA 1
ATOM 4797 C C . LYS A 1 595 ? -9.571 -4.902 -43.269 1.00 21.61 595 LYS A C 1
ATOM 4799 O O . LYS A 1 595 ? -9.057 -5.703 -42.506 1.00 21.61 595 LYS A O 1
ATOM 4804 N N . LYS A 1 596 ? -10.241 -3.799 -42.921 1.00 30.31 596 LYS A N 1
ATOM 4805 C CA . LYS A 1 596 ? -10.981 -3.491 -41.691 1.00 30.31 596 LYS A CA 1
ATOM 4806 C C . LYS A 1 596 ? -10.678 -4.382 -40.474 1.00 30.31 596 LYS A C 1
ATOM 4808 O O . LYS A 1 596 ? -10.976 -5.571 -40.498 1.00 30.31 596 LYS A O 1
ATOM 4813 N N . SER A 1 597 ? -10.345 -3.717 -39.360 1.00 27.11 597 SER A N 1
ATOM 4814 C CA . SER A 1 597 ? -10.276 -4.226 -37.971 1.00 27.11 597 SER A CA 1
ATOM 4815 C C . SER A 1 597 ? -9.101 -5.190 -37.725 1.00 27.11 597 SER A C 1
ATOM 4817 O O . SER A 1 597 ? -8.858 -6.084 -38.516 1.00 27.11 597 SER A O 1
ATOM 4819 N N . TRP A 1 598 ? -8.266 -5.040 -36.698 1.00 23.69 598 TRP A N 1
ATOM 4820 C CA . TRP A 1 598 ? -8.616 -5.061 -35.284 1.00 23.69 598 TRP A CA 1
ATOM 4821 C C . TRP A 1 598 ? -7.415 -4.567 -34.456 1.00 23.69 598 TRP A C 1
ATOM 4823 O O . TRP A 1 598 ? -6.391 -5.239 -34.398 1.00 23.69 598 TRP A O 1
ATOM 4833 N N . LEU A 1 599 ? -7.559 -3.434 -33.767 1.00 29.88 599 LEU A N 1
ATOM 4834 C CA . LEU A 1 599 ? -6.822 -3.159 -32.536 1.00 29.88 599 LEU A CA 1
ATOM 4835 C C . LEU A 1 599 ? -7.901 -3.074 -31.453 1.00 29.88 599 LEU A C 1
ATOM 4837 O O . LEU A 1 599 ? -8.659 -2.105 -31.411 1.00 29.88 599 LEU A O 1
ATOM 4841 N N . ARG A 1 600 ? -8.081 -4.136 -30.657 1.00 35.91 600 ARG A N 1
ATOM 4842 C CA . ARG A 1 600 ? -9.045 -4.103 -29.547 1.00 35.91 600 ARG A CA 1
ATOM 4843 C C . ARG A 1 600 ? -8.374 -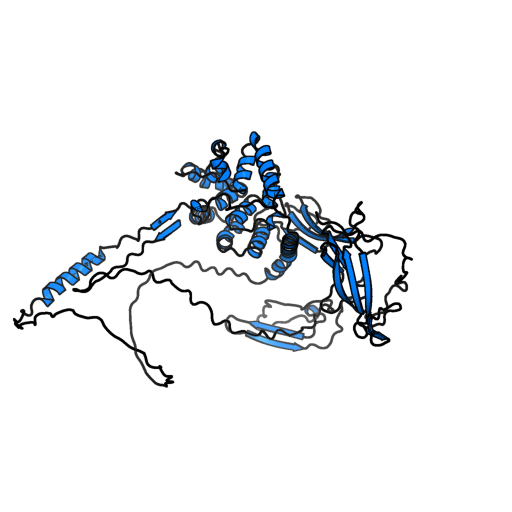3.428 -28.364 1.00 35.91 600 ARG A C 1
ATOM 4845 O O . ARG A 1 600 ? -7.726 -4.066 -27.543 1.00 35.91 600 ARG A O 1
ATOM 4852 N N . LEU A 1 601 ? -8.520 -2.112 -28.319 1.00 34.75 601 LEU A N 1
ATOM 4853 C CA . LEU A 1 601 ? -8.288 -1.336 -27.112 1.00 34.75 601 LEU A CA 1
ATOM 4854 C C . LEU A 1 601 ? -9.320 -1.765 -26.061 1.00 34.75 601 LEU A C 1
ATOM 4856 O O . LEU A 1 601 ? -10.467 -2.060 -26.397 1.00 34.75 601 LEU A O 1
ATOM 4860 N N . ARG A 1 602 ? -8.913 -1.840 -24.794 1.00 38.28 602 ARG A N 1
ATOM 4861 C CA . ARG A 1 602 ? -9.803 -2.183 -23.677 1.00 38.28 602 ARG A CA 1
ATOM 4862 C C . ARG A 1 602 ? -10.087 -0.933 -22.856 1.00 38.28 602 ARG A C 1
ATOM 4864 O O . ARG A 1 602 ? -9.159 -0.219 -22.499 1.00 38.28 602 ARG A O 1
ATOM 4871 N N . LYS A 1 603 ? -11.359 -0.709 -22.530 1.00 30.98 603 LYS A N 1
ATOM 4872 C CA . LYS A 1 603 ? -11.810 0.310 -21.575 1.00 30.98 603 LYS A CA 1
ATOM 4873 C C . LYS A 1 603 ? -11.390 -0.121 -20.162 1.00 30.98 603 LYS A C 1
ATOM 4875 O O . LYS A 1 603 ? -11.717 -1.239 -19.764 1.00 30.98 603 LYS A O 1
ATOM 4880 N N . SER A 1 604 ? -10.662 0.714 -19.420 1.00 32.56 604 SER A N 1
ATOM 4881 C CA . SER A 1 604 ? -10.470 0.490 -17.978 1.00 32.56 604 SER A CA 1
ATOM 4882 C C . SER A 1 604 ? -11.831 0.638 -17.287 1.00 32.56 604 SER A C 1
ATOM 4884 O O . SER A 1 604 ? -12.490 1.657 -17.513 1.00 32.56 604 SER A O 1
ATOM 4886 N N . HIS A 1 605 ? -12.269 -0.387 -16.554 1.00 29.55 605 HIS A N 1
ATOM 4887 C CA . HIS A 1 605 ? -13.452 -0.318 -15.689 1.00 29.55 605 HIS A CA 1
ATOM 4888 C C . HIS A 1 605 ? -13.164 0.417 -14.396 1.00 29.55 605 HIS A C 1
ATOM 4890 O O . HIS A 1 605 ? -11.978 0.395 -13.994 1.00 29.55 605 HIS A O 1
#

pLDDT: mean 72.34, std 24.43, range [21.48, 96.44]